Protein AF-A0A1F2HCQ5-F1 (afdb_monomer)

Radius of gyration: 34.82 Å; Cα contacts (8 Å, |Δi|>4): 502; chains: 1; bounding box: 102×89×86 Å

Foldseek 3Di:
DPFDDDDDDDQAWDFDQFQKWKAFAADDQRDLVRDVVLVVLQVVCCVPPPVPPPCQGPVNCPRIHQQLSVVSSLVVCQVPDQKGKTQWMAMKGADWDDDDPDIGGDGGGIDRPPTQMDGIDMRHNPDDGDLVVSLLSCQQDPSCLVPAPVRSVCQQPPPSHVQVSSCVSNVHDPVPGDDRDDPPPRPNGRPGPDDPPDPPPDDDDDDDDDDDDDDDDDDDDDDDDDDDPVVVVVVVVVVVVVVVVVVVVVVVVVVVVVVVVVVVVVVVVVVQVVLCVVCVVLCLVLVVQLLQCLQCQDLVSNQLAAPPSDPVADPRHHFAWPDKAWDDWGDDPPDPQKIKTKIFTWTADPVRDIFTKIWIFMKGADCPGPSRIHTYGHIDIGGDDDPDDDDPPPDDDDDDD

Secondary structure (DSSP, 8-state):
-PPPPP---S---B--SSSEEEEEE-BTTBSTTT-HHHHHHHHHHHHHH-SS-GGGSHHHHTTEE-HHHHHHHHHHHHHH-SEEEESEEEEEE--EEEETTEEEE-SB--B-TTS-EESSEEEETT---SHHHHHHHHHH-GGGTTS-HHHHHHHHHSTTSHHHHHHHHHT--TTSSPPPPPTT-STT----S---TT---S---------------------PPPPP-HHHHHHHHHHHHHHHHHHHHHHHHHHHHHHHHHHHHHHHHHHHHHHHHHHHHHHHHHHHHHHHHHHTT-HHHHGGGBGGG-TTS------EEEEEEEEEEEEPTT-TTEEEEEEEEEEE-TT--EEEEEEEEEEEE-TTSTTSEEE-S--EEEE--PPPPPP----------

Sequence (401 aa):
MEKELLTIKGNRKVLFPDALFLYIEWKGKANPKKDEELADIIDDLDTEYFPSNKKESIAQSLPFLTFKQAELLFREIKKRYSEFTLKGIALASQPMEQNGRVTRPTTGVPSIEGQPQITPFVITKDYKELVTPLIEEAHRDKRFEKTTYEGISNFFSGPMGLLPCYAESLGLSLVDMPPYPKPGTIEGELPNRLMSNKDKHKQSVAGAKKRKEKTGRVYEDEEVGPPSKLPLILAIVSCTLSMFLLLMLMVYNSNFTRVKKELVATTDKVERLTMIQDHEHEIDVMARYFLSYYYSGDKDKLKAYLDNNDAKFTNPEVATVSSTMLEKVELVKNEKDTYEVTYVVGTTDEAQKTTVRRVTFNVKKKPSATQGWVVTSEPTTTAFATPTSPSTETSAENKEG

Structure (mmCIF, N/CA/C/O backbone):
data_AF-A0A1F2HCQ5-F1
#
_entry.id   AF-A0A1F2HCQ5-F1
#
loop_
_atom_site.group_PDB
_atom_site.id
_atom_site.type_symbol
_atom_site.label_atom_id
_atom_site.label_alt_id
_atom_site.label_comp_id
_atom_site.label_asym_id
_atom_site.label_entity_id
_atom_site.label_seq_id
_atom_site.pdbx_PDB_ins_code
_atom_site.Cartn_x
_atom_site.Cartn_y
_atom_site.Cartn_z
_atom_site.occupancy
_atom_site.B_iso_or_equiv
_atom_site.auth_seq_id
_atom_site.auth_comp_id
_atom_site.auth_asym_id
_atom_site.auth_atom_id
_atom_site.pdbx_PDB_model_num
ATOM 1 N N . MET A 1 1 ? 9.331 12.365 -31.002 1.00 40.25 1 MET A N 1
ATOM 2 C CA . MET A 1 1 ? 8.015 11.699 -31.035 1.00 40.25 1 MET A CA 1
ATOM 3 C C . MET A 1 1 ? 7.263 12.135 -29.798 1.00 40.25 1 MET A C 1
ATOM 5 O O . MET A 1 1 ? 7.815 12.001 -28.713 1.00 40.25 1 MET A O 1
ATOM 9 N N . GLU A 1 2 ? 6.082 12.729 -29.952 1.00 51.75 2 GLU A N 1
ATOM 10 C CA . GLU A 1 2 ? 5.169 12.895 -28.817 1.00 51.75 2 GLU A CA 1
ATOM 11 C C . GLU A 1 2 ? 4.762 11.499 -28.340 1.00 51.75 2 GLU A C 1
ATOM 13 O O . GLU A 1 2 ? 4.409 10.649 -29.158 1.00 51.75 2 GLU A O 1
ATOM 18 N N . LYS A 1 3 ? 4.912 11.230 -27.039 1.00 65.06 3 LYS A N 1
ATOM 19 C CA . LYS A 1 3 ? 4.457 9.967 -26.455 1.00 65.06 3 LYS A CA 1
ATOM 20 C C . LYS A 1 3 ? 2.932 9.955 -26.498 1.00 65.06 3 LYS A C 1
ATOM 22 O O . LYS A 1 3 ? 2.298 10.913 -26.062 1.00 65.06 3 LYS A O 1
ATOM 27 N N . GLU A 1 4 ? 2.352 8.884 -27.033 1.00 77.94 4 GLU A N 1
ATOM 28 C CA . GLU A 1 4 ? 0.908 8.670 -26.964 1.00 77.94 4 GLU A CA 1
ATOM 29 C C . GLU A 1 4 ? 0.535 8.487 -25.487 1.00 77.94 4 GLU A C 1
ATOM 31 O O . GLU A 1 4 ? 1.067 7.598 -24.816 1.00 77.94 4 GLU A O 1
ATOM 36 N N . LEU A 1 5 ? -0.327 9.363 -24.967 1.00 81.94 5 LEU A N 1
ATOM 37 C CA . LEU A 1 5 ? -0.820 9.269 -23.596 1.00 81.94 5 LEU A CA 1
ATOM 38 C C . LEU A 1 5 ? -1.876 8.170 -23.498 1.00 81.94 5 LEU A C 1
ATOM 40 O O . LEU A 1 5 ? -2.708 8.006 -24.394 1.00 81.94 5 LEU A O 1
ATOM 44 N N . LEU A 1 6 ? -1.857 7.430 -22.393 1.00 86.06 6 LEU A N 1
ATOM 45 C CA . LEU A 1 6 ? -2.878 6.430 -22.120 1.00 86.06 6 LEU A CA 1
ATOM 46 C C . LEU A 1 6 ? -4.155 7.110 -21.634 1.00 86.06 6 LEU A C 1
ATOM 48 O O . LEU A 1 6 ? -4.131 8.112 -20.918 1.00 86.06 6 LEU A O 1
ATOM 52 N N . THR A 1 7 ? -5.282 6.505 -21.989 1.00 84.25 7 THR A N 1
ATOM 53 C CA . THR A 1 7 ? -6.612 6.879 -21.507 1.00 84.25 7 THR A CA 1
ATOM 54 C C . THR A 1 7 ? -7.320 5.623 -21.030 1.00 84.25 7 THR A C 1
ATOM 56 O O . THR A 1 7 ? -7.335 4.623 -21.755 1.00 84.25 7 THR A O 1
ATOM 59 N N . ILE A 1 8 ? -7.932 5.665 -19.844 1.00 85.25 8 ILE A N 1
ATOM 60 C CA . ILE A 1 8 ? -8.736 4.542 -19.353 1.00 85.25 8 ILE A CA 1
ATOM 61 C C . ILE A 1 8 ? -9.895 4.313 -20.320 1.00 85.25 8 ILE A C 1
ATOM 63 O O . ILE A 1 8 ? -10.663 5.223 -20.637 1.00 85.25 8 ILE A O 1
ATOM 67 N N . LYS A 1 9 ? -10.034 3.072 -20.783 1.00 76.94 9 LYS A N 1
ATOM 68 C CA . LYS A 1 9 ? -11.156 2.675 -21.632 1.00 76.94 9 LYS A CA 1
ATOM 69 C C . LYS A 1 9 ? -12.350 2.277 -20.766 1.00 76.94 9 LYS A C 1
ATOM 71 O O . LYS A 1 9 ? -12.335 1.229 -20.125 1.00 76.94 9 LYS A O 1
ATOM 76 N N . GLY A 1 10 ? -13.405 3.089 -20.814 1.00 70.81 10 GLY A N 1
ATOM 77 C CA . GLY A 1 10 ? -14.678 2.843 -20.128 1.00 70.81 10 GLY A CA 1
ATOM 78 C C . GLY A 1 10 ? -14.737 3.382 -18.694 1.00 70.81 10 GLY A C 1
ATOM 79 O O . GLY A 1 10 ? -13.764 3.910 -18.175 1.00 70.81 10 GLY A O 1
ATOM 80 N N . ASN A 1 11 ? -15.897 3.221 -18.047 1.00 74.88 11 ASN A N 1
ATOM 81 C CA . ASN A 1 11 ? -16.200 3.797 -16.725 1.00 74.88 11 ASN A CA 1
ATOM 82 C C . ASN A 1 11 ? -16.335 2.721 -15.632 1.00 74.88 11 ASN A C 1
ATOM 84 O O . ASN A 1 11 ? -17.222 2.793 -14.778 1.00 74.88 11 ASN A O 1
ATOM 88 N N . ARG A 1 12 ? -15.505 1.670 -15.689 1.00 81.06 12 ARG A N 1
ATOM 89 C CA . ARG A 1 12 ? -15.550 0.575 -14.708 1.00 81.06 12 ARG A CA 1
ATOM 90 C C . ARG A 1 12 ? -15.243 1.131 -13.318 1.00 81.06 12 ARG A C 1
ATOM 92 O O . ARG A 1 12 ? -14.179 1.702 -13.109 1.00 81.06 12 ARG A O 1
ATOM 99 N N . LYS A 1 13 ? -16.160 0.924 -12.370 1.00 83.56 13 LYS A N 1
ATOM 100 C CA . LYS A 1 13 ? -15.896 1.206 -10.958 1.00 83.56 13 LYS A CA 1
ATOM 101 C C . LYS A 1 13 ? -15.037 0.097 -10.361 1.00 83.56 13 LYS A C 1
ATOM 103 O O . LYS A 1 13 ? -15.277 -1.080 -10.641 1.00 83.56 13 LYS A O 1
ATOM 108 N N . VAL A 1 14 ? -14.063 0.479 -9.550 1.00 82.44 14 VAL A N 1
ATOM 109 C CA . VAL A 1 14 ? -13.161 -0.436 -8.845 1.00 82.44 14 VAL A CA 1
ATOM 110 C C . VAL A 1 14 ? -13.195 -0.147 -7.349 1.00 82.44 14 VAL A C 1
ATOM 112 O O . VAL A 1 14 ? -13.590 0.941 -6.932 1.00 82.44 14 VAL A O 1
ATOM 115 N N . LEU A 1 15 ? -12.820 -1.150 -6.561 1.00 83.38 15 LEU A N 1
ATOM 116 C CA . LEU A 1 15 ? -12.555 -1.024 -5.135 1.00 83.38 15 LEU A CA 1
ATOM 117 C C . LEU A 1 15 ? -11.340 -1.897 -4.834 1.00 83.38 15 LEU A C 1
ATOM 119 O O . LEU A 1 15 ? -11.474 -3.112 -4.688 1.00 83.38 15 LEU A O 1
ATOM 123 N N . PHE A 1 16 ? -10.166 -1.278 -4.803 1.00 80.00 16 PHE A N 1
ATOM 124 C CA . PHE A 1 16 ? -8.941 -1.927 -4.343 1.00 80.00 16 PHE A CA 1
ATOM 125 C C . PHE A 1 16 ? -8.688 -1.584 -2.869 1.00 80.00 16 PHE A C 1
ATOM 127 O O . PHE A 1 16 ? -9.111 -0.517 -2.421 1.00 80.00 16 PHE A O 1
ATOM 134 N N . PRO A 1 17 ? -8.006 -2.451 -2.106 1.00 76.12 17 PRO A N 1
ATOM 135 C CA . PRO A 1 17 ? -7.512 -2.078 -0.781 1.00 76.12 17 PRO A CA 1
ATOM 136 C C . PRO A 1 17 ? -6.448 -0.967 -0.867 1.00 76.12 17 PRO A C 1
ATOM 138 O O . PRO A 1 17 ? -6.405 -0.091 -0.008 1.00 76.12 17 PRO A O 1
ATOM 141 N N . ASP A 1 18 ? -5.656 -0.956 -1.943 1.00 78.06 18 ASP A N 1
ATOM 142 C CA .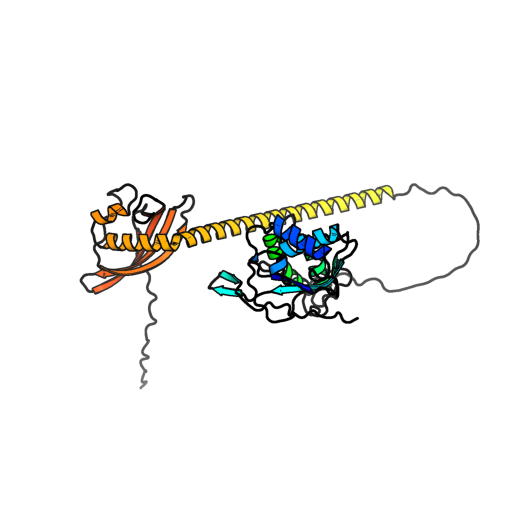 ASP A 1 18 ? -4.537 -0.032 -2.134 1.00 78.06 18 ASP A CA 1
ATOM 143 C C . ASP A 1 18 ? -5.011 1.323 -2.698 1.00 78.06 18 ASP A C 1
ATOM 145 O O . ASP A 1 18 ? -5.833 1.380 -3.614 1.00 78.06 18 ASP A O 1
ATOM 149 N N . ALA A 1 19 ? -4.472 2.442 -2.203 1.00 81.38 19 ALA A N 1
ATOM 150 C CA . ALA A 1 19 ? -4.792 3.783 -2.723 1.00 81.38 19 ALA A CA 1
ATOM 151 C C . ALA A 1 19 ? -4.325 3.988 -4.178 1.00 81.38 19 ALA A C 1
ATOM 153 O O . ALA A 1 19 ? -4.948 4.726 -4.950 1.00 81.38 19 ALA A O 1
ATOM 154 N N . LEU A 1 20 ? -3.228 3.317 -4.533 1.00 89.12 20 LEU A N 1
ATOM 155 C CA . LEU A 1 20 ? -2.589 3.337 -5.839 1.00 89.12 20 LEU A CA 1
ATOM 156 C C . LEU A 1 20 ? -2.484 1.914 -6.385 1.00 89.12 20 LEU A C 1
ATOM 158 O O . LEU A 1 20 ? -2.168 0.982 -5.652 1.00 89.12 20 LEU A O 1
ATOM 162 N N . PHE A 1 21 ? -2.720 1.762 -7.681 1.00 92.00 21 PHE A N 1
ATOM 163 C CA . PHE A 1 21 ? -2.649 0.488 -8.396 1.00 92.00 21 PHE A CA 1
ATOM 164 C C . PHE A 1 21 ? -2.264 0.734 -9.858 1.00 92.00 21 PHE A C 1
ATOM 166 O O . PHE A 1 21 ? -2.154 1.875 -10.311 1.00 92.00 21 PHE A O 1
ATOM 173 N N . LEU A 1 22 ? -2.025 -0.332 -10.614 1.00 95.25 22 LEU A N 1
ATOM 174 C CA . LEU A 1 22 ? -1.540 -0.252 -11.984 1.00 95.25 22 LEU A CA 1
ATOM 175 C C . LEU A 1 22 ? -2.681 -0.414 -12.991 1.00 95.25 22 LEU A C 1
ATOM 177 O O . LEU A 1 22 ? -3.444 -1.371 -12.926 1.00 95.25 22 LEU A O 1
ATOM 181 N N . TYR A 1 23 ? -2.765 0.479 -13.970 1.00 95.44 23 TYR A N 1
ATOM 182 C CA . TYR A 1 23 ? -3.529 0.268 -15.198 1.00 95.44 23 TYR A CA 1
ATOM 183 C C . TYR A 1 23 ? -2.600 -0.245 -16.297 1.00 95.44 23 TYR A C 1
ATOM 185 O O . TYR A 1 23 ? -1.541 0.341 -16.538 1.00 95.44 23 TYR A O 1
ATOM 193 N N . ILE A 1 24 ? -3.012 -1.303 -16.995 1.00 95.31 24 ILE A N 1
ATOM 194 C CA . ILE A 1 24 ? -2.269 -1.849 -18.133 1.00 95.31 24 ILE A CA 1
ATOM 195 C C . ILE A 1 24 ? -3.066 -1.738 -19.432 1.00 95.31 24 ILE A C 1
ATOM 197 O O . ILE A 1 24 ? -4.260 -2.040 -19.486 1.00 95.31 24 ILE A O 1
ATOM 201 N N . GLU A 1 25 ? -2.393 -1.347 -20.513 1.00 95.06 25 GLU A N 1
ATOM 202 C CA . GLU A 1 25 ? -2.965 -1.373 -21.855 1.00 95.06 25 GLU A CA 1
ATOM 203 C C . GLU A 1 25 ? -2.166 -2.308 -22.765 1.00 95.06 25 GLU A C 1
ATOM 205 O O . GLU A 1 25 ? -0.975 -2.128 -23.025 1.00 95.06 25 GLU A O 1
ATOM 210 N N . TRP A 1 26 ? -2.851 -3.329 -23.273 1.00 94.12 26 TRP A N 1
ATOM 211 C CA . TRP A 1 26 ? -2.278 -4.352 -24.139 1.00 94.12 26 TRP A CA 1
ATOM 212 C C . TRP A 1 26 ? -2.001 -3.838 -25.559 1.00 94.12 26 TRP A C 1
ATOM 214 O O . TRP A 1 26 ? -2.778 -3.057 -26.119 1.00 94.12 26 TRP A O 1
ATOM 224 N N . LYS A 1 27 ? -0.924 -4.325 -26.189 1.00 92.00 27 LYS A N 1
ATOM 225 C CA . LYS A 1 27 ? -0.555 -3.962 -27.566 1.00 92.00 27 LYS A CA 1
ATOM 226 C C . LYS A 1 27 ? -1.117 -4.966 -28.573 1.00 92.00 27 LYS A C 1
ATOM 228 O O . LYS A 1 27 ? -0.607 -6.070 -28.734 1.00 92.00 27 LYS A O 1
ATOM 233 N N . GLY A 1 28 ? -2.145 -4.567 -29.322 1.00 89.12 28 GLY A N 1
ATOM 234 C CA . GLY A 1 28 ? -2.654 -5.351 -30.454 1.00 89.12 28 GLY A CA 1
ATOM 235 C C . GLY A 1 28 ? -3.125 -6.760 -30.060 1.00 89.12 28 GLY A C 1
ATOM 236 O O . GLY A 1 28 ? -4.154 -6.910 -29.401 1.00 89.12 28 GLY A O 1
ATOM 237 N N . LYS A 1 29 ? -2.409 -7.799 -30.515 1.00 86.62 29 LYS A N 1
ATOM 238 C CA . LYS A 1 29 ? -2.728 -9.209 -30.220 1.00 86.62 29 LYS A CA 1
ATOM 239 C C . LYS A 1 29 ? -2.129 -9.729 -28.907 1.00 86.62 29 LYS A C 1
ATOM 241 O O . LYS A 1 29 ? -2.620 -10.741 -28.436 1.00 86.62 29 LYS A O 1
ATOM 246 N N . ALA A 1 30 ? -1.175 -9.022 -28.299 1.00 88.25 30 ALA A N 1
ATOM 247 C CA . ALA A 1 30 ? -0.545 -9.403 -27.033 1.00 88.25 30 ALA A CA 1
ATOM 248 C C . ALA A 1 30 ? -1.477 -9.090 -25.849 1.00 88.25 30 ALA A C 1
ATOM 250 O O . ALA A 1 30 ? -1.274 -8.115 -25.129 1.00 88.25 30 ALA A O 1
ATOM 251 N N . ASN A 1 31 ? -2.578 -9.831 -25.734 1.00 91.50 31 ASN A N 1
ATOM 252 C CA . ASN A 1 31 ? -3.577 -9.706 -24.674 1.00 91.50 31 ASN A CA 1
ATOM 253 C C . ASN A 1 31 ? -4.162 -11.094 -24.366 1.00 91.50 31 ASN A C 1
ATOM 255 O O . ASN A 1 31 ? -4.278 -11.905 -25.287 1.00 91.50 31 ASN A O 1
ATOM 259 N N . PRO A 1 32 ? -4.633 -11.347 -23.135 1.00 91.25 32 PRO A N 1
ATOM 260 C CA . PRO A 1 32 ? -5.015 -12.694 -22.700 1.00 91.25 32 PRO A CA 1
ATOM 261 C C . PRO A 1 32 ? -6.247 -13.273 -23.410 1.00 91.25 32 PRO A C 1
ATOM 263 O O . PRO A 1 32 ? -6.580 -14.430 -23.215 1.00 91.25 32 PRO A O 1
ATOM 266 N N . LYS A 1 33 ? -6.956 -12.500 -24.247 1.00 91.06 33 LYS A N 1
ATOM 267 C CA . LYS A 1 33 ? -8.050 -13.036 -25.079 1.00 91.06 33 LYS A CA 1
ATOM 268 C C . LYS A 1 33 ? -7.574 -13.592 -26.421 1.00 91.06 33 LYS A C 1
ATOM 270 O O . LYS A 1 33 ? -8.371 -14.191 -27.134 1.00 91.06 33 LYS A O 1
ATOM 275 N N . LYS A 1 34 ? -6.348 -13.273 -26.839 1.00 93.12 34 LYS A N 1
ATOM 276 C CA . LYS A 1 34 ? -5.800 -13.619 -28.164 1.00 93.12 34 LYS A CA 1
ATOM 277 C C . LYS A 1 34 ? -4.460 -14.342 -28.094 1.00 93.12 34 LYS A C 1
ATOM 279 O O . LYS A 1 34 ? -3.997 -14.818 -29.124 1.00 93.12 34 LYS A O 1
ATOM 284 N N . ASP A 1 35 ? -3.849 -14.351 -26.922 1.00 93.00 35 ASP A N 1
ATOM 285 C CA . ASP A 1 35 ? -2.569 -14.966 -26.636 1.00 93.00 35 ASP A CA 1
ATOM 286 C C . ASP A 1 35 ? -2.816 -16.060 -25.592 1.00 93.00 35 ASP A C 1
ATOM 288 O O . ASP A 1 35 ? -3.114 -15.753 -24.436 1.00 93.00 35 ASP A O 1
ATOM 292 N N . GLU A 1 36 ? -2.806 -17.316 -26.046 1.00 93.69 36 GLU A N 1
ATOM 293 C CA . GLU A 1 36 ? -3.102 -18.493 -25.218 1.00 93.69 36 GLU A CA 1
ATOM 294 C C . GLU A 1 36 ? -2.044 -18.678 -24.129 1.00 93.69 36 GLU A C 1
ATOM 296 O O . GLU A 1 36 ? -2.391 -18.890 -22.975 1.00 93.69 36 GLU A O 1
ATOM 301 N N . GLU A 1 37 ? -0.765 -18.468 -24.447 1.00 93.81 37 GLU A N 1
ATOM 302 C CA . GLU A 1 37 ? 0.318 -18.603 -23.472 1.00 93.81 37 GLU A CA 1
ATOM 303 C C . GLU A 1 37 ? 0.205 -17.552 -22.359 1.00 93.81 37 GLU A C 1
ATOM 305 O O . GLU A 1 37 ? 0.465 -17.839 -21.189 1.00 93.81 37 GLU A O 1
ATOM 310 N N . LEU A 1 38 ? -0.220 -16.330 -22.692 1.00 95.00 38 LEU A N 1
ATOM 311 C CA . LEU A 1 38 ? -0.517 -15.309 -21.687 1.00 95.00 38 LEU A CA 1
ATOM 312 C C . LEU A 1 38 ? -1.764 -15.643 -20.854 1.00 95.00 38 LEU A C 1
ATOM 314 O O . LEU A 1 38 ? -1.800 -15.313 -19.668 1.00 95.00 38 LEU A O 1
ATOM 318 N N . ALA A 1 39 ? -2.786 -16.254 -21.457 1.00 95.00 39 ALA A N 1
ATOM 319 C CA . ALA A 1 39 ? -3.967 -16.712 -20.730 1.00 95.00 39 ALA A CA 1
ATOM 320 C C . ALA A 1 39 ? -3.599 -17.808 -19.719 1.00 95.00 39 ALA A C 1
ATOM 322 O O . ALA A 1 39 ? -4.002 -17.711 -18.561 1.00 95.00 39 ALA A O 1
ATOM 323 N N . ASP A 1 40 ? -2.761 -18.761 -20.129 1.00 94.62 40 ASP A N 1
ATOM 324 C CA . ASP A 1 40 ? -2.264 -19.847 -19.281 1.00 94.62 40 ASP A CA 1
ATOM 325 C C . ASP A 1 40 ? -1.435 -19.313 -18.105 1.00 94.62 40 ASP A C 1
ATOM 327 O O . ASP A 1 40 ? -1.637 -19.732 -16.971 1.00 94.62 40 ASP A O 1
ATOM 331 N N . ILE A 1 41 ? -0.549 -18.330 -18.333 1.00 95.19 41 ILE A N 1
ATOM 332 C CA . ILE A 1 41 ? 0.194 -17.671 -17.238 1.00 95.19 41 ILE A CA 1
ATOM 333 C C . ILE A 1 41 ? -0.763 -17.092 -16.189 1.00 95.19 41 ILE A C 1
ATOM 335 O O . ILE A 1 41 ? -0.500 -17.188 -14.992 1.00 95.19 41 ILE A O 1
ATOM 339 N N . ILE A 1 42 ? -1.843 -16.442 -16.628 1.00 93.69 42 ILE A N 1
ATOM 340 C CA . ILE A 1 42 ? -2.808 -15.828 -15.712 1.00 93.69 42 ILE A CA 1
ATOM 341 C C . ILE A 1 42 ? -3.574 -16.903 -14.938 1.00 93.69 42 ILE A C 1
ATOM 343 O O . ILE A 1 42 ? -3.742 -16.744 -13.733 1.00 93.69 42 ILE A O 1
ATOM 347 N N . ASP A 1 43 ? -4.005 -17.980 -15.595 1.00 93.50 43 ASP A N 1
ATOM 348 C CA . ASP A 1 43 ? -4.727 -19.081 -14.944 1.00 93.50 43 ASP A CA 1
ATOM 349 C C . ASP A 1 43 ? -3.856 -19.810 -13.907 1.00 93.50 43 ASP A C 1
ATOM 351 O O . ASP A 1 43 ? -4.302 -20.051 -12.780 1.00 93.50 43 ASP A O 1
ATOM 355 N N . ASP A 1 44 ? -2.585 -20.061 -14.241 1.00 91.06 44 ASP A N 1
ATOM 356 C CA . ASP A 1 44 ? -1.589 -20.634 -13.330 1.00 91.06 44 ASP A CA 1
ATOM 357 C C . ASP A 1 44 ? -1.406 -19.742 -12.088 1.00 91.06 44 ASP A C 1
ATOM 359 O O . ASP A 1 44 ? -1.504 -20.209 -10.949 1.00 91.06 44 ASP A O 1
ATOM 363 N N . LEU A 1 45 ? -1.190 -18.436 -12.294 1.00 90.38 45 LEU A N 1
ATOM 364 C CA . LEU A 1 45 ? -1.002 -17.471 -11.207 1.00 90.38 45 LEU A CA 1
ATOM 365 C C . LEU A 1 45 ? -2.256 -17.311 -10.341 1.00 90.38 45 LEU A C 1
ATOM 367 O O . LEU A 1 45 ? -2.148 -17.208 -9.116 1.00 90.38 45 LEU A O 1
ATOM 371 N N . ASP A 1 46 ? -3.436 -17.292 -10.955 1.00 89.38 46 ASP A N 1
ATOM 372 C CA . ASP A 1 46 ? -4.710 -17.196 -10.245 1.00 89.38 46 ASP A CA 1
ATOM 373 C C . ASP A 1 46 ? -4.976 -18.444 -9.402 1.00 89.38 46 ASP A C 1
ATOM 375 O O . ASP A 1 46 ? -5.431 -18.331 -8.260 1.00 89.38 46 ASP A O 1
ATOM 379 N N . THR A 1 47 ? -4.617 -19.620 -9.912 1.00 89.56 47 THR A N 1
ATOM 380 C CA . THR A 1 47 ? -4.730 -20.888 -9.186 1.00 89.56 47 THR A CA 1
ATOM 381 C C . THR A 1 47 ? -3.736 -20.978 -8.026 1.00 89.56 47 THR A C 1
ATOM 383 O O . THR A 1 47 ? -4.109 -21.415 -6.936 1.00 89.56 47 THR A O 1
ATOM 386 N N . GLU A 1 48 ? -2.486 -20.553 -8.222 1.00 87.25 48 GLU A N 1
ATOM 387 C CA . GLU A 1 48 ? -1.431 -20.658 -7.206 1.00 87.25 48 GLU A CA 1
ATOM 388 C C . GLU A 1 48 ? -1.567 -19.596 -6.103 1.00 87.25 48 GLU A C 1
ATOM 390 O O . GLU A 1 48 ? -1.499 -19.918 -4.914 1.00 87.25 48 GLU A O 1
ATOM 395 N N . TYR A 1 49 ? -1.778 -18.329 -6.474 1.00 84.44 49 TYR A N 1
ATOM 396 C CA . TYR A 1 49 ? -1.708 -17.198 -5.541 1.00 84.44 49 TYR A CA 1
ATOM 397 C C . TYR A 1 49 ? -3.073 -16.662 -5.102 1.00 84.44 49 TYR A C 1
ATOM 399 O O . TYR A 1 49 ? -3.150 -16.003 -4.060 1.00 84.44 49 TYR A O 1
ATOM 407 N N . PHE A 1 50 ? -4.145 -16.943 -5.851 1.00 85.44 50 PHE A N 1
ATOM 408 C CA . PHE A 1 50 ? -5.492 -16.422 -5.589 1.00 85.44 50 PHE A CA 1
ATOM 409 C C . PHE A 1 50 ? -6.602 -17.508 -5.570 1.00 85.44 50 PHE A C 1
ATOM 411 O O . PHE A 1 50 ? -7.719 -17.242 -6.030 1.00 85.44 50 PHE A O 1
ATOM 418 N N . PRO A 1 51 ? -6.383 -18.706 -4.976 1.00 76.00 51 PRO A N 1
ATOM 419 C CA . PRO A 1 51 ? -7.305 -19.845 -5.105 1.00 76.00 51 PRO A CA 1
ATOM 420 C C . PRO A 1 51 ? -8.674 -19.617 -4.445 1.00 76.00 51 PRO A C 1
ATOM 422 O O . PRO A 1 51 ? -9.697 -20.132 -4.901 1.00 76.00 51 PRO A O 1
ATOM 425 N N . SER A 1 52 ? -8.706 -18.849 -3.354 1.00 72.25 52 SER A N 1
ATOM 426 C CA . SER A 1 52 ? -9.884 -18.722 -2.485 1.00 72.25 52 SER A CA 1
ATOM 427 C C . SER A 1 52 ? -10.769 -17.520 -2.819 1.00 72.25 52 SER A C 1
ATOM 429 O O . SER A 1 52 ? -11.950 -17.516 -2.471 1.00 72.25 52 SER A O 1
ATOM 431 N N . ASN A 1 53 ? -10.228 -16.493 -3.482 1.00 71.75 53 ASN A N 1
ATOM 432 C CA . ASN A 1 53 ? -10.953 -15.256 -3.760 1.00 71.75 53 ASN A CA 1
ATOM 433 C C . ASN A 1 53 ? -10.845 -14.854 -5.232 1.00 71.75 53 ASN A C 1
ATOM 435 O O . ASN A 1 53 ? -9.993 -14.064 -5.628 1.00 71.75 53 ASN A O 1
ATOM 439 N N . LYS A 1 54 ? -11.806 -15.316 -6.040 1.00 69.81 54 LYS A N 1
ATOM 440 C CA . LYS A 1 54 ? -11.885 -14.957 -7.465 1.00 69.81 54 LYS A CA 1
ATOM 441 C C . LYS A 1 54 ? -11.983 -13.447 -7.712 1.00 69.81 54 LYS A C 1
ATOM 443 O O . LYS A 1 54 ? -11.632 -13.006 -8.799 1.00 69.81 54 LYS A O 1
ATOM 448 N N . LYS A 1 55 ? -12.437 -12.637 -6.745 1.00 70.69 55 LYS A N 1
ATOM 449 C CA . LYS A 1 55 ? -12.487 -11.169 -6.902 1.00 70.69 55 LYS A CA 1
ATOM 450 C C . LYS A 1 55 ? -11.105 -10.512 -6.817 1.00 70.69 55 LYS A C 1
ATOM 452 O O . LYS A 1 55 ? -10.952 -9.403 -7.313 1.00 70.69 55 LYS A O 1
ATOM 457 N N . GLU A 1 56 ? -10.129 -11.197 -6.230 1.00 78.44 56 GLU A N 1
ATOM 458 C CA . GLU A 1 56 ? -8.725 -10.775 -6.134 1.00 78.44 56 GLU A CA 1
ATOM 459 C C . GLU A 1 56 ? -7.835 -11.447 -7.191 1.00 78.44 56 GLU A C 1
ATOM 461 O O . GLU A 1 56 ? -6.624 -11.257 -7.183 1.00 78.44 56 GLU A O 1
ATOM 466 N N . SER A 1 57 ? -8.420 -12.218 -8.110 1.00 88.81 57 SER A N 1
ATOM 467 C CA . SER A 1 57 ? -7.689 -12.822 -9.226 1.00 88.81 57 SER A CA 1
ATOM 468 C C . SER A 1 57 ? -7.270 -11.772 -10.262 1.00 88.81 57 SER A C 1
ATOM 470 O O . SER A 1 57 ? -7.978 -10.779 -10.479 1.00 88.81 57 SER A O 1
ATOM 472 N N . ILE A 1 58 ? -6.142 -12.010 -10.926 1.00 91.31 58 ILE A N 1
ATOM 473 C CA . ILE A 1 58 ? -5.612 -11.209 -12.030 1.00 91.31 58 ILE A CA 1
ATOM 474 C C . ILE A 1 58 ? -6.643 -11.166 -13.160 1.00 91.31 58 ILE A C 1
ATOM 476 O O . ILE A 1 58 ? -6.982 -10.081 -13.638 1.00 91.31 58 ILE A O 1
ATOM 480 N N . ALA A 1 59 ? -7.214 -12.308 -13.559 1.00 92.19 59 ALA A N 1
ATOM 481 C CA . ALA A 1 59 ? -8.174 -12.366 -14.662 1.00 92.19 59 ALA A CA 1
ATOM 482 C C . ALA A 1 59 ? -9.385 -11.436 -14.459 1.00 92.19 59 ALA A C 1
ATOM 484 O O . ALA A 1 59 ? -9.867 -10.818 -15.414 1.00 92.19 59 ALA A O 1
ATOM 485 N N . GLN A 1 60 ? -9.878 -11.313 -13.222 1.00 89.94 60 GLN A N 1
ATOM 486 C CA . GLN A 1 60 ? -11.034 -10.469 -12.901 1.00 89.94 60 GLN A CA 1
ATOM 487 C C . GLN A 1 60 ? -10.666 -8.999 -12.687 1.00 89.94 60 GLN A C 1
ATOM 489 O O . GLN A 1 60 ? -11.493 -8.117 -12.963 1.00 89.94 60 GLN A O 1
ATOM 494 N N . SER A 1 61 ? -9.461 -8.709 -12.198 1.00 90.00 61 SER A N 1
ATOM 495 C CA . SER A 1 61 ? -9.034 -7.339 -11.907 1.00 90.00 61 SER A CA 1
ATOM 496 C C . SER A 1 61 ? -8.640 -6.568 -13.175 1.00 90.00 61 SER A C 1
ATOM 498 O O . SER A 1 61 ? -8.881 -5.358 -13.253 1.00 90.00 61 SER A O 1
ATOM 500 N N . LEU A 1 62 ? -8.198 -7.258 -14.236 1.00 92.06 62 LEU A N 1
ATOM 501 C CA . LEU A 1 62 ? -7.855 -6.650 -15.528 1.00 92.06 62 LEU A CA 1
ATOM 502 C C . LEU A 1 62 ? -8.901 -5.633 -16.044 1.00 92.06 62 LEU A C 1
ATOM 504 O O . LEU A 1 62 ? -10.102 -5.919 -16.060 1.00 92.06 62 LEU A O 1
ATOM 508 N N . PRO A 1 63 ? -8.478 -4.452 -16.544 1.00 93.56 63 PRO A N 1
ATOM 509 C CA . PRO A 1 63 ? -7.096 -4.029 -16.807 1.00 93.56 63 PRO A CA 1
ATOM 510 C C . PRO A 1 63 ? -6.393 -3.351 -15.613 1.00 93.56 63 PRO A C 1
ATOM 512 O O . PRO A 1 63 ? -5.360 -2.715 -15.812 1.00 93.56 63 PRO A O 1
ATOM 515 N N . PHE A 1 64 ? -6.953 -3.432 -14.404 1.00 93.56 64 PHE A N 1
ATOM 516 C CA . PHE A 1 64 ? -6.384 -2.824 -13.202 1.00 93.56 64 PHE A CA 1
ATOM 517 C C . PHE A 1 64 ? -5.780 -3.897 -12.304 1.00 93.56 64 PHE A C 1
ATOM 519 O O . PHE A 1 64 ? -6.453 -4.864 -11.976 1.00 93.56 64 PHE A O 1
ATOM 526 N N . LEU A 1 65 ? -4.531 -3.733 -11.895 1.00 93.75 65 LEU A N 1
ATOM 527 C CA . LEU A 1 65 ? -3.806 -4.714 -11.096 1.00 93.75 65 LEU A CA 1
ATOM 528 C C . LEU A 1 65 ? -3.252 -4.057 -9.836 1.00 93.75 65 LEU A C 1
ATOM 530 O O . LEU A 1 65 ? -2.721 -2.950 -9.906 1.00 93.75 65 LEU A O 1
ATOM 534 N N . THR A 1 66 ? -3.301 -4.752 -8.700 1.00 91.88 66 THR A N 1
ATOM 535 C CA . THR A 1 66 ? -2.464 -4.368 -7.551 1.00 91.88 66 THR A CA 1
ATOM 536 C C . THR A 1 66 ? -0.985 -4.509 -7.913 1.00 91.88 66 THR A C 1
ATOM 538 O O . THR A 1 66 ? -0.629 -5.196 -8.877 1.00 91.88 66 THR A O 1
ATOM 541 N N . PHE A 1 67 ? -0.092 -3.896 -7.135 1.00 92.12 67 PHE A N 1
ATOM 542 C CA . PHE A 1 67 ? 1.344 -4.040 -7.381 1.00 92.12 67 PHE A CA 1
ATOM 543 C C . PHE A 1 67 ? 1.803 -5.497 -7.263 1.00 92.12 67 PHE A C 1
ATOM 545 O O . PHE A 1 67 ? 2.565 -5.964 -8.107 1.00 92.12 67 PHE A O 1
ATOM 552 N N . LYS A 1 68 ? 1.260 -6.253 -6.300 1.00 91.06 68 LYS A N 1
ATOM 553 C CA . LYS A 1 68 ? 1.501 -7.699 -6.193 1.00 91.06 68 LYS A CA 1
ATOM 554 C C . LYS A 1 68 ? 1.099 -8.460 -7.454 1.00 91.06 68 LYS A C 1
ATOM 556 O O . LYS A 1 68 ? 1.883 -9.259 -7.959 1.00 91.06 68 LYS A O 1
ATOM 561 N N . GLN A 1 69 ? -0.106 -8.213 -7.965 1.00 93.44 69 GLN A N 1
ATOM 562 C CA . GLN A 1 69 ? -0.599 -8.858 -9.184 1.00 93.44 69 GLN A CA 1
ATOM 563 C C . GLN A 1 69 ? 0.277 -8.513 -10.395 1.00 93.44 69 GLN A C 1
ATOM 565 O O . GLN A 1 69 ? 0.642 -9.403 -11.162 1.00 93.44 69 GLN A O 1
ATOM 570 N N . ALA A 1 70 ? 0.643 -7.238 -10.548 1.00 95.62 70 ALA A N 1
ATOM 571 C CA . ALA A 1 70 ? 1.489 -6.776 -11.642 1.00 95.62 70 ALA A CA 1
ATOM 572 C C . ALA A 1 70 ? 2.888 -7.411 -11.599 1.00 95.62 70 ALA A C 1
ATOM 574 O O . ALA A 1 70 ? 3.352 -7.918 -12.617 1.00 95.62 70 ALA A O 1
ATOM 575 N N . GLU A 1 71 ? 3.538 -7.446 -10.433 1.00 94.56 71 GLU A N 1
ATOM 576 C CA . GLU A 1 71 ? 4.874 -8.037 -10.292 1.00 94.56 71 GLU A CA 1
ATOM 577 C C . GLU A 1 71 ? 4.892 -9.545 -10.544 1.00 94.56 71 GLU A C 1
ATOM 579 O O . GLU A 1 71 ? 5.808 -10.046 -11.200 1.00 94.56 71 GLU A O 1
ATOM 584 N N . LEU A 1 72 ? 3.887 -10.280 -10.053 1.00 93.62 72 LEU A N 1
ATOM 585 C CA . LEU A 1 72 ? 3.748 -11.711 -10.338 1.00 93.62 72 LEU A CA 1
ATOM 586 C C . LEU A 1 72 ? 3.584 -11.946 -11.844 1.00 93.62 72 LEU A C 1
ATOM 588 O O . LEU A 1 72 ? 4.331 -12.729 -12.434 1.00 93.62 72 LEU A O 1
ATOM 592 N N . LEU A 1 73 ? 2.677 -11.199 -12.478 1.00 95.81 73 LEU A N 1
ATOM 593 C CA . LEU A 1 73 ? 2.417 -11.304 -13.909 1.00 95.81 73 LEU A CA 1
ATOM 594 C C . LEU A 1 73 ? 3.656 -10.964 -14.746 1.00 95.81 73 LEU A C 1
ATOM 596 O O . LEU A 1 73 ? 4.034 -11.728 -15.631 1.00 95.81 73 LEU A O 1
ATOM 600 N N . PHE A 1 74 ? 4.321 -9.840 -14.473 1.00 95.38 74 PHE A N 1
ATOM 601 C CA . PHE A 1 74 ? 5.481 -9.400 -15.254 1.00 95.38 74 PHE A CA 1
ATOM 602 C C . PHE A 1 74 ? 6.678 -10.331 -15.077 1.00 95.38 74 PHE A C 1
ATOM 604 O O . PHE A 1 74 ? 7.421 -10.564 -16.033 1.00 95.38 74 PHE A O 1
ATOM 611 N N . ARG A 1 75 ? 6.840 -10.929 -13.892 1.00 93.62 75 ARG A N 1
ATOM 612 C CA . ARG A 1 75 ? 7.873 -11.935 -13.635 1.00 93.62 75 ARG A CA 1
ATOM 613 C C . ARG A 1 75 ? 7.644 -13.219 -14.426 1.00 93.62 75 ARG A C 1
ATOM 615 O O . ARG A 1 75 ? 8.613 -13.749 -14.966 1.00 93.62 75 ARG A O 1
ATOM 622 N N . GLU A 1 76 ? 6.409 -13.705 -14.522 1.00 93.75 76 GLU A N 1
ATOM 623 C CA . GLU A 1 76 ? 6.101 -14.892 -15.330 1.00 93.75 76 GLU A CA 1
ATOM 624 C C . GLU A 1 76 ? 6.167 -14.607 -16.832 1.00 93.75 76 GLU A C 1
ATOM 626 O O . GLU A 1 76 ? 6.764 -15.386 -17.577 1.00 93.75 76 GLU A O 1
ATOM 631 N N . ILE A 1 77 ? 5.685 -13.442 -17.276 1.00 92.75 77 ILE A N 1
ATOM 632 C CA . ILE A 1 77 ? 5.863 -12.992 -18.664 1.00 92.75 77 ILE A CA 1
ATOM 633 C C . ILE A 1 77 ? 7.355 -12.954 -19.016 1.00 92.75 77 ILE A C 1
ATOM 635 O O . ILE A 1 77 ? 7.765 -13.508 -20.030 1.00 92.75 77 ILE A O 1
ATOM 639 N N . LYS A 1 78 ? 8.200 -12.380 -18.157 1.00 91.88 78 LYS A N 1
ATOM 640 C CA . LYS A 1 78 ? 9.658 -12.366 -18.347 1.00 91.88 78 LYS A CA 1
ATOM 641 C C . LYS A 1 78 ? 10.265 -13.772 -18.491 1.00 91.88 78 LYS A C 1
ATOM 643 O O . LYS A 1 78 ? 11.286 -13.925 -19.162 1.00 91.88 78 LYS A O 1
ATOM 648 N N . LYS A 1 79 ? 9.716 -14.783 -17.810 1.00 90.75 79 LYS A N 1
ATOM 649 C CA . LYS A 1 79 ? 10.236 -16.159 -17.863 1.00 90.75 79 LYS A CA 1
ATOM 650 C C . LYS A 1 79 ? 9.877 -16.856 -19.171 1.00 90.75 79 LYS A C 1
ATOM 652 O O . LYS A 1 79 ? 10.717 -17.581 -19.700 1.00 90.75 79 LYS A O 1
ATOM 657 N N . ARG A 1 80 ? 8.652 -16.655 -19.666 1.00 90.56 80 ARG A N 1
ATOM 658 C CA . ARG A 1 80 ? 8.141 -17.342 -20.864 1.00 90.56 80 ARG A CA 1
ATOM 659 C C . ARG A 1 80 ? 8.456 -16.602 -22.167 1.00 90.56 80 ARG A C 1
ATOM 661 O O . ARG A 1 80 ? 8.777 -17.229 -23.171 1.00 90.56 80 ARG A O 1
ATOM 668 N N . TYR A 1 81 ? 8.498 -15.271 -22.134 1.00 88.38 81 TYR A N 1
ATOM 669 C CA . TYR A 1 81 ? 8.778 -14.431 -23.298 1.00 88.38 81 TYR A CA 1
ATOM 670 C C . TYR A 1 81 ? 10.209 -13.884 -23.269 1.00 88.38 81 TYR A C 1
ATOM 672 O O . TYR A 1 81 ? 10.723 -13.470 -22.232 1.00 88.38 81 TYR A O 1
ATOM 680 N N . SER A 1 82 ? 10.870 -13.820 -24.431 1.00 85.19 82 SER A N 1
ATOM 681 C CA . SER A 1 82 ? 12.186 -13.171 -24.542 1.00 85.19 82 SER A CA 1
ATOM 682 C C . SER A 1 82 ? 12.111 -11.654 -24.361 1.00 85.19 82 SER A C 1
ATOM 684 O O . SER A 1 82 ? 13.014 -11.054 -23.784 1.00 85.19 82 SER A O 1
ATOM 686 N N . GLU A 1 83 ? 11.042 -11.062 -24.885 1.00 91.19 83 GLU A N 1
ATOM 687 C CA . GLU A 1 83 ? 10.674 -9.657 -24.773 1.00 91.19 83 GLU A CA 1
ATOM 688 C C . GLU A 1 83 ? 9.156 -9.571 -24.955 1.00 91.19 83 GLU A C 1
ATOM 690 O O . GLU A 1 83 ? 8.610 -10.179 -25.878 1.00 91.19 83 GLU A O 1
ATOM 695 N N . PHE A 1 84 ? 8.472 -8.820 -24.096 1.00 93.69 84 PHE A N 1
ATOM 696 C CA . PHE A 1 84 ? 7.029 -8.622 -24.183 1.00 93.69 84 PHE A CA 1
ATOM 697 C C . PHE A 1 84 ? 6.694 -7.133 -24.105 1.00 93.69 84 PHE A C 1
ATOM 699 O O . PHE A 1 84 ? 7.066 -6.451 -23.155 1.00 93.69 84 PHE A O 1
ATOM 706 N N . THR A 1 85 ? 5.987 -6.602 -25.105 1.00 94.94 85 THR A N 1
ATOM 707 C CA . THR A 1 85 ? 5.679 -5.164 -25.187 1.00 94.94 85 THR A CA 1
ATOM 708 C C . THR A 1 85 ? 4.200 -4.886 -24.932 1.00 94.94 85 THR A C 1
ATOM 710 O O . THR A 1 85 ? 3.343 -5.229 -25.751 1.00 94.94 85 THR A O 1
ATOM 713 N N . LEU A 1 86 ? 3.906 -4.161 -23.855 1.00 95.25 86 LEU A N 1
ATOM 714 C CA . LEU A 1 86 ? 2.607 -3.532 -23.619 1.00 95.25 86 LEU A CA 1
ATOM 715 C C . LEU A 1 86 ? 2.480 -2.238 -24.431 1.00 95.25 86 LEU A C 1
ATOM 717 O O . LEU A 1 86 ? 3.475 -1.587 -24.761 1.00 95.25 86 LEU A O 1
ATOM 721 N N . LYS A 1 87 ? 1.242 -1.820 -24.733 1.00 94.69 87 LYS A N 1
ATOM 722 C CA . LYS A 1 87 ? 1.019 -0.478 -25.293 1.00 94.69 87 LYS A CA 1
ATOM 723 C C . LYS A 1 87 ? 1.464 0.564 -24.270 1.00 94.69 87 LYS A C 1
ATOM 725 O O . LYS A 1 87 ? 2.088 1.552 -24.641 1.00 94.69 87 LYS A O 1
ATOM 730 N N . GLY A 1 88 ? 1.207 0.293 -22.997 1.00 94.62 88 GLY A N 1
ATOM 731 C CA . GLY A 1 88 ? 1.838 0.981 -21.890 1.00 94.62 88 GLY A CA 1
ATOM 732 C C . GLY A 1 88 ? 1.216 0.621 -20.556 1.00 94.62 88 GLY A C 1
ATOM 733 O O . GLY A 1 88 ? 0.282 -0.182 -20.478 1.00 94.62 88 GLY A O 1
ATOM 734 N N . ILE A 1 89 ? 1.745 1.254 -19.522 1.00 96.38 89 ILE A N 1
ATOM 735 C CA . ILE A 1 89 ? 1.240 1.171 -18.158 1.00 96.38 89 ILE A CA 1
ATOM 736 C C . ILE A 1 89 ? 1.030 2.578 -17.605 1.00 96.38 89 ILE A C 1
ATOM 738 O O . ILE A 1 89 ? 1.739 3.514 -17.981 1.00 96.38 89 ILE A O 1
ATOM 742 N N . ALA A 1 90 ? 0.067 2.732 -16.709 1.00 94.75 90 ALA A N 1
ATOM 743 C CA . ALA A 1 90 ? -0.171 3.975 -15.994 1.00 94.75 90 ALA A CA 1
ATOM 744 C C . ALA A 1 90 ? -0.400 3.684 -14.521 1.00 94.75 90 ALA A C 1
ATOM 746 O O . ALA A 1 90 ? -1.097 2.730 -14.173 1.00 94.75 90 ALA A O 1
ATOM 747 N N . LEU A 1 91 ? 0.137 4.540 -13.662 1.00 93.06 91 LEU A N 1
ATOM 748 C CA . LEU A 1 91 ? -0.283 4.552 -12.275 1.00 93.06 91 LEU A CA 1
ATOM 749 C C . LEU A 1 91 ? -1.712 5.098 -12.197 1.00 93.06 91 LEU A C 1
ATOM 751 O O . LEU A 1 91 ? -2.026 6.122 -12.803 1.00 93.06 91 LEU A O 1
ATOM 755 N N . ALA A 1 92 ? -2.575 4.397 -11.477 1.00 91.62 92 ALA A N 1
ATOM 756 C CA . ALA A 1 92 ? -3.965 4.756 -11.285 1.00 91.62 92 ALA A CA 1
ATOM 757 C C . ALA A 1 92 ? -4.252 4.971 -9.798 1.00 91.62 92 ALA A C 1
ATOM 759 O O . ALA A 1 92 ? -3.706 4.285 -8.933 1.00 91.62 92 ALA A O 1
ATOM 760 N N . SER A 1 93 ? -5.130 5.924 -9.516 1.00 87.19 93 SER A N 1
ATOM 761 C CA . SER A 1 93 ? -5.686 6.167 -8.191 1.00 87.19 93 SER A CA 1
ATOM 762 C C . SER A 1 93 ? -7.193 5.941 -8.200 1.00 87.19 93 SER A C 1
ATOM 764 O O . SER A 1 93 ? -7.842 5.958 -9.250 1.00 87.19 93 SER A O 1
ATOM 766 N N . GLN A 1 94 ? -7.765 5.733 -7.020 1.00 84.69 94 GLN A N 1
ATOM 767 C CA . GLN A 1 94 ? -9.212 5.664 -6.821 1.00 84.69 94 GLN A CA 1
ATOM 768 C C . GLN A 1 94 ? -9.677 6.737 -5.832 1.00 84.69 94 GLN A C 1
ATOM 770 O O . GLN A 1 94 ? -8.865 7.253 -5.058 1.00 84.69 94 GLN A O 1
ATOM 775 N N . PRO A 1 95 ? -10.976 7.084 -5.837 1.00 81.31 95 PRO A N 1
ATOM 776 C CA . PRO A 1 95 ? -11.537 7.965 -4.828 1.00 81.31 95 PRO A CA 1
ATOM 777 C C . PRO A 1 95 ? -11.287 7.427 -3.420 1.00 81.31 95 PRO A C 1
ATOM 779 O O . PRO A 1 95 ? -11.414 6.229 -3.158 1.00 81.31 95 PRO A O 1
ATOM 782 N N . MET A 1 96 ? -10.936 8.335 -2.514 1.00 78.56 96 MET A N 1
ATOM 783 C CA . MET A 1 96 ? -10.803 8.030 -1.099 1.00 78.56 96 MET A CA 1
ATOM 784 C C . MET A 1 96 ? -11.774 8.901 -0.315 1.00 78.56 96 MET A C 1
ATOM 786 O O . MET A 1 96 ? -11.868 10.104 -0.562 1.00 78.56 96 MET A O 1
ATOM 790 N N . GLU A 1 97 ? -12.483 8.302 0.634 1.00 78.25 97 GLU A N 1
ATOM 791 C CA . GLU A 1 97 ? -13.284 9.048 1.598 1.00 78.25 97 GLU A CA 1
ATOM 792 C C . GLU A 1 97 ? -12.497 9.226 2.886 1.00 78.25 97 GLU A C 1
ATOM 794 O O . GLU A 1 97 ? -11.871 8.297 3.406 1.00 78.25 97 GLU A O 1
ATOM 799 N N . GLN A 1 98 ? -12.547 10.447 3.405 1.00 74.38 98 GLN A N 1
ATOM 800 C CA . GLN A 1 98 ? -11.977 10.784 4.691 1.00 74.38 98 GLN A CA 1
ATOM 801 C C . GLN A 1 98 ? -13.100 10.821 5.725 1.00 74.38 98 GLN A C 1
ATOM 803 O O . GLN A 1 98 ? -13.995 11.661 5.647 1.00 74.38 98 GLN A O 1
ATOM 808 N N . ASN A 1 99 ? -13.029 9.933 6.714 1.00 64.94 99 ASN A N 1
ATOM 809 C CA . ASN A 1 99 ? -13.929 9.940 7.859 1.00 64.94 99 ASN A CA 1
ATOM 810 C C . ASN A 1 99 ? -13.101 10.224 9.121 1.00 64.94 99 ASN A C 1
ATOM 812 O O . ASN A 1 99 ? -12.424 9.351 9.672 1.00 64.94 99 ASN A O 1
ATOM 816 N N . GLY A 1 100 ? -13.055 11.497 9.522 1.00 67.44 100 GLY A N 1
ATOM 817 C CA . GLY A 1 100 ? -12.155 11.973 10.575 1.00 67.44 100 GLY A CA 1
ATOM 818 C C . GLY A 1 100 ? -10.676 11.912 10.161 1.00 67.44 100 GLY A C 1
ATOM 819 O O . GLY A 1 100 ? -10.267 12.575 9.208 1.00 67.44 100 GLY A O 1
ATOM 820 N N . ARG A 1 101 ? -9.857 11.142 10.897 1.00 62.19 101 ARG A N 1
ATOM 821 C CA . ARG A 1 101 ? -8.426 10.901 10.587 1.00 62.19 101 ARG A CA 1
ATOM 822 C C . ARG A 1 101 ? -8.181 9.663 9.721 1.00 62.19 101 ARG A C 1
ATOM 824 O O . ARG A 1 101 ? -7.035 9.390 9.380 1.00 62.19 101 ARG A O 1
ATOM 831 N N . VAL A 1 102 ? -9.228 8.904 9.403 1.00 60.16 102 VAL A N 1
ATOM 832 C CA . VAL A 1 102 ? -9.115 7.657 8.648 1.00 60.16 102 VAL A CA 1
ATOM 833 C C . VAL A 1 102 ? -9.504 7.929 7.203 1.00 60.16 102 VAL A C 1
ATOM 835 O O . VAL A 1 102 ? -10.633 8.327 6.921 1.00 60.16 102 VAL A O 1
ATOM 838 N N . THR A 1 103 ? -8.565 7.698 6.293 1.00 66.19 103 THR A N 1
ATOM 839 C CA . THR A 1 103 ? -8.799 7.755 4.850 1.00 66.19 103 THR A CA 1
ATOM 840 C C . THR A 1 103 ? -8.959 6.329 4.345 1.00 66.19 103 THR A C 1
ATOM 842 O O . THR A 1 103 ? -8.082 5.500 4.586 1.00 66.19 103 THR A O 1
ATOM 845 N N . ARG A 1 104 ? -10.082 6.016 3.691 1.00 73.00 104 ARG A N 1
ATOM 846 C CA . ARG A 1 104 ? -10.347 4.675 3.146 1.00 73.00 104 ARG A CA 1
ATOM 847 C C . ARG A 1 104 ? -10.660 4.740 1.654 1.00 73.00 104 ARG A C 1
ATOM 849 O O . ARG A 1 104 ? -11.319 5.688 1.221 1.00 73.00 104 ARG A O 1
ATOM 856 N N . PRO A 1 105 ? -10.230 3.738 0.872 1.00 76.44 105 PRO A N 1
ATOM 857 C CA . PRO A 1 105 ? -10.691 3.578 -0.496 1.00 76.44 105 PRO A CA 1
ATOM 858 C C . PRO A 1 105 ? -12.210 3.467 -0.577 1.00 76.44 105 PRO A C 1
ATOM 860 O O . PRO A 1 105 ? -12.825 2.773 0.238 1.00 76.44 105 PRO A O 1
ATOM 863 N N . THR A 1 106 ? -12.810 4.087 -1.589 1.00 80.31 106 THR A N 1
ATOM 864 C CA . THR A 1 106 ? -14.231 3.903 -1.893 1.00 80.31 106 THR A CA 1
ATOM 865 C C . THR A 1 106 ? -14.450 3.437 -3.316 1.00 80.31 106 THR A C 1
ATOM 867 O O . THR A 1 106 ? -13.616 3.608 -4.202 1.00 80.31 106 THR A O 1
ATOM 870 N N . THR A 1 107 ? -15.595 2.782 -3.532 1.00 82.12 107 THR A N 1
ATOM 871 C CA . THR A 1 107 ? -15.930 2.254 -4.854 1.00 82.12 107 THR A CA 1
ATOM 872 C C . THR A 1 107 ? -16.130 3.415 -5.817 1.00 82.12 107 THR A C 1
ATOM 874 O O . THR A 1 107 ? -17.088 4.180 -5.690 1.00 82.12 107 THR A O 1
ATOM 877 N N . GLY A 1 108 ? -15.261 3.527 -6.814 1.00 82.12 108 GLY A N 1
ATOM 878 C CA . GLY A 1 108 ? -15.216 4.711 -7.660 1.00 82.12 108 GLY A CA 1
ATOM 879 C C . GLY A 1 108 ? -14.625 4.456 -9.034 1.00 82.12 108 GLY A C 1
ATOM 880 O O . GLY A 1 108 ? -14.123 3.372 -9.324 1.00 82.12 108 GLY A O 1
ATOM 881 N N . VAL A 1 109 ? -14.734 5.460 -9.906 1.00 85.38 109 VAL A N 1
ATOM 882 C CA . VAL A 1 109 ? -14.073 5.429 -11.214 1.00 85.38 109 VAL A CA 1
ATOM 883 C C . VAL A 1 109 ? -12.597 5.771 -10.992 1.00 85.38 109 VAL A C 1
ATOM 885 O O . VAL A 1 109 ? -12.319 6.829 -10.424 1.00 85.38 109 VAL A O 1
ATOM 888 N N . PRO A 1 110 ? -11.663 4.894 -11.387 1.00 89.00 110 PRO A N 1
ATOM 889 C CA . PRO A 1 110 ? -10.240 5.146 -11.223 1.00 89.00 110 PRO A CA 1
ATOM 890 C C . PRO A 1 110 ? -9.764 6.267 -12.157 1.00 89.00 110 PRO A C 1
ATOM 892 O O . PRO A 1 110 ? -10.343 6.475 -13.225 1.00 89.00 110 PRO A O 1
ATOM 895 N N . SER A 1 111 ? -8.696 6.969 -11.777 1.00 87.94 111 SER A N 1
ATOM 896 C CA . SER A 1 111 ? -8.084 8.040 -12.573 1.00 87.94 111 SER A CA 1
ATOM 897 C C . SER A 1 111 ? -6.592 7.799 -12.789 1.00 87.94 111 SER A C 1
ATOM 899 O O . SER A 1 111 ? -5.882 7.388 -11.877 1.00 87.94 111 SER A O 1
ATOM 901 N N . ILE A 1 112 ? -6.118 8.086 -14.002 1.00 88.56 112 ILE A N 1
ATOM 902 C CA . ILE A 1 112 ? -4.689 8.117 -14.382 1.00 88.56 112 ILE A CA 1
ATOM 903 C C . ILE A 1 112 ? -4.234 9.543 -14.740 1.00 88.56 112 ILE A C 1
ATOM 905 O O . ILE A 1 112 ? -3.145 9.753 -15.287 1.00 88.56 112 ILE A O 1
ATOM 909 N N . GLU A 1 113 ? -5.098 10.532 -14.510 1.00 83.81 113 GLU A N 1
ATOM 910 C CA . GLU A 1 113 ? -4.822 11.927 -14.830 1.00 83.81 113 GLU A CA 1
ATOM 911 C C . GLU A 1 113 ? -3.755 12.486 -13.886 1.00 83.81 113 GLU A C 1
ATOM 913 O O . GLU A 1 113 ? -3.815 12.294 -12.673 1.00 83.81 113 GLU A O 1
ATOM 918 N N . GLY A 1 114 ? -2.742 13.146 -14.452 1.00 79.31 114 GLY A N 1
ATOM 919 C CA . GLY A 1 114 ? -1.606 13.662 -13.684 1.00 79.31 114 GLY A CA 1
ATOM 920 C C . GLY A 1 114 ? -0.706 12.581 -13.071 1.00 79.31 114 GLY A C 1
ATOM 921 O O . GLY A 1 114 ? 0.194 12.918 -12.311 1.00 79.31 114 GLY A O 1
ATOM 922 N N . GLN A 1 115 ? -0.922 11.304 -13.400 1.00 87.56 115 GLN A N 1
ATOM 923 C CA . GLN A 1 115 ? -0.137 10.184 -12.888 1.00 87.56 115 GLN A CA 1
ATOM 924 C C . GLN A 1 115 ? 1.006 9.802 -13.849 1.00 87.56 115 GLN A C 1
ATOM 926 O O . GLN A 1 115 ? 0.874 10.009 -15.064 1.00 87.56 115 GLN A O 1
ATOM 931 N N . PRO A 1 116 ? 2.120 9.227 -13.353 1.00 89.50 116 PRO A N 1
ATOM 932 C CA . PRO A 1 116 ? 3.175 8.658 -14.191 1.00 89.50 116 PRO A CA 1
ATOM 933 C C . PRO A 1 116 ? 2.644 7.587 -15.156 1.00 89.50 116 PRO A C 1
ATOM 935 O O . PRO A 1 116 ? 1.840 6.731 -14.777 1.00 89.50 116 PRO A O 1
ATOM 938 N N . GLN A 1 117 ? 3.091 7.638 -16.412 1.00 92.69 117 GLN A N 1
ATOM 939 C CA . GLN A 1 117 ? 2.696 6.699 -17.468 1.00 92.69 117 GLN A CA 1
ATOM 940 C C . GLN A 1 117 ? 3.914 6.319 -18.304 1.00 92.69 117 GLN A C 1
ATOM 942 O O . GLN A 1 117 ? 4.698 7.194 -18.655 1.00 92.69 117 GLN A O 1
ATOM 947 N N . ILE A 1 118 ? 4.037 5.043 -18.669 1.00 93.31 118 ILE A N 1
ATOM 948 C CA . ILE A 1 118 ? 5.116 4.544 -19.528 1.00 93.31 118 ILE A CA 1
ATOM 949 C C . ILE A 1 118 ? 4.516 4.002 -20.823 1.00 93.31 118 ILE A C 1
ATOM 951 O O . ILE A 1 118 ? 3.785 3.009 -20.806 1.00 93.31 118 ILE A O 1
ATOM 955 N N . THR A 1 119 ? 4.835 4.644 -21.948 1.00 92.44 119 THR A N 1
ATOM 956 C CA . THR A 1 119 ? 4.412 4.230 -23.293 1.00 92.44 119 THR A CA 1
ATOM 957 C C . THR A 1 119 ? 5.586 4.247 -24.285 1.00 92.44 119 THR A C 1
ATOM 959 O O . THR A 1 119 ? 6.187 5.304 -24.508 1.00 92.44 119 THR A O 1
ATOM 962 N N . PRO A 1 120 ? 5.919 3.108 -24.928 1.00 92.94 120 PRO A N 1
ATOM 963 C CA . PRO A 1 120 ? 5.510 1.740 -24.582 1.00 92.94 120 PRO A CA 1
ATOM 964 C C . PRO A 1 120 ? 6.177 1.247 -23.289 1.00 92.94 120 PRO A C 1
ATOM 966 O O . PRO A 1 120 ? 7.201 1.784 -22.877 1.00 92.94 120 PRO A O 1
ATOM 969 N N . PHE A 1 121 ? 5.632 0.188 -22.686 1.00 94.94 121 PHE A N 1
ATOM 970 C CA . PHE A 1 121 ? 6.302 -0.528 -21.595 1.00 94.94 121 PHE A CA 1
ATOM 971 C C . PHE A 1 121 ? 6.776 -1.892 -22.091 1.00 94.94 121 PHE A C 1
ATOM 973 O O . PHE A 1 121 ? 5.980 -2.669 -22.624 1.00 94.94 121 PHE A O 1
ATOM 980 N N . VAL A 1 122 ? 8.070 -2.164 -21.943 1.00 93.88 122 VAL A N 1
ATOM 981 C CA . VAL A 1 122 ? 8.713 -3.380 -22.451 1.00 93.88 122 VAL A CA 1
ATOM 982 C C . VAL A 1 122 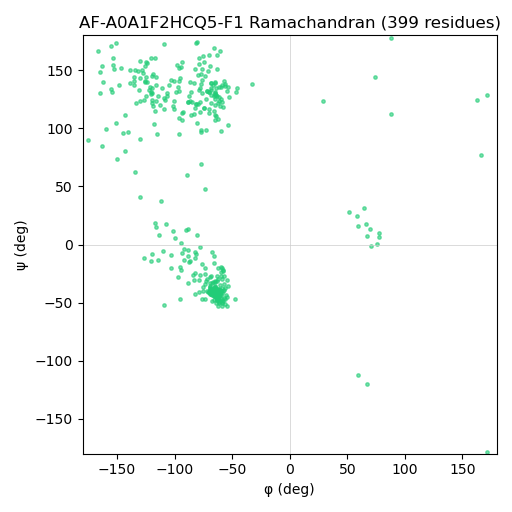? 9.223 -4.195 -21.270 1.00 93.88 122 VAL A C 1
ATOM 984 O O . VAL A 1 122 ? 10.001 -3.702 -20.459 1.00 93.88 122 VAL A O 1
ATOM 987 N N . ILE A 1 123 ? 8.775 -5.443 -21.183 1.00 93.12 123 ILE A N 1
ATOM 988 C CA . ILE A 1 123 ? 9.224 -6.423 -20.199 1.00 93.12 123 ILE A CA 1
ATOM 989 C C . ILE A 1 123 ? 10.309 -7.261 -20.868 1.00 93.12 123 ILE A C 1
ATOM 991 O O . ILE A 1 123 ? 10.043 -8.055 -21.771 1.00 93.12 123 ILE A O 1
ATOM 995 N N . THR A 1 124 ? 11.542 -7.051 -20.431 1.00 91.50 124 THR A N 1
ATOM 996 C CA . THR A 1 124 ? 12.751 -7.700 -20.940 1.00 91.50 124 THR A CA 1
ATOM 997 C C . THR A 1 124 ? 13.313 -8.689 -19.912 1.00 91.50 124 THR A C 1
ATOM 999 O O . THR A 1 124 ? 12.889 -8.744 -18.753 1.00 91.50 124 THR A O 1
ATOM 1002 N N . LYS A 1 125 ? 14.331 -9.468 -20.301 1.00 88.50 125 LYS A N 1
ATOM 1003 C CA . LYS A 1 125 ? 15.016 -10.412 -19.394 1.00 88.50 125 LYS A CA 1
ATOM 1004 C C . LYS A 1 125 ? 15.716 -9.742 -18.206 1.00 88.50 125 LYS A C 1
ATOM 1006 O O . LYS A 1 125 ? 15.988 -10.403 -17.203 1.00 88.50 125 LYS A O 1
ATOM 1011 N N . ASP A 1 126 ? 16.006 -8.453 -18.286 1.00 88.38 126 ASP A N 1
ATOM 1012 C CA . ASP A 1 126 ? 16.600 -7.657 -17.215 1.00 88.38 126 ASP A CA 1
ATOM 1013 C C . ASP A 1 126 ? 15.566 -6.925 -16.349 1.00 88.38 126 ASP A C 1
ATOM 1015 O O . ASP A 1 126 ? 15.966 -6.296 -15.374 1.00 88.38 126 ASP A O 1
ATOM 1019 N N . TYR A 1 127 ? 14.257 -7.078 -16.611 1.00 89.81 127 TYR A N 1
ATOM 1020 C CA . TYR A 1 127 ? 13.211 -6.556 -15.727 1.00 89.81 127 TYR A CA 1
ATOM 1021 C C . TYR A 1 127 ? 13.435 -7.036 -14.284 1.00 89.81 127 TYR A C 1
ATOM 1023 O O . TYR A 1 127 ? 13.600 -8.240 -14.040 1.00 89.81 127 TYR A O 1
ATOM 1031 N N . LYS A 1 128 ? 13.467 -6.089 -13.342 1.00 89.44 128 LYS A N 1
ATOM 1032 C CA . LYS A 1 128 ? 13.662 -6.348 -11.908 1.00 89.44 128 LYS A CA 1
ATOM 1033 C C . LYS A 1 128 ? 12.387 -6.092 -11.124 1.00 89.44 128 LYS A C 1
ATOM 1035 O O . LYS A 1 128 ? 11.979 -6.961 -10.363 1.00 89.44 128 LYS A O 1
ATOM 1040 N N . GLU A 1 129 ? 11.814 -4.909 -11.311 1.00 91.31 129 GLU A N 1
ATOM 1041 C CA . GLU A 1 129 ? 10.646 -4.414 -10.594 1.00 91.31 129 GLU A CA 1
ATOM 1042 C C . GLU A 1 129 ? 10.074 -3.172 -11.305 1.00 91.31 129 GLU A C 1
ATOM 1044 O O . GLU A 1 129 ? 10.705 -2.602 -12.204 1.00 91.31 129 GLU A O 1
ATOM 1049 N N . LEU A 1 130 ? 8.862 -2.791 -10.925 1.00 92.06 130 LEU A N 1
ATOM 1050 C CA . LEU A 1 130 ? 8.023 -1.792 -11.579 1.00 92.06 130 LEU A CA 1
ATOM 1051 C C . LEU A 1 130 ? 8.315 -0.343 -11.164 1.00 92.06 130 LEU A C 1
ATOM 1053 O O . LEU A 1 130 ? 8.026 0.590 -11.916 1.00 92.06 130 LEU A O 1
ATOM 1057 N N . VAL A 1 131 ? 8.838 -0.119 -9.964 1.00 91.44 131 VAL A N 1
ATOM 1058 C CA . VAL A 1 131 ? 8.943 1.209 -9.355 1.00 91.44 131 VAL A CA 1
ATOM 1059 C C . VAL A 1 131 ? 10.028 2.055 -10.007 1.00 91.44 131 VAL A C 1
ATOM 1061 O O . VAL A 1 131 ? 9.758 3.206 -10.349 1.00 91.44 131 VAL A O 1
ATOM 1064 N N . THR A 1 132 ? 11.226 1.514 -10.232 1.00 90.31 132 THR A N 1
ATOM 1065 C CA . THR A 1 132 ? 12.324 2.238 -10.898 1.00 90.31 132 THR A CA 1
ATOM 1066 C C . THR A 1 132 ? 11.892 2.795 -12.253 1.00 90.31 132 THR A C 1
ATOM 1068 O O . THR A 1 132 ? 12.017 4.008 -12.437 1.00 90.31 132 THR A O 1
ATOM 1071 N N . PRO A 1 133 ? 11.324 2.004 -13.190 1.00 91.75 133 PRO A N 1
ATOM 1072 C CA . PRO A 1 133 ? 10.923 2.563 -14.476 1.00 91.75 133 PRO A CA 1
ATOM 1073 C C . PRO A 1 133 ? 9.823 3.630 -14.340 1.00 91.75 133 PRO A C 1
ATOM 1075 O O . PRO A 1 133 ? 9.834 4.591 -15.108 1.00 91.75 133 PRO A O 1
ATOM 1078 N N . LEU A 1 134 ? 8.921 3.535 -13.352 1.00 92.19 134 LEU A N 1
ATOM 1079 C CA . LEU A 1 134 ? 7.918 4.578 -13.085 1.00 92.19 134 LEU A CA 1
ATOM 1080 C C . LEU A 1 134 ? 8.539 5.875 -12.550 1.00 92.19 134 LEU A C 1
ATOM 1082 O O . LEU A 1 134 ? 8.141 6.958 -12.983 1.00 92.19 134 LEU A O 1
ATOM 1086 N N . ILE A 1 135 ? 9.505 5.778 -11.632 1.00 90.88 135 ILE A N 1
ATOM 1087 C CA . ILE A 1 135 ? 10.228 6.939 -11.095 1.00 90.88 135 ILE A CA 1
ATOM 1088 C C . ILE A 1 135 ? 10.992 7.629 -12.216 1.00 90.88 135 ILE A C 1
ATOM 1090 O O . ILE A 1 135 ? 10.862 8.837 -12.412 1.00 90.88 135 ILE A O 1
ATOM 1094 N N . GLU A 1 136 ? 11.793 6.870 -12.957 1.00 90.50 136 GLU A N 1
ATOM 1095 C CA . GLU A 1 136 ? 12.601 7.438 -14.023 1.00 90.50 136 GLU A CA 1
ATOM 1096 C C . GLU A 1 136 ? 11.740 8.089 -15.107 1.00 90.50 136 GLU A C 1
ATOM 1098 O O . GLU A 1 136 ? 12.072 9.166 -15.597 1.00 90.50 136 GLU A O 1
ATOM 1103 N N . GLU A 1 137 ? 10.617 7.466 -15.470 1.00 90.25 137 GLU A N 1
ATOM 1104 C CA . GLU A 1 137 ? 9.697 8.037 -16.445 1.00 90.25 137 GLU A CA 1
ATOM 1105 C C . GLU A 1 137 ? 9.049 9.329 -15.936 1.00 90.25 137 GLU A C 1
ATOM 1107 O O . GLU A 1 137 ? 8.966 10.297 -16.690 1.00 90.25 137 GLU A O 1
ATOM 1112 N N . ALA A 1 138 ? 8.678 9.409 -14.655 1.00 89.56 138 ALA A N 1
ATOM 1113 C CA . ALA A 1 138 ? 8.157 10.644 -14.069 1.00 89.56 138 ALA A CA 1
ATOM 1114 C C . ALA A 1 138 ? 9.167 11.805 -14.140 1.00 89.56 138 ALA A C 1
ATOM 1116 O O . ALA A 1 138 ? 8.776 12.946 -14.372 1.00 89.56 138 ALA A O 1
ATOM 1117 N N . HIS A 1 139 ? 10.467 11.528 -14.011 1.00 87.44 139 HIS A N 1
ATOM 1118 C CA . HIS A 1 139 ? 11.527 12.539 -14.162 1.00 87.44 139 HIS A CA 1
ATOM 1119 C C . HIS A 1 139 ? 11.822 12.929 -15.618 1.00 87.44 139 HIS A C 1
ATOM 1121 O O . HIS A 1 139 ? 12.437 13.968 -15.872 1.00 87.44 139 HIS A O 1
ATOM 1127 N N . ARG A 1 140 ? 11.384 12.119 -16.588 1.00 88.19 140 ARG A N 1
ATOM 1128 C CA . ARG A 1 140 ? 11.506 12.393 -18.032 1.00 88.19 140 ARG A CA 1
ATOM 1129 C C . ARG A 1 140 ? 10.257 13.044 -18.630 1.00 88.19 140 ARG A C 1
ATOM 1131 O O . ARG A 1 140 ? 10.317 13.620 -19.720 1.00 88.19 140 ARG A O 1
ATOM 1138 N N . ASP A 1 141 ? 9.121 12.941 -17.952 1.00 85.38 141 ASP A N 1
ATOM 1139 C CA . ASP A 1 141 ? 7.826 13.345 -18.483 1.00 85.38 141 ASP A CA 1
ATOM 1140 C C . ASP A 1 141 ? 7.607 14.865 -18.389 1.00 85.38 141 ASP A C 1
ATOM 1142 O O . ASP A 1 141 ? 7.578 15.474 -17.318 1.00 85.38 141 ASP A O 1
ATOM 1146 N N . LYS A 1 142 ? 7.392 15.486 -19.556 1.00 85.50 142 LYS A N 1
ATOM 1147 C CA . LYS A 1 142 ? 7.167 16.932 -19.706 1.00 85.50 142 LYS A CA 1
ATOM 1148 C C . LYS A 1 142 ? 5.952 17.440 -18.936 1.00 85.50 142 LYS A C 1
ATOM 1150 O O . LYS A 1 142 ? 5.906 18.622 -18.599 1.00 85.50 142 LYS A O 1
ATOM 1155 N N . ARG A 1 143 ? 4.976 16.581 -18.624 1.00 83.56 143 ARG A N 1
ATOM 1156 C CA . ARG A 1 143 ? 3.830 16.947 -17.773 1.00 83.56 143 ARG A CA 1
ATOM 1157 C C . ARG A 1 143 ? 4.280 17.394 -16.381 1.00 83.56 143 ARG A C 1
ATOM 1159 O O . ARG A 1 143 ? 3.617 18.232 -15.774 1.00 83.56 143 ARG A O 1
ATOM 1166 N N . PHE A 1 144 ? 5.430 16.906 -15.922 1.00 83.44 144 PHE A N 1
ATOM 1167 C CA . PHE A 1 144 ? 6.032 17.261 -14.641 1.00 83.44 144 PHE A CA 1
ATOM 1168 C C . PHE A 1 144 ? 7.176 18.278 -14.765 1.00 83.44 144 PHE A C 1
ATOM 1170 O O . PHE A 1 144 ? 7.842 18.545 -13.773 1.00 83.44 144 PHE A O 1
ATOM 1177 N N . GLU A 1 145 ? 7.382 18.922 -15.925 1.00 80.75 145 GLU A N 1
ATOM 1178 C CA . GLU A 1 145 ? 8.482 19.888 -16.139 1.00 80.75 145 GLU A CA 1
ATOM 1179 C C . GLU A 1 145 ? 8.465 21.060 -15.134 1.00 80.75 145 GLU A C 1
ATOM 1181 O O . GLU A 1 145 ? 9.499 21.652 -14.822 1.00 80.75 145 GLU A O 1
ATOM 1186 N N . LYS A 1 146 ? 7.282 21.409 -14.613 1.00 77.81 146 LYS A N 1
ATOM 1187 C CA . LYS A 1 146 ? 7.105 22.471 -13.608 1.00 77.81 146 LYS A CA 1
ATOM 1188 C C . LYS A 1 146 ? 7.235 21.978 -12.163 1.00 77.81 146 LYS A C 1
ATOM 1190 O O . LYS A 1 146 ? 7.256 22.805 -11.252 1.00 77.81 146 LYS A O 1
ATOM 1195 N N . THR A 1 147 ? 7.292 20.669 -11.944 1.00 77.75 147 THR A N 1
ATOM 1196 C CA . THR A 1 147 ? 7.407 20.052 -10.621 1.00 77.75 147 THR A CA 1
ATOM 1197 C C . THR A 1 147 ? 8.878 19.968 -10.229 1.00 77.75 147 THR A C 1
ATOM 1199 O O . THR A 1 147 ? 9.739 19.690 -11.057 1.00 77.75 147 THR A O 1
ATOM 1202 N N . THR A 1 148 ? 9.192 20.228 -8.960 1.00 80.31 148 THR A N 1
ATOM 1203 C CA . THR A 1 148 ? 10.563 20.082 -8.460 1.00 80.31 148 THR A CA 1
ATOM 1204 C C . THR A 1 148 ? 10.922 18.610 -8.283 1.00 80.31 148 THR A C 1
ATOM 1206 O O . THR A 1 148 ? 10.044 17.778 -8.047 1.00 80.31 148 THR A O 1
ATOM 1209 N N . TYR A 1 149 ? 12.221 18.301 -8.290 1.00 80.50 149 TYR A N 1
ATOM 1210 C CA . TYR A 1 149 ? 12.723 16.983 -7.901 1.00 80.50 149 TYR A CA 1
ATOM 1211 C C . TYR A 1 149 ? 12.108 16.496 -6.589 1.00 80.50 149 TYR A C 1
ATOM 1213 O O . TYR A 1 149 ? 11.643 15.365 -6.500 1.00 80.50 149 TYR A O 1
ATOM 1221 N N . GLU A 1 150 ? 12.086 17.370 -5.577 1.00 78.12 150 GLU A N 1
ATOM 1222 C CA . GLU A 1 150 ? 11.502 17.081 -4.268 1.00 78.12 150 GLU A CA 1
ATOM 1223 C C . GLU A 1 150 ? 10.001 16.811 -4.369 1.00 78.12 150 GLU A C 1
ATOM 1225 O O . GLU A 1 150 ? 9.518 15.890 -3.727 1.00 78.12 150 GLU A O 1
ATOM 1230 N N . GLY A 1 151 ? 9.267 17.549 -5.205 1.00 79.25 151 GLY A N 1
ATOM 1231 C CA . GLY A 1 151 ? 7.842 17.319 -5.440 1.00 79.25 151 GLY A CA 1
ATOM 1232 C C . GLY A 1 151 ? 7.566 15.939 -6.038 1.00 79.25 151 GLY A C 1
ATOM 1233 O O . GLY A 1 151 ? 6.720 15.210 -5.521 1.00 79.25 151 GLY A O 1
ATOM 1234 N N . ILE A 1 152 ? 8.325 15.547 -7.066 1.00 82.31 152 ILE A N 1
ATOM 1235 C CA . ILE A 1 152 ? 8.242 14.200 -7.652 1.00 82.31 152 ILE A CA 1
ATOM 1236 C C . ILE A 1 152 ? 8.672 13.157 -6.606 1.00 82.31 152 ILE A C 1
ATOM 1238 O O . ILE A 1 152 ? 7.970 12.180 -6.371 1.00 82.31 152 ILE A O 1
ATOM 1242 N N . SER A 1 153 ? 9.770 13.393 -5.886 1.00 83.50 153 SER A N 1
ATOM 1243 C CA . SER A 1 153 ? 10.250 12.502 -4.823 1.00 83.50 153 SER A CA 1
ATOM 1244 C C . SER A 1 153 ? 9.228 12.284 -3.719 1.00 83.50 153 SER A C 1
ATOM 1246 O O . SER A 1 153 ? 9.099 11.160 -3.238 1.00 83.50 153 SER A O 1
ATOM 1248 N N . ASN A 1 154 ? 8.502 13.324 -3.318 1.00 80.44 154 ASN A N 1
ATOM 1249 C CA . ASN A 1 154 ? 7.501 13.245 -2.264 1.00 80.44 154 ASN A CA 1
ATOM 1250 C C . ASN A 1 154 ? 6.248 12.495 -2.738 1.00 80.44 154 ASN A C 1
ATOM 1252 O O . ASN A 1 154 ? 5.630 11.787 -1.949 1.00 80.44 154 ASN A O 1
ATOM 1256 N N . PHE A 1 155 ? 5.914 12.583 -4.031 1.00 82.12 155 PHE A N 1
ATOM 1257 C CA . PHE A 1 155 ? 4.862 11.768 -4.641 1.00 82.12 155 PHE A CA 1
ATOM 1258 C C . PHE A 1 155 ? 5.175 10.263 -4.557 1.00 82.12 155 PHE A C 1
ATOM 1260 O O . PHE A 1 155 ? 4.298 9.463 -4.240 1.00 82.12 155 PHE A O 1
ATOM 1267 N N . PHE A 1 156 ? 6.428 9.861 -4.781 1.00 84.94 156 PHE A N 1
ATOM 1268 C CA . PHE A 1 156 ? 6.818 8.449 -4.687 1.00 84.94 156 PHE A CA 1
ATOM 1269 C C . PHE A 1 156 ? 7.108 7.993 -3.252 1.00 84.94 156 PHE A C 1
ATOM 1271 O O . PHE A 1 156 ? 6.698 6.902 -2.876 1.00 84.94 156 PHE A O 1
ATOM 1278 N N . SER A 1 157 ? 7.807 8.803 -2.455 1.00 81.94 157 SER A N 1
ATOM 1279 C CA . SER A 1 157 ? 8.381 8.393 -1.159 1.00 81.94 157 SER A CA 1
ATOM 1280 C C . SER A 1 157 ? 7.601 8.882 0.064 1.00 81.94 157 SER A C 1
ATOM 1282 O O . SER A 1 157 ? 7.927 8.496 1.185 1.00 81.94 157 SER A O 1
ATOM 1284 N N . GLY A 1 158 ? 6.614 9.765 -0.116 1.00 72.06 158 GLY A N 1
ATOM 1285 C CA . GLY A 1 158 ? 5.803 10.281 0.985 1.00 72.06 158 GLY A CA 1
ATOM 1286 C C . GLY A 1 158 ? 4.937 9.193 1.639 1.00 72.06 158 GLY A C 1
ATOM 1287 O O . GLY A 1 158 ? 4.788 8.115 1.074 1.00 72.06 158 GLY A O 1
ATOM 1288 N N . PRO A 1 159 ? 4.307 9.461 2.799 1.00 65.50 159 PRO A N 1
ATOM 1289 C CA . PRO A 1 159 ? 3.540 8.460 3.557 1.00 65.50 159 PRO A CA 1
ATOM 1290 C C . PRO A 1 159 ? 2.374 7.818 2.789 1.00 65.50 159 PRO A C 1
ATOM 1292 O O . PRO A 1 159 ? 2.033 6.674 3.047 1.00 65.50 159 PRO A O 1
ATOM 1295 N N . MET A 1 160 ? 1.784 8.559 1.846 1.00 67.81 160 MET A N 1
ATOM 1296 C CA . MET A 1 160 ? 0.731 8.093 0.927 1.00 67.81 160 MET A CA 1
ATOM 1297 C C . MET A 1 160 ? 1.264 7.916 -0.505 1.00 67.81 160 MET A C 1
ATOM 1299 O O . MET A 1 160 ? 0.509 7.956 -1.473 1.00 67.81 160 MET A O 1
ATOM 1303 N N . GLY A 1 161 ? 2.586 7.836 -0.647 1.00 76.38 161 GLY A N 1
ATOM 1304 C CA . GLY A 1 161 ? 3.263 7.722 -1.926 1.00 76.38 161 GLY A CA 1
ATOM 1305 C C . GLY A 1 161 ? 3.248 6.299 -2.469 1.00 76.38 161 GLY A C 1
ATOM 1306 O O . GLY A 1 161 ? 2.822 5.345 -1.812 1.00 76.38 161 GLY A O 1
ATOM 1307 N N . LEU A 1 162 ? 3.753 6.153 -3.690 1.00 86.12 162 LEU A N 1
ATOM 1308 C CA . LEU A 1 162 ? 3.806 4.864 -4.374 1.00 86.12 162 LEU A CA 1
ATOM 1309 C C . LEU A 1 162 ? 4.653 3.823 -3.633 1.00 86.12 162 LEU A C 1
ATOM 1311 O O . LEU A 1 162 ? 4.247 2.669 -3.567 1.00 86.12 162 LEU A O 1
ATOM 1315 N N . LEU A 1 163 ? 5.809 4.201 -3.081 1.00 86.94 163 LEU A N 1
ATOM 1316 C CA . LEU A 1 163 ? 6.746 3.263 -2.454 1.00 86.94 163 LEU A CA 1
ATOM 1317 C C . LEU A 1 163 ? 6.140 2.555 -1.228 1.00 86.94 163 LEU A C 1
ATOM 1319 O O . LEU A 1 163 ? 6.219 1.327 -1.183 1.00 86.94 163 LEU A O 1
ATOM 1323 N N . PRO A 1 164 ? 5.489 3.253 -0.273 1.00 83.25 164 PRO A N 1
ATOM 1324 C CA . PRO A 1 164 ? 4.740 2.585 0.792 1.00 83.25 164 PRO A CA 1
ATOM 1325 C C . PRO A 1 164 ? 3.645 1.646 0.278 1.00 83.25 164 PRO A C 1
ATOM 1327 O O . PRO A 1 164 ? 3.597 0.501 0.716 1.00 83.25 164 PRO A O 1
ATOM 1330 N N . CYS A 1 165 ? 2.828 2.084 -0.690 1.00 84.31 165 CYS A N 1
ATOM 1331 C CA . CYS A 1 165 ? 1.762 1.247 -1.259 1.00 84.31 165 CYS A CA 1
ATOM 1332 C C . CYS A 1 165 ? 2.332 -0.015 -1.929 1.00 84.31 165 CYS A C 1
ATOM 1334 O O . CYS A 1 165 ? 1.802 -1.112 -1.782 1.00 84.31 165 CYS A O 1
ATOM 1336 N N . TYR A 1 166 ? 3.436 0.136 -2.660 1.00 87.81 166 TYR A N 1
ATOM 1337 C CA . TYR A 1 166 ? 4.135 -0.958 -3.322 1.00 87.81 166 TYR A CA 1
ATOM 1338 C C . TYR A 1 166 ? 4.703 -1.960 -2.307 1.00 87.81 166 TYR A C 1
ATOM 1340 O O . TYR A 1 166 ? 4.525 -3.168 -2.467 1.00 87.81 166 TYR A O 1
ATOM 1348 N N . ALA A 1 167 ? 5.333 -1.468 -1.235 1.00 86.06 167 ALA A N 1
ATOM 1349 C CA . ALA A 1 167 ? 5.857 -2.317 -0.170 1.00 86.06 167 ALA A CA 1
ATOM 1350 C C . ALA A 1 167 ? 4.752 -3.074 0.574 1.00 86.06 167 ALA A C 1
ATOM 1352 O O . ALA A 1 167 ? 4.907 -4.269 0.810 1.00 86.06 167 ALA A O 1
ATOM 1353 N N . GLU A 1 168 ? 3.638 -2.413 0.895 1.00 85.25 168 GLU A N 1
ATOM 1354 C CA . GLU A 1 168 ? 2.486 -3.038 1.553 1.00 85.25 168 GLU A CA 1
ATOM 1355 C C . GLU A 1 168 ? 1.864 -4.132 0.677 1.00 85.25 168 GLU A C 1
ATOM 1357 O O . GLU A 1 168 ? 1.706 -5.265 1.130 1.00 85.25 168 GLU A O 1
ATOM 1362 N N . SER A 1 169 ? 1.619 -3.836 -0.604 1.00 85.44 169 SER A N 1
ATOM 1363 C CA . SER A 1 169 ? 1.035 -4.784 -1.563 1.00 85.44 169 SER A CA 1
ATOM 1364 C C . SER A 1 169 ? 1.868 -6.071 -1.685 1.00 85.44 169 SER A C 1
ATOM 1366 O O . SER A 1 169 ? 1.324 -7.174 -1.771 1.00 85.44 169 SER A O 1
ATOM 1368 N N . LEU A 1 170 ? 3.201 -5.953 -1.659 1.00 84.81 170 LEU A N 1
ATOM 1369 C CA . LEU A 1 170 ? 4.134 -7.078 -1.799 1.00 84.81 170 LEU A CA 1
ATOM 1370 C C . LEU A 1 170 ? 4.594 -7.692 -0.466 1.00 84.81 170 LEU A C 1
ATOM 1372 O O . LEU A 1 170 ? 5.271 -8.720 -0.488 1.00 84.81 170 LEU A O 1
ATOM 1376 N N . GLY A 1 171 ? 4.254 -7.091 0.676 1.00 82.62 171 GLY A N 1
ATOM 1377 C CA . GLY A 1 171 ? 4.758 -7.501 1.990 1.00 82.62 171 GLY A CA 1
ATOM 1378 C C . GLY A 1 171 ? 6.275 -7.327 2.150 1.00 82.62 171 GLY A C 1
ATOM 1379 O O . GLY A 1 171 ? 6.915 -8.130 2.830 1.00 82.62 171 GLY A O 1
ATOM 1380 N N . LEU A 1 172 ? 6.867 -6.324 1.492 1.00 78.44 172 LEU A N 1
ATOM 1381 C CA . LEU A 1 172 ? 8.313 -6.081 1.508 1.00 78.44 172 LEU A CA 1
ATOM 1382 C C . LEU A 1 172 ? 8.759 -5.359 2.779 1.00 78.44 172 LEU A C 1
ATOM 1384 O O . LEU A 1 172 ? 8.079 -4.465 3.287 1.00 78.44 172 LEU A O 1
ATOM 1388 N N . SER A 1 173 ? 9.962 -5.694 3.251 1.00 71.38 173 SER A N 1
ATOM 1389 C CA . SER A 1 173 ? 10.631 -4.906 4.281 1.00 71.38 173 SER A CA 1
ATOM 1390 C C . SER A 1 173 ? 11.273 -3.653 3.675 1.00 71.38 173 SER A C 1
ATOM 1392 O O . SER A 1 173 ? 11.569 -3.594 2.482 1.00 71.38 173 SER A O 1
ATOM 1394 N N . LEU A 1 174 ? 11.567 -2.652 4.510 1.00 61.84 174 LEU A N 1
ATOM 1395 C CA . LEU A 1 174 ? 12.200 -1.403 4.066 1.00 61.84 174 LEU A CA 1
ATOM 1396 C C . LEU A 1 174 ? 13.575 -1.608 3.388 1.00 61.84 174 LEU A C 1
ATOM 1398 O O . LEU A 1 174 ? 14.045 -0.719 2.686 1.00 61.84 174 LEU A O 1
ATOM 1402 N N . VAL A 1 175 ? 14.237 -2.747 3.631 1.00 66.06 175 VAL A N 1
ATOM 1403 C CA . VAL A 1 175 ? 15.565 -3.082 3.078 1.00 66.06 175 VAL A CA 1
ATOM 1404 C C . VAL A 1 175 ? 15.459 -3.649 1.661 1.00 66.06 175 VAL A C 1
ATOM 1406 O O . VAL A 1 175 ? 16.396 -3.523 0.876 1.00 66.06 175 VAL A O 1
ATOM 1409 N N . ASP A 1 176 ? 14.308 -4.227 1.325 1.00 71.38 176 ASP A N 1
ATOM 1410 C CA . ASP A 1 176 ? 14.043 -4.839 0.022 1.00 71.38 176 ASP A CA 1
ATOM 1411 C C . ASP A 1 176 ? 13.491 -3.821 -0.990 1.00 71.38 176 ASP A C 1
ATOM 1413 O O . ASP A 1 176 ? 13.284 -4.139 -2.161 1.00 71.38 176 ASP A O 1
ATOM 1417 N N . MET A 1 177 ? 13.246 -2.586 -0.540 1.00 76.12 177 MET A N 1
ATOM 1418 C CA . MET A 1 177 ? 12.732 -1.502 -1.366 1.00 76.12 177 MET A CA 1
ATOM 1419 C C . MET A 1 177 ? 13.854 -0.897 -2.232 1.00 76.12 177 MET A C 1
ATOM 1421 O O . MET A 1 177 ? 14.942 -0.614 -1.718 1.00 76.12 177 MET A O 1
ATOM 1425 N N . PRO A 1 178 ? 13.612 -0.646 -3.533 1.00 75.25 178 PRO A N 1
ATOM 1426 C CA . PRO A 1 178 ? 14.593 0.019 -4.381 1.00 75.25 178 PRO A CA 1
ATOM 1427 C C . PRO A 1 178 ? 14.897 1.431 -3.846 1.00 75.25 178 PRO A C 1
ATOM 1429 O O . PRO A 1 178 ? 13.974 2.169 -3.487 1.00 75.25 178 PRO A O 1
ATOM 1432 N N . PRO A 1 179 ? 16.178 1.841 -3.781 1.00 78.81 179 PRO A N 1
ATOM 1433 C CA . PRO A 1 179 ? 16.526 3.181 -3.335 1.00 78.81 179 PRO A CA 1
ATOM 1434 C C . PRO A 1 179 ? 16.022 4.214 -4.342 1.00 78.81 179 PRO A C 1
ATOM 1436 O O . PRO A 1 179 ? 16.194 4.053 -5.550 1.00 78.81 179 PRO A O 1
ATOM 1439 N N . TYR A 1 180 ? 15.458 5.315 -3.843 1.00 82.38 180 TYR A N 1
ATOM 1440 C CA . TYR A 1 180 ? 15.084 6.425 -4.710 1.00 82.38 180 TYR A CA 1
ATOM 1441 C C . TYR A 1 180 ? 16.349 7.029 -5.362 1.00 82.38 180 TYR A C 1
ATOM 1443 O O . TYR A 1 180 ? 17.350 7.233 -4.659 1.00 82.38 180 TYR A O 1
ATOM 1451 N N . PRO A 1 181 ? 16.346 7.305 -6.681 1.00 84.06 181 PRO A N 1
ATOM 1452 C CA . PRO A 1 181 ? 17.505 7.851 -7.388 1.00 84.06 181 PRO A CA 1
ATOM 1453 C C . PRO A 1 181 ? 17.932 9.217 -6.828 1.00 84.06 181 PRO A C 1
ATOM 1455 O O . PRO A 1 181 ? 17.217 9.844 -6.042 1.00 84.06 181 PRO A O 1
ATOM 1458 N N . LYS A 1 182 ? 19.127 9.691 -7.202 1.00 79.31 182 LYS A N 1
ATOM 1459 C CA . LYS A 1 182 ? 19.603 11.037 -6.843 1.00 79.31 182 LYS A CA 1
ATOM 1460 C C . LYS A 1 182 ? 19.353 12.009 -8.005 1.00 79.31 182 LYS A C 1
ATOM 1462 O O . LYS A 1 182 ? 19.346 11.578 -9.156 1.00 79.31 182 LYS A O 1
ATOM 1467 N N . PRO A 1 183 ? 19.224 13.319 -7.737 1.00 77.44 183 PRO A N 1
ATOM 1468 C CA . PRO A 1 183 ? 19.122 14.307 -8.806 1.00 77.44 183 PRO A CA 1
ATOM 1469 C C . PRO A 1 183 ? 20.297 14.194 -9.783 1.00 77.44 183 PRO A C 1
ATOM 1471 O O . PRO A 1 183 ? 21.455 14.133 -9.356 1.00 77.44 183 PRO A O 1
ATOM 1474 N N . GLY A 1 184 ? 20.009 14.172 -11.082 1.00 76.38 184 GLY A N 1
ATOM 1475 C CA . GLY A 1 184 ? 21.016 14.102 -12.139 1.00 76.38 184 GLY A CA 1
ATOM 1476 C C . GLY A 1 184 ? 21.627 12.718 -12.366 1.00 76.38 184 GLY A C 1
ATOM 1477 O O . GLY A 1 184 ? 22.570 12.613 -13.149 1.00 76.38 184 GLY A O 1
ATOM 1478 N N . THR A 1 185 ? 21.133 11.659 -11.708 1.00 83.75 185 THR A N 1
ATOM 1479 C CA . THR A 1 185 ? 21.558 10.277 -12.010 1.00 83.75 185 THR A CA 1
ATOM 1480 C C . THR A 1 185 ? 20.675 9.585 -13.041 1.00 83.75 185 THR A C 1
ATOM 1482 O O . THR A 1 185 ? 21.054 8.529 -13.537 1.00 83.75 185 THR A O 1
ATOM 1485 N N . ILE A 1 186 ? 19.502 10.145 -13.345 1.00 84.19 186 ILE A N 1
ATOM 1486 C CA . ILE A 1 186 ? 18.564 9.583 -14.317 1.00 84.19 186 ILE A CA 1
ATOM 1487 C C . ILE A 1 186 ? 18.916 10.127 -15.702 1.00 84.19 186 ILE A C 1
ATOM 1489 O O . ILE A 1 186 ? 18.930 11.337 -15.937 1.00 84.19 186 ILE A O 1
ATOM 1493 N N . GLU A 1 187 ? 19.186 9.229 -16.645 1.00 81.19 187 GLU A N 1
ATOM 1494 C CA . GLU A 1 187 ? 19.437 9.621 -18.028 1.00 81.19 187 GLU A CA 1
ATOM 1495 C C . GLU A 1 187 ? 18.176 10.245 -18.651 1.00 81.19 187 GLU A C 1
ATOM 1497 O O . GLU A 1 187 ? 17.075 9.689 -18.574 1.00 81.19 187 GLU A O 1
ATOM 1502 N N . GLY A 1 188 ? 18.344 11.419 -19.268 1.00 79.56 188 GLY A N 1
ATOM 1503 C CA . GLY A 1 188 ? 17.257 12.166 -19.905 1.00 79.56 188 GLY A CA 1
ATOM 1504 C C . GLY A 1 188 ? 16.337 12.928 -18.944 1.00 79.56 188 GLY A C 1
ATOM 1505 O O . GLY A 1 188 ? 15.306 13.422 -19.397 1.00 79.56 188 GLY A O 1
ATOM 1506 N N . GLU A 1 189 ? 16.687 13.030 -17.656 1.00 82.62 189 GLU A N 1
ATOM 1507 C CA . GLU A 1 189 ? 15.949 13.824 -16.663 1.00 82.62 189 GLU A CA 1
ATOM 1508 C C . GLU A 1 189 ? 15.759 15.276 -17.130 1.00 82.62 189 GLU A C 1
ATOM 1510 O O . GLU A 1 189 ? 16.688 15.925 -17.630 1.00 82.62 189 GLU A O 1
ATOM 1515 N N . LEU A 1 190 ? 14.542 15.799 -16.961 1.00 78.19 190 LEU A N 1
ATOM 1516 C CA . LEU A 1 190 ? 14.244 17.189 -17.283 1.00 78.19 190 LEU A CA 1
ATOM 1517 C C . LEU A 1 190 ? 15.025 18.135 -16.355 1.00 78.19 190 LEU A C 1
ATOM 1519 O O . LEU A 1 190 ? 15.120 17.898 -15.150 1.00 78.19 190 LEU A O 1
ATOM 1523 N N . PRO A 1 191 ? 15.582 19.242 -16.878 1.00 65.12 191 PRO A N 1
ATOM 1524 C CA . PRO A 1 191 ? 16.377 20.158 -16.074 1.00 65.12 191 PRO A CA 1
ATOM 1525 C C . PRO A 1 191 ? 15.506 20.814 -14.995 1.00 65.12 191 PRO A C 1
ATOM 1527 O O . PRO A 1 191 ? 14.703 21.703 -15.279 1.00 65.12 191 PRO A O 1
ATOM 1530 N N . ASN A 1 192 ? 15.703 20.396 -13.744 1.00 56.31 192 ASN A N 1
ATOM 1531 C CA . ASN A 1 192 ? 15.039 20.944 -12.565 1.00 56.31 192 ASN A CA 1
ATOM 1532 C C . ASN A 1 192 ? 15.219 22.473 -12.481 1.00 56.31 192 ASN A C 1
ATOM 1534 O O . ASN A 1 192 ? 16.273 22.975 -12.082 1.00 56.31 192 ASN A O 1
ATOM 1538 N N . ARG A 1 193 ? 14.183 23.241 -12.846 1.00 50.91 193 ARG A N 1
ATOM 1539 C CA . ARG A 1 193 ? 14.223 24.719 -12.857 1.00 50.91 193 ARG A CA 1
ATOM 1540 C C . ARG A 1 193 ? 14.074 25.379 -11.484 1.00 50.91 193 ARG A C 1
ATOM 1542 O O . ARG A 1 193 ? 14.188 26.597 -11.389 1.00 50.91 193 ARG A O 1
ATOM 1549 N N . LEU A 1 194 ? 13.889 24.604 -10.421 1.00 45.38 194 LEU A N 1
ATOM 1550 C CA . LEU A 1 194 ? 13.748 25.102 -9.053 1.00 45.38 194 LEU A CA 1
ATOM 1551 C C . LEU A 1 194 ? 14.620 24.270 -8.105 1.00 45.38 194 LEU A C 1
ATOM 1553 O O . LEU A 1 194 ? 14.128 23.612 -7.195 1.00 45.38 194 LEU A O 1
ATOM 1557 N N . MET A 1 195 ? 15.940 24.299 -8.309 1.00 41.03 195 MET A N 1
ATOM 1558 C CA . MET A 1 195 ? 16.836 24.089 -7.172 1.00 41.03 195 MET A CA 1
ATOM 1559 C C . MET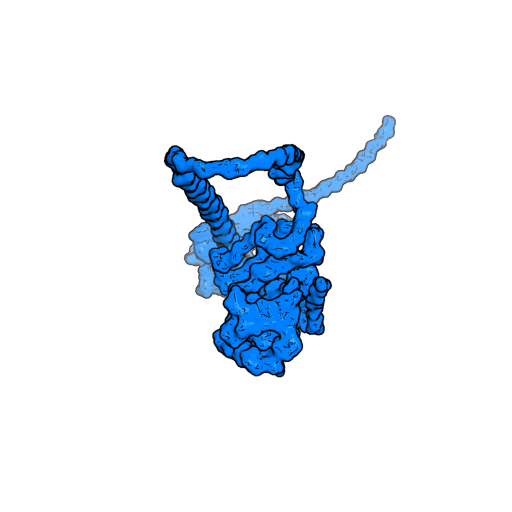 A 1 195 ? 16.581 25.238 -6.193 1.00 41.03 195 MET A C 1
ATOM 1561 O O . MET A 1 195 ? 16.713 26.406 -6.572 1.00 41.03 195 MET A O 1
ATOM 1565 N N . SER A 1 196 ? 16.203 24.916 -4.953 1.00 35.41 196 SER A N 1
ATOM 1566 C CA . SER A 1 196 ? 16.236 25.878 -3.852 1.00 35.41 196 SER A CA 1
ATOM 1567 C C . SER A 1 196 ? 17.586 26.595 -3.887 1.00 35.41 196 SER A C 1
ATOM 1569 O O . SER A 1 196 ? 18.632 25.979 -4.093 1.00 35.41 196 SER A O 1
ATOM 1571 N N . ASN A 1 197 ? 17.539 27.918 -3.801 1.00 36.38 197 ASN A N 1
ATOM 1572 C CA . ASN A 1 197 ? 18.572 28.853 -4.235 1.00 36.38 197 ASN A CA 1
ATOM 1573 C C . ASN A 1 197 ? 19.802 28.878 -3.295 1.00 36.38 197 ASN A C 1
ATOM 1575 O O . ASN A 1 197 ? 20.231 29.948 -2.867 1.00 36.38 197 ASN A O 1
ATOM 1579 N N . LYS A 1 198 ? 20.348 27.714 -2.917 1.00 36.75 198 LYS A N 1
ATOM 1580 C CA . LYS A 1 198 ? 21.416 27.592 -1.915 1.00 36.75 198 LYS A CA 1
ATOM 1581 C C . LYS A 1 198 ? 22.718 26.952 -2.396 1.00 36.75 198 LYS A C 1
ATOM 1583 O O . LYS A 1 198 ? 23.731 27.190 -1.754 1.00 36.75 198 LYS A O 1
ATOM 1588 N N . ASP A 1 199 ? 22.743 26.297 -3.559 1.00 37.31 199 ASP A N 1
ATOM 1589 C CA . ASP A 1 199 ? 23.952 25.593 -4.033 1.00 37.31 199 ASP A CA 1
ATOM 1590 C C . ASP A 1 199 ? 24.562 26.139 -5.336 1.00 37.31 199 ASP A C 1
ATOM 1592 O O . ASP A 1 199 ? 25.414 25.507 -5.958 1.00 37.31 199 ASP A O 1
ATOM 1596 N N . LYS A 1 200 ? 24.227 27.373 -5.737 1.00 33.81 200 LYS A N 1
ATOM 1597 C CA . LYS A 1 200 ? 24.977 28.091 -6.787 1.00 33.81 200 LYS A CA 1
ATOM 1598 C C . LYS A 1 200 ? 26.133 28.902 -6.205 1.00 33.81 200 LYS A C 1
ATOM 1600 O O . LYS A 1 200 ? 26.226 30.112 -6.393 1.00 33.81 200 LYS A O 1
ATOM 1605 N N . HIS A 1 201 ? 27.063 28.226 -5.541 1.00 34.25 201 HIS A N 1
ATOM 1606 C CA . HIS A 1 201 ? 28.415 28.757 -5.395 1.00 34.25 201 HIS A CA 1
ATOM 1607 C C . HIS A 1 201 ? 29.438 27.628 -5.464 1.00 34.25 201 HIS A C 1
ATOM 1609 O O . HIS A 1 201 ? 29.902 27.143 -4.439 1.00 34.25 201 HIS A O 1
ATOM 1615 N N . LYS A 1 202 ? 29.750 27.200 -6.695 1.00 36.22 202 LYS A N 1
ATOM 1616 C CA . LYS A 1 202 ? 31.085 26.773 -7.167 1.00 36.22 202 LYS A CA 1
ATOM 1617 C C . LYS A 1 202 ? 30.968 26.040 -8.505 1.00 36.22 202 LYS A C 1
ATOM 1619 O O . LYS A 1 202 ? 31.122 24.832 -8.574 1.00 36.22 202 LYS A O 1
ATOM 1624 N N . GLN A 1 203 ? 30.775 26.790 -9.587 1.00 35.56 203 GLN A N 1
ATOM 1625 C CA . GLN A 1 203 ? 31.419 26.439 -10.855 1.00 35.56 203 GLN A CA 1
ATOM 1626 C C . GLN A 1 203 ? 31.404 27.639 -11.798 1.00 35.56 203 GLN A C 1
ATOM 1628 O O . GLN A 1 203 ? 30.526 27.806 -12.635 1.00 35.56 203 GLN A O 1
ATOM 1633 N N . SER A 1 204 ? 32.399 28.509 -11.644 1.00 31.22 204 SER A N 1
ATOM 1634 C CA . SER A 1 204 ? 32.769 29.450 -12.698 1.00 31.22 204 SER A CA 1
ATOM 1635 C C . SER A 1 204 ? 34.257 29.766 -12.618 1.00 31.22 204 SER A C 1
ATOM 1637 O O . SER A 1 204 ? 34.634 30.853 -12.207 1.00 31.22 204 SER A O 1
ATOM 1639 N N . VAL A 1 205 ? 35.123 28.837 -13.016 1.00 29.98 205 VAL A N 1
ATOM 1640 C CA . VAL A 1 205 ? 36.410 29.235 -13.602 1.00 29.98 205 VAL A CA 1
ATOM 1641 C C . VAL A 1 205 ? 36.854 28.150 -14.576 1.00 29.98 205 VAL A C 1
ATOM 1643 O O . VAL A 1 205 ? 37.302 27.096 -14.148 1.00 29.98 205 VAL A O 1
ATOM 1646 N N . ALA A 1 206 ? 36.724 28.407 -15.875 1.00 29.72 206 ALA A N 1
ATOM 1647 C CA . ALA A 1 206 ? 37.697 27.976 -16.880 1.00 29.72 206 ALA A CA 1
ATOM 1648 C C . ALA A 1 206 ? 37.289 28.536 -18.244 1.00 29.72 206 ALA A C 1
ATOM 1650 O O . ALA A 1 206 ? 36.562 27.920 -19.016 1.00 29.72 206 ALA A O 1
ATOM 1651 N N . GLY A 1 207 ? 37.786 29.728 -18.546 1.00 26.19 207 GLY A N 1
ATOM 1652 C CA . GLY A 1 207 ? 37.762 30.264 -19.893 1.00 26.19 207 GLY A CA 1
ATOM 1653 C C . GLY A 1 207 ? 38.805 31.356 -20.022 1.00 26.19 207 GLY A C 1
ATOM 1654 O O . GLY A 1 207 ? 38.545 32.471 -19.588 1.00 26.19 207 GLY A O 1
ATOM 1655 N N . ALA A 1 208 ? 39.972 31.025 -20.591 1.00 27.19 208 ALA A N 1
ATOM 1656 C CA . ALA A 1 208 ? 40.652 31.817 -21.627 1.00 27.19 208 ALA A CA 1
ATOM 1657 C C . ALA A 1 208 ? 42.147 31.461 -21.801 1.00 27.19 208 ALA A C 1
ATOM 1659 O O . ALA A 1 208 ? 42.946 31.713 -20.908 1.00 27.19 208 ALA A O 1
ATOM 1660 N N . LYS A 1 209 ? 42.492 31.119 -23.060 1.00 30.78 209 LYS A N 1
ATOM 1661 C CA . LY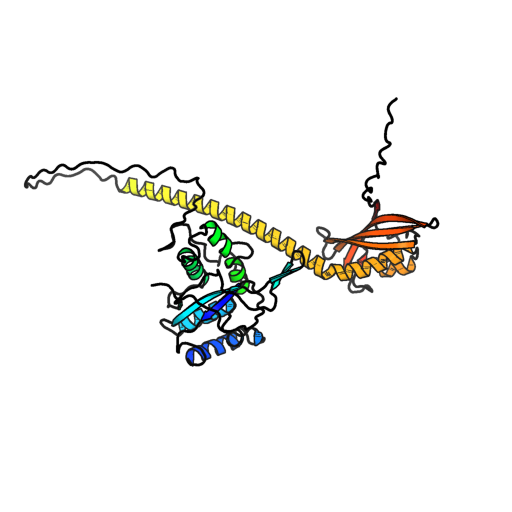S A 1 209 ? 43.735 31.467 -23.801 1.00 30.78 209 LYS A CA 1
ATOM 1662 C C . LYS A 1 209 ? 45.031 30.720 -23.395 1.00 30.78 209 LYS A C 1
ATOM 1664 O O . LYS A 1 209 ? 45.269 30.479 -22.231 1.00 30.78 209 LYS A O 1
ATOM 1669 N N . LYS A 1 210 ? 45.971 30.375 -24.288 1.00 29.16 210 LYS A N 1
ATOM 1670 C CA . LYS A 1 210 ? 46.154 30.597 -25.737 1.00 29.16 210 LYS A CA 1
ATOM 1671 C C . LYS A 1 210 ? 47.238 29.633 -26.273 1.00 29.16 210 LYS A C 1
ATOM 1673 O O . LYS A 1 210 ? 48.220 29.357 -25.600 1.00 29.16 210 LYS A O 1
ATOM 1678 N N . ARG A 1 211 ? 47.057 29.256 -27.540 1.00 31.97 211 ARG A N 1
ATOM 1679 C CA . ARG A 1 211 ? 47.991 28.728 -28.556 1.00 31.97 211 ARG A CA 1
ATOM 1680 C C . ARG A 1 211 ? 49.441 29.251 -28.480 1.00 31.97 211 ARG A C 1
ATOM 1682 O O . ARG A 1 211 ? 49.621 30.467 -28.474 1.00 31.97 211 ARG A O 1
ATOM 1689 N N . LYS A 1 212 ? 50.433 28.362 -28.654 1.00 27.72 212 LYS A N 1
ATOM 1690 C CA . LYS A 1 212 ? 51.580 28.563 -29.568 1.00 27.72 212 LYS A CA 1
ATOM 1691 C C . LYS A 1 212 ? 52.077 27.233 -30.147 1.00 27.72 212 LYS A C 1
ATOM 1693 O O . LYS A 1 212 ? 52.174 26.225 -29.468 1.00 27.72 212 LYS A O 1
ATOM 1698 N N . GLU A 1 213 ? 52.354 27.319 -31.434 1.00 34.81 213 GLU A N 1
ATOM 1699 C CA . GLU A 1 213 ? 52.845 26.328 -32.384 1.00 34.81 213 GLU A CA 1
ATOM 1700 C C . GLU A 1 213 ? 54.370 26.485 -32.487 1.00 34.81 213 GLU A C 1
ATOM 1702 O O . GLU A 1 213 ? 54.839 27.628 -32.485 1.00 34.81 213 GLU A O 1
ATOM 1707 N N . LYS A 1 214 ? 55.140 25.389 -32.575 1.00 28.64 214 LYS A N 1
ATOM 1708 C CA . LYS A 1 214 ? 56.447 25.379 -33.255 1.00 28.64 214 LYS A CA 1
ATOM 1709 C C . LYS A 1 214 ? 56.959 23.962 -33.545 1.00 28.64 214 LYS A C 1
ATOM 1711 O O . LYS A 1 214 ? 56.993 23.091 -32.687 1.00 28.64 214 LYS A O 1
ATOM 1716 N N . THR A 1 215 ? 57.353 23.825 -34.800 1.00 30.86 215 THR A N 1
ATOM 1717 C CA . THR A 1 215 ? 57.973 22.735 -35.555 1.00 30.86 215 THR A CA 1
ATOM 1718 C C . THR A 1 215 ? 59.372 22.356 -35.042 1.00 30.86 215 THR A C 1
ATOM 1720 O O . THR A 1 215 ? 60.109 23.238 -34.608 1.00 30.86 215 THR A O 1
ATOM 1723 N N . GLY A 1 216 ? 59.792 21.093 -35.203 1.00 25.02 216 GLY A N 1
ATOM 1724 C CA . GLY A 1 216 ? 61.199 20.677 -35.071 1.00 25.02 216 GLY A CA 1
ATOM 1725 C C . GLY A 1 216 ? 61.390 19.155 -35.099 1.00 25.02 216 GLY A C 1
ATOM 1726 O O . GLY A 1 216 ? 60.685 18.444 -34.400 1.00 25.02 216 GLY A O 1
ATOM 1727 N N . ARG A 1 217 ? 62.300 18.666 -35.949 1.00 26.86 217 ARG A N 1
ATOM 1728 C CA . ARG A 1 217 ? 62.600 17.247 -36.227 1.00 26.86 217 ARG A CA 1
ATOM 1729 C C . ARG A 1 217 ? 63.421 16.562 -35.115 1.00 26.86 217 ARG A C 1
ATOM 1731 O O . ARG A 1 217 ? 64.233 17.231 -34.493 1.00 26.86 217 ARG A O 1
ATOM 1738 N N . VAL A 1 218 ? 63.212 15.240 -34.999 1.00 35.50 218 VAL A N 1
ATOM 1739 C CA . VAL A 1 218 ? 64.155 14.104 -34.793 1.00 35.50 218 VAL A CA 1
ATOM 1740 C C . VAL A 1 218 ? 65.457 14.382 -34.029 1.00 35.50 218 VAL A C 1
ATOM 1742 O O . VAL A 1 218 ? 66.241 15.177 -34.519 1.00 35.50 218 VAL A O 1
ATOM 1745 N N . TYR A 1 219 ? 65.706 13.649 -32.931 1.00 28.97 219 TYR A N 1
ATOM 1746 C CA . TYR A 1 219 ? 66.776 12.636 -32.752 1.00 28.97 219 TYR A CA 1
ATOM 1747 C C . TYR A 1 219 ? 66.423 11.747 -31.541 1.00 28.97 219 TYR A C 1
ATOM 1749 O O . TYR A 1 219 ? 65.870 12.240 -30.559 1.00 28.97 219 TYR A O 1
ATOM 1757 N N . GLU A 1 220 ? 66.672 10.441 -31.661 1.00 41.41 220 GLU A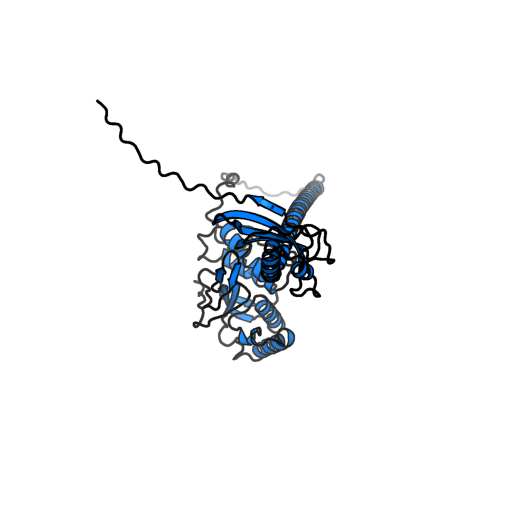 N 1
ATOM 1758 C CA . GLU A 1 220 ? 66.677 9.478 -30.552 1.00 41.41 220 GLU A CA 1
ATOM 1759 C C . GLU A 1 220 ? 67.861 9.770 -29.624 1.00 41.41 220 GLU A C 1
ATOM 1761 O O . GLU A 1 220 ? 68.956 10.031 -30.116 1.00 41.41 220 GLU A O 1
ATOM 1766 N N . ASP A 1 221 ? 67.644 9.682 -28.311 1.00 30.55 221 ASP A N 1
ATOM 1767 C CA . ASP A 1 221 ? 68.680 9.258 -27.367 1.00 30.55 221 ASP A CA 1
ATOM 1768 C C . ASP A 1 221 ? 68.007 8.655 -26.122 1.00 30.55 221 ASP A C 1
ATOM 1770 O O . ASP A 1 221 ? 67.040 9.210 -25.587 1.00 30.55 221 ASP A O 1
ATOM 1774 N N . GLU A 1 222 ? 68.468 7.475 -25.712 1.00 44.72 222 GLU A N 1
ATOM 1775 C CA . GLU A 1 222 ? 68.048 6.801 -24.484 1.00 44.72 222 GLU A CA 1
ATOM 1776 C C . GLU A 1 222 ? 68.677 7.506 -23.277 1.00 44.72 222 GLU A C 1
ATOM 1778 O O . GLU A 1 222 ? 69.889 7.455 -23.101 1.00 44.72 222 GLU A O 1
ATOM 1783 N N . GLU A 1 223 ? 67.867 8.077 -22.378 1.00 38.09 223 GLU A N 1
ATOM 1784 C CA . GLU A 1 223 ? 68.314 8.354 -21.008 1.00 38.09 223 GLU A CA 1
ATOM 1785 C C . GLU A 1 223 ? 67.269 7.959 -19.952 1.00 38.09 223 GLU A C 1
ATOM 1787 O O . GLU A 1 223 ? 66.059 8.163 -20.075 1.00 38.09 223 GLU A O 1
ATOM 1792 N N . VAL A 1 224 ? 67.796 7.352 -18.891 1.00 48.06 224 VAL A N 1
ATOM 1793 C CA . VAL A 1 224 ? 67.121 6.726 -17.751 1.00 48.06 224 VAL A CA 1
ATOM 1794 C C . VAL A 1 224 ? 66.427 7.777 -16.868 1.00 48.06 224 VAL A C 1
ATOM 1796 O O . VAL A 1 224 ? 67.073 8.668 -16.323 1.00 48.06 224 VAL A O 1
ATOM 1799 N N . GLY A 1 225 ? 65.105 7.658 -16.677 1.00 39.12 225 GLY A N 1
ATOM 1800 C CA . GLY A 1 225 ? 64.292 8.557 -15.837 1.00 39.12 225 GLY A CA 1
ATOM 1801 C C . GLY A 1 225 ? 64.085 8.083 -14.377 1.00 39.12 225 GLY A C 1
ATOM 1802 O O . GLY A 1 225 ? 64.170 6.887 -14.100 1.00 39.12 225 GLY A O 1
ATOM 1803 N N . PRO A 1 226 ? 63.780 8.996 -13.424 1.00 56.03 226 PRO A N 1
ATOM 1804 C CA . PRO A 1 226 ? 63.708 8.718 -11.979 1.00 56.03 226 PRO A CA 1
ATOM 1805 C C . PRO A 1 226 ? 62.432 7.944 -11.569 1.00 56.03 226 PRO A C 1
ATOM 1807 O O . PRO A 1 226 ? 61.445 7.949 -12.310 1.00 56.03 226 PRO A O 1
ATOM 1810 N N . PRO A 1 227 ? 62.388 7.302 -10.377 1.00 55.03 227 PRO A N 1
ATOM 1811 C CA . PRO A 1 227 ? 61.292 6.406 -10.004 1.00 55.03 227 PRO A CA 1
ATOM 1812 C C . PRO A 1 227 ? 59.948 7.142 -9.876 1.00 55.03 227 PRO A C 1
ATOM 1814 O O . PRO A 1 227 ? 59.830 8.180 -9.221 1.00 55.03 227 PRO A O 1
ATOM 1817 N N . SER A 1 228 ? 58.911 6.583 -10.508 1.00 59.03 228 SER A N 1
ATOM 1818 C CA . SER A 1 228 ? 57.583 7.199 -10.591 1.00 59.03 228 SER A CA 1
ATOM 1819 C C . SER A 1 228 ? 56.863 7.254 -9.229 1.00 59.03 228 SER A C 1
ATOM 1821 O O . SER A 1 228 ? 56.782 6.264 -8.506 1.00 59.03 228 SER A O 1
ATOM 1823 N N . LYS A 1 229 ? 56.286 8.416 -8.882 1.00 58.34 229 LYS A N 1
ATOM 1824 C CA . LYS A 1 229 ? 55.494 8.654 -7.648 1.00 58.34 229 LYS A CA 1
ATOM 1825 C C . LYS A 1 229 ? 54.037 8.156 -7.732 1.00 58.34 229 LYS A C 1
ATOM 1827 O O . LYS A 1 229 ? 53.231 8.424 -6.843 1.00 58.34 229 LYS A O 1
ATOM 1832 N N . LEU A 1 230 ? 53.693 7.439 -8.801 1.00 61.25 230 LEU A N 1
ATOM 1833 C CA . LEU A 1 230 ? 52.349 6.937 -9.095 1.00 61.25 230 LEU A CA 1
ATOM 1834 C C . LEU A 1 230 ? 51.758 5.981 -8.034 1.00 61.25 230 LEU A C 1
ATOM 1836 O O . LEU A 1 230 ? 50.581 6.162 -7.712 1.00 61.25 230 LEU A O 1
ATOM 1840 N N . PRO A 1 231 ? 52.503 5.033 -7.422 1.00 65.75 231 PRO A N 1
ATOM 1841 C CA . PRO A 1 231 ? 51.904 4.129 -6.435 1.00 65.75 231 PRO A CA 1
ATOM 1842 C C . PRO A 1 231 ? 51.511 4.848 -5.134 1.00 65.75 231 PRO A C 1
ATOM 1844 O O . PRO A 1 231 ? 50.543 4.464 -4.483 1.00 65.75 231 PRO A O 1
ATOM 1847 N N . LEU A 1 232 ? 52.203 5.937 -4.781 1.00 65.38 232 LEU A N 1
ATOM 1848 C CA . LEU A 1 232 ? 51.929 6.708 -3.565 1.00 65.38 232 LEU A CA 1
ATOM 1849 C C . LEU A 1 232 ? 50.670 7.580 -3.705 1.00 65.38 232 LEU A C 1
ATOM 1851 O O . LEU A 1 232 ? 49.891 7.699 -2.764 1.00 65.38 232 LEU A O 1
ATOM 1855 N N . ILE A 1 233 ? 50.426 8.139 -4.894 1.00 68.00 233 ILE A N 1
ATOM 1856 C CA . ILE A 1 233 ? 49.205 8.907 -5.190 1.00 68.00 233 ILE A CA 1
ATOM 1857 C C . ILE A 1 233 ? 47.985 7.974 -5.244 1.00 68.00 233 ILE A C 1
ATOM 1859 O O . ILE A 1 233 ? 46.943 8.302 -4.679 1.00 68.00 233 ILE A O 1
ATOM 1863 N N . LEU A 1 234 ? 48.125 6.786 -5.844 1.00 67.62 234 LEU A N 1
ATOM 1864 C CA . LEU A 1 234 ? 47.071 5.763 -5.871 1.00 67.62 234 LEU A CA 1
ATOM 1865 C C . LEU A 1 234 ? 46.673 5.296 -4.462 1.00 67.62 234 LEU A C 1
ATOM 1867 O O . LEU A 1 234 ? 45.480 5.207 -4.175 1.00 67.62 234 LEU A O 1
ATOM 1871 N N . ALA A 1 235 ? 47.643 5.088 -3.565 1.00 68.31 235 ALA A N 1
ATOM 1872 C CA . ALA A 1 235 ? 47.382 4.694 -2.178 1.00 68.31 235 ALA A CA 1
ATOM 1873 C C . ALA A 1 235 ? 46.634 5.776 -1.368 1.00 68.31 235 ALA A C 1
ATOM 1875 O O . ALA A 1 235 ? 45.775 5.467 -0.537 1.00 68.31 235 ALA A O 1
ATOM 1876 N N . ILE A 1 236 ? 46.919 7.059 -1.619 1.00 72.12 236 ILE A N 1
ATOM 1877 C CA . ILE A 1 236 ? 46.227 8.178 -0.958 1.00 72.12 236 ILE A CA 1
ATOM 1878 C C . ILE A 1 236 ? 44.782 8.299 -1.466 1.00 72.12 236 ILE A C 1
ATOM 1880 O O . ILE A 1 236 ? 43.863 8.505 -0.670 1.00 72.12 236 ILE A O 1
ATOM 1884 N N . VAL A 1 237 ? 44.554 8.128 -2.771 1.00 71.44 237 VAL A N 1
ATOM 1885 C CA . VAL A 1 237 ? 43.205 8.164 -3.365 1.00 71.44 237 VAL A CA 1
ATOM 1886 C C . VAL A 1 237 ? 42.351 6.989 -2.877 1.00 71.44 237 VAL A C 1
ATOM 1888 O O . VAL A 1 237 ? 41.187 7.188 -2.531 1.00 71.44 237 VAL A O 1
ATOM 1891 N N . SER A 1 238 ? 42.914 5.783 -2.752 1.00 69.06 238 SER A N 1
ATOM 1892 C CA . SER A 1 238 ? 42.172 4.637 -2.207 1.00 69.06 238 SER A CA 1
ATOM 1893 C C . SER A 1 238 ? 41.813 4.819 -0.729 1.00 69.06 238 SER A C 1
ATOM 1895 O O . SER A 1 238 ? 40.717 4.450 -0.307 1.00 69.06 238 SER A O 1
ATOM 1897 N N . CYS A 1 239 ? 42.704 5.427 0.060 1.00 72.19 239 CYS A N 1
ATOM 1898 C CA . CYS A 1 239 ? 42.470 5.654 1.486 1.00 72.19 239 CYS A CA 1
ATOM 1899 C C . CYS A 1 239 ? 41.379 6.714 1.727 1.00 72.19 239 CYS A C 1
ATOM 1901 O O . CYS A 1 239 ? 40.498 6.526 2.570 1.00 72.19 239 CYS A O 1
ATOM 1903 N N . THR A 1 240 ? 41.370 7.797 0.940 1.00 74.19 240 THR A N 1
ATOM 1904 C CA . THR A 1 240 ? 40.341 8.846 1.051 1.00 74.19 240 THR A CA 1
ATOM 1905 C C . THR A 1 240 ? 38.964 8.369 0.589 1.00 74.19 240 THR A C 1
ATOM 1907 O O . THR A 1 240 ? 37.973 8.668 1.260 1.00 74.19 240 THR A O 1
ATOM 1910 N N . LEU A 1 241 ? 38.883 7.559 -0.475 1.00 75.94 241 LEU A N 1
ATOM 1911 C CA . LEU A 1 241 ? 37.627 6.915 -0.884 1.00 75.94 241 LEU A CA 1
ATOM 1912 C C . LEU A 1 241 ? 37.087 5.974 0.198 1.00 75.94 241 LEU A C 1
ATOM 1914 O O . LEU A 1 241 ? 35.896 6.019 0.506 1.00 75.94 241 LEU A O 1
ATOM 1918 N N . SER A 1 242 ? 37.950 5.156 0.806 1.00 72.19 242 SER A N 1
ATOM 1919 C CA . SER A 1 242 ? 37.534 4.221 1.856 1.00 72.19 242 SER A CA 1
ATOM 1920 C C . SER A 1 242 ? 37.003 4.947 3.096 1.00 72.19 242 SER A C 1
ATOM 1922 O O . SER A 1 242 ? 35.983 4.543 3.649 1.00 72.19 242 SER A O 1
ATOM 1924 N N . MET A 1 243 ? 37.642 6.046 3.509 1.00 76.31 243 MET A N 1
ATOM 1925 C CA . MET A 1 243 ? 37.162 6.906 4.602 1.00 76.31 243 MET A CA 1
ATOM 1926 C C . MET A 1 243 ? 35.805 7.547 4.284 1.00 76.31 243 MET A C 1
ATOM 1928 O O . MET A 1 243 ? 34.924 7.597 5.142 1.00 76.31 243 MET A O 1
ATOM 1932 N N . PHE A 1 244 ? 35.607 8.000 3.044 1.00 79.50 244 PHE A N 1
ATOM 1933 C CA . PHE A 1 244 ? 34.339 8.585 2.609 1.00 79.50 244 PHE A CA 1
ATOM 1934 C C . PHE A 1 244 ? 33.193 7.560 2.599 1.00 79.50 244 PHE A C 1
ATOM 1936 O O . PHE A 1 244 ? 32.097 7.855 3.078 1.00 79.50 244 PHE A O 1
ATOM 1943 N N . LEU A 1 245 ? 33.453 6.338 2.123 1.00 74.81 245 LEU A N 1
ATOM 1944 C CA . LEU A 1 245 ? 32.501 5.222 2.163 1.00 74.81 245 LEU A CA 1
ATOM 1945 C C . LEU A 1 245 ? 32.101 4.857 3.600 1.00 74.81 245 LEU A C 1
ATOM 1947 O O . LEU A 1 245 ? 30.925 4.623 3.868 1.00 74.81 245 LEU A O 1
ATOM 1951 N N . LEU A 1 246 ? 33.052 4.870 4.536 1.00 75.56 246 LEU A N 1
ATOM 1952 C CA . LEU A 1 246 ? 32.807 4.549 5.945 1.00 75.56 246 LEU A CA 1
ATOM 1953 C C . LEU A 1 246 ? 31.966 5.631 6.646 1.00 75.56 246 LEU A C 1
ATOM 1955 O O . LEU A 1 246 ? 31.044 5.312 7.398 1.00 75.56 246 LEU A O 1
ATOM 1959 N N . LEU A 1 247 ? 32.215 6.908 6.338 1.00 71.00 247 LEU A N 1
ATOM 1960 C CA . LEU A 1 247 ? 31.392 8.025 6.816 1.00 71.00 247 LEU A CA 1
ATOM 1961 C C . LEU A 1 247 ? 29.970 7.971 6.244 1.00 71.00 247 LEU A C 1
ATOM 1963 O O . LEU A 1 247 ? 29.005 8.144 6.988 1.00 71.00 247 LEU A O 1
ATOM 1967 N N . MET A 1 248 ? 29.824 7.666 4.953 1.00 68.31 248 MET A N 1
ATOM 1968 C CA . MET A 1 248 ? 28.511 7.461 4.334 1.00 68.31 248 MET A CA 1
ATOM 1969 C C . MET A 1 248 ? 27.761 6.281 4.958 1.00 68.31 248 MET A C 1
ATOM 1971 O O . MET A 1 248 ? 26.563 6.393 5.211 1.00 68.31 248 MET A O 1
ATOM 1975 N N . LEU A 1 249 ? 28.455 5.187 5.283 1.00 64.69 249 LEU A N 1
AT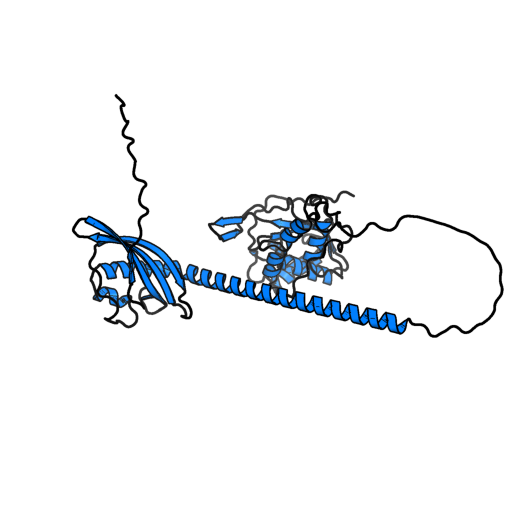OM 1976 C CA . LEU A 1 249 ? 27.866 4.034 5.965 1.00 64.69 249 LEU A CA 1
ATOM 1977 C C . LEU A 1 249 ? 27.397 4.381 7.388 1.00 64.69 249 LEU A C 1
ATOM 1979 O O . LEU A 1 249 ? 26.318 3.957 7.798 1.00 64.69 249 LEU A O 1
ATOM 1983 N N . MET A 1 250 ? 28.149 5.197 8.136 1.00 69.38 250 MET A N 1
ATOM 1984 C CA . MET A 1 250 ? 27.711 5.696 9.448 1.00 69.38 250 MET A CA 1
ATOM 1985 C C . MET A 1 250 ? 26.479 6.606 9.344 1.00 69.38 250 MET A C 1
ATOM 1987 O O . MET A 1 250 ? 25.525 6.450 10.114 1.00 69.38 250 MET A O 1
ATOM 1991 N N . VAL A 1 251 ? 26.458 7.532 8.380 1.00 70.00 251 VAL A N 1
ATOM 1992 C CA . VAL A 1 251 ? 25.292 8.396 8.130 1.00 70.00 251 VAL A CA 1
ATOM 1993 C C . VAL A 1 251 ? 24.081 7.554 7.717 1.00 70.00 251 VAL A C 1
ATOM 1995 O O . VAL A 1 251 ? 22.987 7.769 8.232 1.00 70.00 251 VAL A O 1
ATOM 1998 N N . TYR A 1 252 ? 24.261 6.542 6.871 1.00 61.66 252 TYR A N 1
ATOM 1999 C CA . TYR A 1 252 ? 23.194 5.613 6.499 1.00 61.66 252 TYR A CA 1
ATOM 2000 C C . TYR A 1 252 ? 22.660 4.831 7.711 1.00 61.66 252 TYR A C 1
ATOM 2002 O O . TYR A 1 252 ? 21.462 4.868 7.978 1.00 61.66 252 TYR A O 1
ATOM 2010 N N . ASN A 1 253 ? 23.536 4.221 8.516 1.00 65.00 253 ASN A N 1
ATOM 2011 C CA . ASN A 1 253 ? 23.143 3.453 9.705 1.00 65.00 253 ASN A CA 1
ATOM 2012 C C . ASN A 1 253 ? 22.434 4.308 10.766 1.00 65.00 253 ASN A C 1
ATOM 2014 O O . ASN A 1 253 ? 21.472 3.860 11.396 1.00 65.00 253 ASN A O 1
ATOM 2018 N N . SER A 1 254 ? 22.883 5.549 10.968 1.00 61.91 254 SER A N 1
ATOM 2019 C CA . SER A 1 254 ? 22.240 6.481 11.903 1.00 61.91 254 SER A CA 1
ATOM 2020 C C . SER A 1 254 ? 20.844 6.902 11.436 1.00 61.91 254 SER A C 1
ATOM 2022 O O . SER A 1 254 ? 19.907 6.868 12.237 1.00 61.91 254 SER A O 1
ATOM 2024 N N . ASN A 1 255 ? 20.666 7.221 10.150 1.00 65.12 255 ASN A N 1
ATOM 2025 C CA . ASN A 1 255 ? 19.349 7.520 9.582 1.00 65.12 255 ASN A CA 1
ATOM 2026 C C . ASN A 1 255 ? 18.435 6.290 9.611 1.00 65.12 255 ASN A C 1
ATOM 2028 O O . ASN A 1 255 ? 17.296 6.396 10.054 1.00 65.12 255 ASN A O 1
ATOM 2032 N N . PHE A 1 256 ? 18.950 5.111 9.262 1.00 58.53 256 PHE A N 1
ATOM 2033 C CA . PHE A 1 256 ? 18.211 3.850 9.330 1.00 58.53 256 PHE A CA 1
ATOM 2034 C C . PHE A 1 256 ? 17.727 3.539 10.754 1.00 58.53 256 PHE A C 1
ATOM 2036 O O . PHE A 1 256 ? 16.574 3.172 10.967 1.00 58.53 256 PHE A O 1
ATOM 2043 N N . THR A 1 257 ? 18.573 3.772 11.761 1.00 56.81 257 THR A N 1
ATOM 2044 C CA . THR A 1 257 ? 18.203 3.596 13.174 1.00 56.81 257 THR A CA 1
ATOM 2045 C C . THR A 1 257 ? 17.117 4.583 13.608 1.00 56.81 257 THR A C 1
ATOM 2047 O O . THR A 1 257 ? 16.233 4.214 14.382 1.00 56.81 257 THR A O 1
ATOM 2050 N N . ARG A 1 258 ? 17.155 5.833 13.126 1.00 59.66 258 ARG A N 1
ATOM 2051 C CA . ARG A 1 258 ? 16.121 6.842 13.415 1.00 59.66 258 ARG A CA 1
ATOM 2052 C C . ARG A 1 258 ? 14.788 6.473 12.770 1.00 59.66 258 ARG A C 1
ATOM 2054 O O . ARG A 1 258 ? 13.790 6.421 13.479 1.00 59.66 258 ARG A O 1
ATOM 2061 N N . VAL A 1 259 ? 14.800 6.113 11.487 1.00 62.59 259 VAL A N 1
ATOM 2062 C CA . VAL A 1 259 ? 13.604 5.666 10.755 1.00 62.59 259 VAL A CA 1
ATOM 2063 C C . VAL A 1 259 ? 13.001 4.424 11.409 1.00 62.59 259 VAL A C 1
ATOM 2065 O O . VAL A 1 259 ? 11.800 4.388 11.645 1.00 62.59 259 VAL A O 1
ATOM 2068 N N . LYS A 1 260 ? 13.819 3.441 11.809 1.00 62.59 260 LYS A N 1
ATOM 2069 C CA . LYS A 1 260 ? 13.340 2.251 12.531 1.00 62.59 260 LYS A CA 1
ATOM 2070 C C . LYS A 1 260 ? 12.668 2.611 13.859 1.00 62.59 260 LYS A C 1
ATOM 2072 O O . LYS A 1 260 ? 11.627 2.050 14.184 1.00 62.59 260 LYS A O 1
ATOM 2077 N N . LYS A 1 261 ? 13.244 3.541 14.626 1.00 64.31 261 LYS A N 1
ATOM 2078 C CA . LYS A 1 261 ? 12.652 4.005 15.892 1.00 64.31 261 LYS A CA 1
ATOM 2079 C C . LYS A 1 261 ? 11.318 4.716 15.669 1.00 64.31 261 LYS A C 1
ATOM 2081 O O . LYS A 1 261 ? 10.379 4.466 16.416 1.00 64.31 261 LYS A O 1
ATOM 2086 N N . GLU A 1 262 ? 11.227 5.568 14.652 1.00 65.06 262 GLU A N 1
ATOM 2087 C CA . GLU A 1 262 ? 9.990 6.276 14.308 1.00 65.06 262 GLU A CA 1
ATOM 2088 C C . GLU A 1 262 ? 8.917 5.330 13.756 1.00 65.06 262 GLU A C 1
ATOM 2090 O O . GLU A 1 262 ? 7.747 5.473 14.110 1.00 65.06 262 GLU A O 1
ATOM 2095 N N . LEU A 1 263 ? 9.304 4.311 12.983 1.00 62.12 263 LEU A N 1
ATOM 2096 C CA . LEU A 1 263 ? 8.400 3.278 12.482 1.00 62.12 263 LEU A CA 1
ATOM 2097 C C . LEU A 1 263 ? 7.831 2.425 13.620 1.00 62.12 263 LEU A C 1
ATOM 2099 O O . LEU A 1 263 ? 6.618 2.251 13.692 1.00 62.12 263 LEU A O 1
ATOM 2103 N N . VAL A 1 264 ? 8.677 1.943 14.537 1.00 67.75 264 VAL A N 1
ATOM 2104 C CA . VAL A 1 264 ? 8.224 1.176 15.713 1.00 67.75 264 VAL A CA 1
ATOM 2105 C C . VAL A 1 264 ? 7.320 2.040 16.588 1.00 67.75 264 VAL A C 1
ATOM 2107 O O . VAL A 1 264 ? 6.214 1.631 16.910 1.00 67.75 264 VAL A O 1
ATOM 2110 N N . ALA A 1 265 ? 7.711 3.285 16.876 1.00 64.81 265 ALA A N 1
ATOM 2111 C CA . ALA A 1 265 ? 6.882 4.196 17.662 1.00 64.81 265 ALA A CA 1
ATOM 2112 C C . ALA A 1 265 ? 5.534 4.521 16.993 1.00 64.81 265 ALA A C 1
ATOM 2114 O O . ALA A 1 265 ? 4.559 4.810 17.686 1.00 64.81 265 ALA A O 1
ATOM 2115 N N . THR A 1 266 ? 5.471 4.514 15.660 1.00 62.56 266 THR A N 1
ATOM 2116 C CA . THR A 1 266 ? 4.226 4.734 14.909 1.00 62.56 266 THR A CA 1
ATOM 2117 C C . THR A 1 266 ? 3.368 3.472 14.885 1.00 62.56 266 THR A C 1
ATOM 2119 O O . THR A 1 266 ? 2.166 3.564 15.118 1.00 62.56 266 THR A O 1
ATOM 2122 N N . THR A 1 267 ? 3.981 2.303 14.704 1.00 63.16 267 THR A N 1
ATOM 2123 C CA . THR A 1 267 ? 3.309 0.993 14.744 1.00 63.16 267 THR A CA 1
ATOM 2124 C C . THR A 1 267 ? 2.704 0.739 16.123 1.00 63.16 267 THR A C 1
ATOM 2126 O O . THR A 1 267 ? 1.514 0.462 16.212 1.00 63.16 267 THR A O 1
ATOM 2129 N N . ASP A 1 268 ? 3.458 0.988 17.198 1.00 70.38 268 ASP A N 1
ATOM 2130 C CA . ASP A 1 268 ? 2.979 0.878 18.581 1.00 70.38 268 ASP A CA 1
ATOM 2131 C C . ASP A 1 268 ? 1.783 1.805 18.854 1.00 70.38 268 ASP A C 1
ATOM 2133 O O . ASP A 1 268 ? 0.867 1.460 19.602 1.00 70.38 268 ASP A O 1
ATOM 2137 N N . LYS A 1 269 ? 1.775 3.013 18.272 1.00 71.44 269 LYS A N 1
ATOM 2138 C CA . LYS A 1 269 ? 0.644 3.946 18.399 1.00 71.44 269 LYS A CA 1
ATOM 2139 C C . LYS A 1 269 ? -0.583 3.442 17.647 1.00 71.44 269 LYS A C 1
ATOM 2141 O O . LYS A 1 269 ? -1.683 3.558 18.178 1.00 71.44 269 LYS A O 1
ATOM 2146 N N . VAL A 1 270 ? -0.406 2.904 16.440 1.00 70.38 270 VAL A N 1
ATOM 2147 C CA . VAL A 1 270 ? -1.500 2.330 15.641 1.00 70.38 270 VAL A CA 1
ATOM 2148 C C . VAL A 1 270 ? -2.073 1.092 16.329 1.00 70.38 270 VAL A C 1
ATOM 2150 O O . VAL A 1 270 ? -3.288 0.986 16.460 1.00 70.38 270 VAL A O 1
ATOM 2153 N N . GLU A 1 271 ? -1.231 0.203 16.850 1.00 73.19 271 GLU A N 1
ATOM 2154 C CA . GLU A 1 271 ? -1.660 -0.986 17.596 1.00 73.19 271 GLU A CA 1
ATOM 2155 C C . GLU A 1 271 ? -2.436 -0.605 18.868 1.00 73.19 271 GLU A C 1
ATOM 2157 O O . GLU A 1 271 ? -3.513 -1.128 19.136 1.00 73.19 271 GLU A O 1
ATOM 2162 N N . ARG A 1 272 ? -1.967 0.398 19.620 1.00 75.88 272 ARG A N 1
ATOM 2163 C CA . ARG A 1 272 ? -2.709 0.907 20.786 1.00 75.88 272 ARG A CA 1
ATOM 2164 C C . ARG A 1 272 ? -4.051 1.530 20.408 1.00 75.88 272 ARG A C 1
ATOM 2166 O O . ARG A 1 272 ? -5.029 1.322 21.115 1.00 75.88 272 ARG A O 1
ATOM 2173 N N . LEU A 1 273 ? -4.103 2.305 19.325 1.00 75.12 273 LEU A N 1
ATOM 2174 C CA . LEU A 1 273 ? -5.346 2.929 18.865 1.00 75.12 273 LEU A CA 1
ATOM 2175 C C . LEU A 1 273 ? -6.345 1.899 18.334 1.00 75.12 273 LEU A C 1
ATOM 2177 O O . LEU A 1 273 ? -7.531 2.043 18.594 1.00 75.12 273 LEU A O 1
ATOM 2181 N N . THR A 1 274 ? -5.877 0.864 17.637 1.00 72.38 274 THR A N 1
ATOM 2182 C CA . THR A 1 274 ? -6.729 -0.238 17.161 1.00 72.38 274 THR A CA 1
ATOM 2183 C C . THR A 1 274 ? -7.289 -1.043 18.328 1.00 72.38 274 THR A C 1
ATOM 2185 O O . THR A 1 274 ? -8.496 -1.238 18.383 1.00 72.38 274 THR A O 1
ATOM 2188 N N . MET A 1 275 ? -6.472 -1.380 19.332 1.00 77.62 275 MET A N 1
ATOM 2189 C CA . MET A 1 275 ? -6.954 -2.028 20.561 1.00 77.62 275 MET A CA 1
ATOM 2190 C C . MET A 1 275 ? -7.996 -1.188 21.316 1.00 77.62 275 MET A C 1
ATOM 2192 O O . MET A 1 275 ? -8.977 -1.736 21.815 1.00 77.62 275 MET A O 1
ATOM 2196 N N . ILE A 1 276 ? -7.806 0.136 21.396 1.00 82.06 276 ILE A N 1
ATOM 2197 C CA . ILE A 1 276 ? -8.815 1.036 21.973 1.00 82.06 276 ILE A CA 1
ATOM 2198 C C . ILE A 1 276 ? -10.082 1.006 21.117 1.00 82.06 276 ILE A C 1
ATOM 2200 O O . ILE A 1 276 ? -11.152 0.769 21.656 1.00 82.06 276 ILE A O 1
ATOM 2204 N N . GLN A 1 277 ? -9.970 1.173 19.799 1.00 77.81 277 GLN A N 1
ATOM 2205 C CA . GLN A 1 277 ? -11.115 1.215 18.889 1.00 77.81 277 GLN A CA 1
ATOM 2206 C C . GLN A 1 277 ? -11.941 -0.084 18.908 1.00 77.81 277 GLN A C 1
ATOM 2208 O O . GLN A 1 277 ? -13.169 -0.025 18.873 1.00 77.81 277 GLN A O 1
ATOM 2213 N N . ASP A 1 278 ? -11.287 -1.243 18.987 1.00 83.00 278 ASP A N 1
ATOM 2214 C CA . ASP A 1 278 ? -11.946 -2.554 18.995 1.00 83.00 278 ASP A CA 1
ATOM 2215 C C . ASP A 1 278 ? -12.755 -2.799 20.276 1.00 83.00 278 ASP A C 1
ATOM 2217 O O . ASP A 1 278 ? -13.725 -3.558 20.268 1.00 83.00 278 ASP A O 1
ATOM 2221 N N . HIS A 1 279 ? -12.372 -2.160 21.384 1.00 85.25 279 HIS A N 1
ATOM 2222 C CA . HIS A 1 279 ? -12.975 -2.390 22.697 1.00 85.25 279 HIS A CA 1
ATOM 2223 C C . HIS A 1 279 ? -13.738 -1.187 23.259 1.00 85.25 279 HIS A C 1
ATOM 2225 O O . HIS A 1 279 ? -14.519 -1.363 24.191 1.00 85.25 279 HIS A O 1
ATOM 2231 N N . GLU A 1 280 ? -13.589 0.009 22.685 1.00 86.81 280 GLU A N 1
ATOM 2232 C CA . GLU A 1 280 ? -14.211 1.253 23.158 1.00 86.81 280 GLU A CA 1
ATOM 2233 C C . GLU A 1 280 ? -15.728 1.114 23.286 1.00 86.81 280 GLU A C 1
ATOM 2235 O O . GLU A 1 280 ? -16.286 1.488 24.313 1.00 86.81 280 GLU A O 1
ATOM 2240 N N . HIS A 1 281 ? -16.398 0.522 22.293 1.00 86.50 281 HIS A N 1
ATOM 2241 C CA . HIS A 1 281 ? -17.853 0.380 22.330 1.00 86.50 281 HIS A CA 1
ATOM 2242 C C . HIS A 1 281 ? -18.329 -0.610 23.405 1.00 86.50 281 HIS A C 1
ATOM 2244 O O . HIS A 1 281 ? -19.292 -0.334 24.119 1.00 86.50 281 HIS A O 1
ATOM 2250 N N . GLU A 1 282 ? -17.647 -1.748 23.557 1.00 87.81 282 GLU A N 1
ATOM 2251 C CA . GLU A 1 282 ? -17.976 -2.737 24.593 1.00 87.81 282 GLU A CA 1
ATOM 2252 C C . GLU A 1 282 ? -17.747 -2.164 25.999 1.00 87.81 282 GLU A C 1
ATOM 2254 O O . GLU A 1 282 ? -18.572 -2.338 26.902 1.00 87.81 282 GLU A O 1
ATOM 2259 N N . ILE A 1 283 ? -16.642 -1.432 26.161 1.00 89.94 283 ILE A N 1
ATOM 2260 C CA . ILE A 1 283 ? -16.296 -0.720 27.387 1.00 89.94 283 ILE A CA 1
ATOM 2261 C C . ILE A 1 283 ? -17.330 0.373 27.681 1.00 89.94 283 ILE A C 1
ATOM 2263 O O . ILE A 1 283 ? -17.768 0.472 28.826 1.00 89.94 283 ILE A O 1
ATOM 2267 N N . ASP A 1 284 ? -17.760 1.154 26.681 1.00 90.00 284 ASP A N 1
ATOM 2268 C CA . ASP A 1 284 ? -18.771 2.214 26.827 1.00 90.00 284 ASP A CA 1
ATOM 2269 C C . ASP A 1 284 ? -20.095 1.647 27.353 1.00 90.00 284 ASP A C 1
ATOM 2271 O O . ASP A 1 284 ? -20.634 2.117 28.357 1.00 90.00 284 ASP A O 1
ATOM 2275 N N . VAL A 1 285 ? -20.585 0.565 26.741 1.00 88.81 285 VAL A N 1
ATOM 2276 C CA . VAL A 1 285 ? -21.823 -0.100 27.171 1.00 88.81 285 VAL A CA 1
ATOM 2277 C C . VAL A 1 285 ? -21.714 -0.564 28.624 1.00 88.81 285 VAL A C 1
ATOM 2279 O O . VAL A 1 285 ? -22.561 -0.204 29.446 1.00 88.81 285 VAL A O 1
ATOM 2282 N N . MET A 1 286 ? -20.667 -1.318 28.971 1.00 90.50 286 MET A N 1
ATOM 2283 C CA . MET A 1 286 ? -20.476 -1.818 30.336 1.00 90.50 286 MET A CA 1
ATOM 2284 C C . MET A 1 286 ? -20.367 -0.676 31.354 1.00 90.50 286 MET A C 1
ATOM 2286 O O . MET A 1 286 ? -21.034 -0.704 32.392 1.00 90.50 286 MET A O 1
ATOM 2290 N N . ALA A 1 287 ? -19.576 0.348 31.041 1.00 89.50 287 ALA A N 1
ATOM 2291 C CA . ALA A 1 287 ? -19.327 1.479 31.919 1.00 89.50 287 ALA A CA 1
ATOM 2292 C C . ALA A 1 287 ? -20.584 2.323 32.180 1.00 89.50 287 ALA A C 1
ATOM 2294 O O . ALA A 1 287 ? -20.784 2.771 33.309 1.00 89.50 287 ALA A O 1
ATOM 2295 N N . ARG A 1 288 ? -21.474 2.497 31.194 1.00 90.12 288 ARG A N 1
ATOM 2296 C CA . ARG A 1 288 ? -22.768 3.173 31.406 1.00 90.12 288 ARG A CA 1
ATOM 2297 C C . ARG A 1 288 ? -23.677 2.407 32.361 1.00 90.12 288 ARG A C 1
ATOM 2299 O O . ARG A 1 288 ? -24.306 3.026 33.222 1.00 90.12 288 ARG A O 1
ATOM 2306 N N . TYR A 1 289 ? -23.732 1.077 32.251 1.00 88.25 289 TYR A N 1
ATOM 2307 C CA . TYR A 1 289 ? -24.465 0.247 33.214 1.00 88.25 289 TYR A CA 1
ATOM 2308 C C . TYR A 1 289 ? -23.854 0.352 34.610 1.00 88.25 289 TYR A C 1
ATOM 2310 O O . TYR A 1 289 ? -24.578 0.593 35.576 1.00 88.25 289 TYR A O 1
ATOM 2318 N N . PHE A 1 290 ? -22.527 0.245 34.711 1.00 88.19 290 PHE A N 1
ATOM 2319 C CA . PHE A 1 290 ? -21.813 0.417 35.972 1.00 88.19 290 PHE A CA 1
ATOM 2320 C C . PHE A 1 290 ? -22.115 1.776 36.621 1.00 88.19 290 PHE A C 1
ATOM 2322 O O . PHE A 1 290 ? -22.529 1.804 37.775 1.00 88.19 290 PHE A O 1
ATOM 2329 N N . LEU A 1 291 ? -21.990 2.889 35.887 1.00 88.62 291 LEU A N 1
ATOM 2330 C CA . LEU A 1 291 ? -22.267 4.235 36.404 1.00 88.62 291 LEU A CA 1
ATOM 2331 C C . LEU A 1 291 ? -23.725 4.398 36.845 1.00 88.62 291 LEU A C 1
ATOM 2333 O O . LEU A 1 291 ? -23.989 4.999 37.884 1.00 88.62 291 LEU A O 1
ATOM 2337 N N . SER A 1 292 ? -24.667 3.819 36.099 1.00 85.56 292 SER A N 1
ATOM 2338 C CA . SER A 1 292 ? -26.088 3.840 36.463 1.00 85.56 292 SER A CA 1
ATOM 2339 C C . SER A 1 292 ? -26.337 3.163 37.815 1.00 85.56 292 SER A C 1
ATOM 2341 O O . SER A 1 292 ? -27.094 3.685 38.630 1.00 85.56 292 SER A O 1
ATOM 2343 N N . TYR A 1 293 ? -25.675 2.033 38.086 1.00 85.81 293 TYR A N 1
ATOM 2344 C CA . TYR A 1 293 ? -25.770 1.341 39.378 1.00 85.81 293 TYR A CA 1
ATOM 2345 C C . TYR A 1 293 ? -24.919 1.987 40.476 1.00 85.81 293 TYR A C 1
ATOM 2347 O O . TYR A 1 293 ? -25.302 1.973 41.644 1.00 85.81 293 TYR A O 1
ATOM 2355 N N . TYR A 1 294 ? -23.797 2.604 40.111 1.00 85.62 294 TYR A N 1
ATOM 2356 C CA . TYR A 1 294 ? -22.937 3.335 41.038 1.00 85.62 294 TYR A CA 1
ATOM 2357 C C . TYR A 1 294 ? -23.678 4.521 41.653 1.00 85.62 294 TYR A C 1
ATOM 2359 O O . TYR A 1 294 ? -23.612 4.722 42.863 1.00 85.62 294 TYR A O 1
ATOM 2367 N N . TYR A 1 295 ? -24.441 5.256 40.842 1.00 83.38 295 TYR A N 1
ATOM 2368 C CA . TYR A 1 295 ? -25.226 6.391 41.319 1.00 83.38 295 TYR A CA 1
ATOM 2369 C C . TYR A 1 295 ? -26.582 6.012 41.940 1.00 83.38 295 TYR A C 1
ATOM 2371 O O . TYR A 1 295 ? -27.222 6.834 42.596 1.00 83.38 295 TYR A O 1
ATOM 2379 N N . SER A 1 296 ? -27.027 4.757 41.785 1.00 79.62 296 SER A N 1
ATOM 2380 C CA . SER A 1 296 ? -28.291 4.291 42.369 1.00 79.62 296 SER A CA 1
ATOM 2381 C C . SER A 1 296 ? -28.189 3.906 43.847 1.00 79.62 296 SER A C 1
ATOM 2383 O O . SER A 1 296 ? -29.210 3.581 44.449 1.00 79.62 296 SER A O 1
ATOM 2385 N N . GLY A 1 297 ? -26.987 3.860 44.434 1.00 73.06 297 GLY A N 1
ATOM 2386 C CA . GLY A 1 297 ? -26.807 3.436 45.829 1.00 73.06 297 GLY A CA 1
ATOM 2387 C C . GLY A 1 297 ? -26.910 1.922 46.074 1.00 73.06 297 GLY A C 1
ATOM 2388 O O . GLY A 1 297 ? -26.775 1.479 47.214 1.00 73.06 297 GLY A O 1
ATOM 2389 N N . ASP A 1 298 ? -27.146 1.112 45.036 1.00 78.56 298 ASP A N 1
ATOM 2390 C CA . ASP A 1 298 ? -27.516 -0.304 45.169 1.00 78.56 298 ASP A CA 1
ATOM 2391 C C . ASP A 1 298 ? -26.291 -1.222 45.037 1.00 78.56 298 ASP A C 1
ATOM 2393 O O . ASP A 1 298 ? -25.867 -1.604 43.942 1.00 78.56 298 ASP A O 1
ATOM 2397 N N . LYS A 1 299 ? -25.716 -1.588 46.187 1.00 76.56 299 LYS A N 1
ATOM 2398 C CA . LYS A 1 299 ? -24.498 -2.410 46.258 1.00 76.56 299 LYS A CA 1
ATOM 2399 C C . LYS A 1 299 ? -24.668 -3.815 45.685 1.00 76.56 299 LYS A C 1
ATOM 2401 O O . LYS A 1 299 ? -23.684 -4.392 45.227 1.00 76.56 299 LYS A O 1
ATOM 2406 N N . ASP A 1 300 ? -25.871 -4.385 45.693 1.00 79.31 300 ASP A N 1
ATOM 2407 C CA . ASP A 1 300 ? -26.077 -5.745 45.189 1.00 79.31 300 ASP A CA 1
ATOM 2408 C C . ASP A 1 300 ? -26.014 -5.796 43.663 1.00 79.31 300 ASP A C 1
ATOM 2410 O O . ASP A 1 300 ? -25.466 -6.749 43.102 1.00 79.31 300 ASP A O 1
ATOM 2414 N N . LYS A 1 301 ? -26.473 -4.736 42.989 1.00 79.81 301 LYS A N 1
ATOM 2415 C CA . LYS A 1 301 ? -26.389 -4.616 41.526 1.00 79.81 301 LYS A CA 1
ATOM 2416 C C . LYS A 1 301 ? -24.973 -4.333 41.024 1.00 79.81 301 LYS A C 1
ATOM 2418 O O . LYS A 1 301 ? -24.640 -4.714 39.905 1.00 79.81 301 LYS A O 1
ATOM 2423 N N . LEU A 1 302 ? -24.121 -3.732 41.855 1.00 80.94 302 LEU A N 1
ATOM 2424 C CA . LEU A 1 302 ? -22.730 -3.429 41.508 1.00 80.94 302 LEU A CA 1
ATOM 2425 C C . LEU A 1 302 ? -21.828 -4.668 41.447 1.00 80.94 302 LEU A C 1
ATOM 2427 O O . LEU A 1 302 ? -20.903 -4.696 40.640 1.00 80.94 302 LEU A O 1
ATOM 2431 N N . LYS A 1 303 ? -22.111 -5.718 42.230 1.00 80.56 303 LYS A N 1
ATOM 2432 C CA . LYS A 1 303 ? -21.256 -6.923 42.324 1.00 80.56 303 LYS A CA 1
ATOM 2433 C C . LYS A 1 303 ? -20.959 -7.569 40.969 1.00 80.56 303 LYS A C 1
ATOM 2435 O O . LYS A 1 303 ? -19.847 -8.030 40.745 1.00 80.56 303 LYS A O 1
ATOM 2440 N N . ALA A 1 304 ? -21.922 -7.551 40.047 1.00 81.00 304 ALA A N 1
ATOM 2441 C CA . ALA A 1 304 ? -21.767 -8.125 38.709 1.00 81.00 304 ALA A CA 1
ATOM 2442 C C . ALA A 1 304 ? -20.726 -7.400 37.830 1.00 81.00 304 ALA A C 1
ATOM 2444 O O . ALA A 1 304 ? -20.293 -7.957 36.821 1.00 81.00 304 ALA A O 1
ATOM 2445 N N . TYR A 1 305 ? -20.329 -6.182 38.210 1.00 83.75 305 TYR A N 1
ATOM 2446 C CA . TYR A 1 305 ? -19.421 -5.318 37.457 1.00 83.75 305 TYR A CA 1
ATOM 2447 C C . TYR A 1 305 ? -18.054 -5.153 38.126 1.00 83.75 305 TYR A C 1
ATOM 2449 O O . TYR A 1 305 ? -17.179 -4.535 37.533 1.00 83.75 305 TYR A O 1
ATOM 2457 N N . LEU A 1 306 ? -17.843 -5.688 39.332 1.00 84.88 306 LEU A N 1
ATOM 2458 C CA . LEU A 1 306 ? -16.607 -5.513 40.097 1.00 84.88 306 LEU A CA 1
ATOM 2459 C C . LEU A 1 306 ? -15.705 -6.742 39.985 1.00 84.88 306 LEU A C 1
ATOM 2461 O O . LEU A 1 306 ? -16.169 -7.885 40.055 1.00 84.88 306 LEU A O 1
ATOM 2465 N N . ASP A 1 307 ? -14.395 -6.529 39.871 1.00 76.81 307 ASP A N 1
ATOM 2466 C CA . ASP A 1 307 ? -13.451 -7.632 40.022 1.00 76.81 307 ASP A CA 1
ATOM 2467 C C . ASP A 1 307 ? -13.376 -8.061 41.502 1.00 76.81 307 ASP A C 1
ATOM 2469 O O . ASP A 1 307 ? -13.267 -7.241 42.408 1.00 76.81 307 ASP A O 1
ATOM 2473 N N . ASN A 1 308 ? -13.463 -9.369 41.756 1.00 68.62 308 ASN A N 1
ATOM 2474 C CA . ASN A 1 308 ? -13.376 -10.000 43.085 1.00 68.62 308 ASN A CA 1
ATOM 2475 C C . ASN A 1 308 ? -14.500 -9.719 44.112 1.00 68.62 308 ASN A C 1
ATOM 2477 O O . ASN A 1 308 ? -14.306 -10.032 45.285 1.00 68.62 308 ASN A O 1
ATOM 2481 N N . ASN A 1 309 ? -15.687 -9.232 43.707 1.00 62.94 309 ASN A N 1
ATOM 2482 C CA . ASN A 1 309 ? -16.836 -8.985 44.613 1.00 62.94 309 ASN A CA 1
ATOM 2483 C C . ASN A 1 309 ? -16.475 -8.130 45.853 1.00 62.94 309 ASN A C 1
ATOM 2485 O O . ASN A 1 309 ? -17.064 -8.294 46.925 1.00 62.94 309 ASN A O 1
ATOM 2489 N N . ASP A 1 310 ? -15.469 -7.264 45.736 1.00 55.47 310 ASP A N 1
ATOM 2490 C CA . ASP A 1 310 ? -14.816 -6.649 46.888 1.00 55.47 310 ASP A CA 1
ATOM 2491 C C . ASP A 1 310 ? -15.581 -5.399 47.363 1.00 55.47 310 ASP A C 1
ATOM 2493 O O . ASP A 1 310 ? -15.804 -4.448 46.616 1.00 55.47 310 ASP A O 1
ATOM 2497 N N . ALA A 1 311 ? -15.987 -5.414 48.638 1.00 51.06 311 ALA A N 1
ATOM 2498 C CA . ALA A 1 311 ? -16.731 -4.343 49.306 1.00 51.06 311 ALA A CA 1
ATOM 2499 C C . ALA A 1 311 ? -15.931 -3.036 49.451 1.00 51.06 311 ALA A C 1
ATOM 2501 O O . ALA A 1 311 ? -16.501 -2.018 49.848 1.00 51.06 311 ALA A O 1
ATOM 2502 N N . LYS A 1 312 ? -14.625 -3.066 49.153 1.00 55.66 312 LYS A N 1
ATOM 2503 C CA . LYS A 1 312 ? -13.779 -1.871 49.043 1.00 55.66 312 LYS A CA 1
ATOM 2504 C C . LYS A 1 312 ? -14.144 -1.032 47.825 1.00 55.66 312 LYS A C 1
ATOM 2506 O O . LYS A 1 312 ?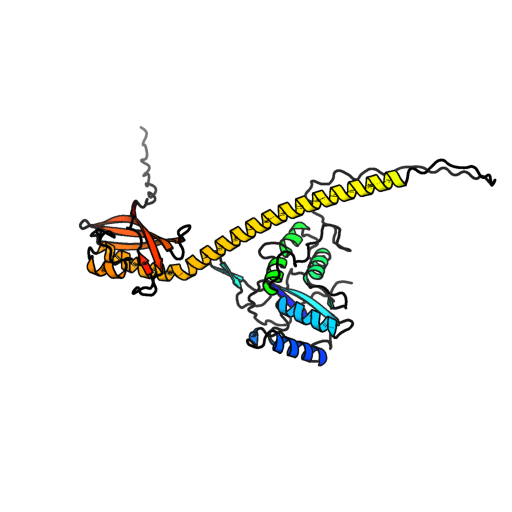 -14.130 0.187 47.907 1.00 55.66 312 LYS A O 1
ATOM 2511 N N . PHE A 1 313 ? -14.580 -1.664 46.736 1.00 57.72 313 PHE A N 1
ATOM 2512 C CA . PHE A 1 313 ? -15.010 -0.943 45.552 1.00 57.72 313 PHE A CA 1
ATOM 2513 C C . PHE A 1 313 ? -16.411 -0.371 45.778 1.00 57.72 313 PHE A C 1
ATOM 2515 O O . PHE A 1 313 ? -17.433 -1.023 45.569 1.00 57.72 313 PHE A O 1
ATOM 2522 N N . THR A 1 314 ? -16.401 0.908 46.158 1.00 58.59 314 THR A N 1
ATOM 2523 C CA . THR A 1 314 ? -17.480 1.904 46.116 1.00 58.59 314 THR A CA 1
ATOM 2524 C C . THR A 1 314 ? -18.421 1.983 47.330 1.00 58.59 314 THR A C 1
ATOM 2526 O O . THR A 1 314 ? -19.255 1.119 47.598 1.00 58.59 314 THR A O 1
ATOM 2529 N N . ASN A 1 315 ? -18.326 3.111 48.049 1.00 64.31 315 ASN A N 1
ATOM 2530 C CA . ASN A 1 315 ? -19.474 3.745 48.697 1.00 64.31 315 ASN A CA 1
ATOM 2531 C C . ASN A 1 315 ? -20.254 4.463 47.582 1.00 64.31 315 ASN A C 1
ATOM 2533 O O . ASN A 1 315 ? -19.818 5.537 47.170 1.00 64.31 315 ASN A O 1
ATOM 2537 N N . PRO A 1 316 ? -21.329 3.864 47.041 1.00 62.94 316 PRO A N 1
ATOM 2538 C CA . PRO A 1 316 ? -22.048 4.442 45.915 1.00 62.94 316 PRO A CA 1
ATOM 2539 C C . PRO A 1 316 ? -22.588 5.828 46.286 1.00 62.94 316 PRO A C 1
ATOM 2541 O O . PRO A 1 316 ? -23.110 6.027 47.387 1.00 62.94 316 PRO A O 1
ATOM 2544 N N . GLU A 1 317 ? -22.428 6.794 45.385 1.00 66.81 317 GLU A N 1
ATOM 2545 C CA . GLU A 1 317 ? -22.922 8.158 45.584 1.00 66.81 317 GLU A CA 1
ATOM 2546 C C . GLU A 1 317 ? -24.410 8.182 45.232 1.00 66.81 317 GLU A C 1
ATOM 2548 O O . GLU A 1 317 ? -24.782 7.844 44.118 1.00 66.81 317 GLU A O 1
ATOM 2553 N N . VAL A 1 318 ? -25.284 8.562 46.162 1.00 70.50 318 VAL A N 1
ATOM 2554 C CA . VAL A 1 318 ? -26.724 8.619 45.876 1.00 70.50 318 VAL A CA 1
ATOM 2555 C C . VAL A 1 318 ? -27.027 9.924 45.145 1.00 70.50 318 VAL A C 1
ATOM 2557 O O . VAL A 1 318 ? -27.032 10.991 45.759 1.00 70.50 318 VAL A O 1
ATOM 2560 N N . ALA A 1 319 ? -27.260 9.848 43.835 1.00 73.25 319 ALA A N 1
ATOM 2561 C CA . ALA A 1 319 ? -27.662 10.996 43.026 1.00 73.25 319 ALA A CA 1
ATOM 2562 C C . ALA A 1 319 ? -28.466 10.566 41.792 1.00 73.25 319 ALA A C 1
ATOM 2564 O O . ALA A 1 319 ? -28.295 9.465 41.271 1.00 73.25 319 ALA A O 1
ATOM 2565 N N . THR A 1 320 ? -29.320 11.453 41.274 1.00 76.62 320 THR A N 1
ATOM 2566 C CA . THR A 1 320 ? -30.019 11.186 40.009 1.00 76.62 320 THR A CA 1
ATOM 2567 C C . THR A 1 320 ? -29.099 11.538 38.847 1.00 76.62 320 THR A C 1
ATOM 2569 O O . THR A 1 320 ? -28.714 12.697 38.694 1.00 76.62 320 THR A O 1
ATOM 2572 N N . VAL A 1 321 ? -28.742 10.554 38.021 1.00 79.88 321 VAL A N 1
ATOM 2573 C CA . VAL A 1 321 ? -27.936 10.778 36.812 1.00 79.88 321 VAL A CA 1
ATOM 2574 C C . VAL A 1 321 ? -28.807 11.437 35.744 1.00 79.88 321 VAL A C 1
ATOM 2576 O O . VAL A 1 321 ? -29.787 10.849 35.292 1.00 79.88 321 VAL A O 1
ATOM 2579 N N . SER A 1 322 ? -28.452 12.654 35.334 1.00 77.38 322 SER A N 1
ATOM 2580 C CA . SER A 1 322 ? -29.127 13.396 34.262 1.00 77.38 322 SER A CA 1
ATOM 2581 C C . SER A 1 322 ? -28.417 13.261 32.914 1.00 77.38 322 SER A C 1
ATOM 2583 O O . SER A 1 322 ? -29.070 13.319 31.873 1.00 77.38 322 SER A O 1
ATOM 2585 N N . SER A 1 323 ? -27.100 13.036 32.905 1.00 82.56 323 SER A N 1
ATOM 2586 C CA . SER A 1 323 ? -26.341 12.764 31.681 1.00 82.56 323 SER A CA 1
ATOM 2587 C C . SER A 1 323 ? -25.097 11.914 31.933 1.00 82.56 323 SER A C 1
ATOM 2589 O O . SER A 1 323 ? -24.498 11.941 33.008 1.00 82.56 323 SER A O 1
ATOM 2591 N N . THR A 1 324 ? -24.696 11.147 30.920 1.00 85.75 324 THR A N 1
ATOM 2592 C CA . THR A 1 324 ? -23.491 10.310 30.954 1.00 85.75 324 THR A CA 1
ATOM 2593 C C . THR A 1 324 ? -22.846 10.344 29.576 1.00 85.75 324 THR A C 1
ATOM 2595 O O . THR A 1 324 ? -23.428 9.851 28.610 1.00 85.75 324 THR A O 1
ATOM 2598 N N . MET A 1 325 ? -21.675 10.968 29.468 1.00 86.25 325 MET A N 1
ATOM 2599 C CA . MET A 1 325 ? -20.965 11.143 28.202 1.00 86.25 325 MET A CA 1
ATOM 2600 C C . MET A 1 325 ? -19.534 10.630 28.332 1.00 86.25 325 MET A C 1
ATOM 2602 O O . MET A 1 325 ? -18.799 11.070 29.213 1.00 86.25 325 MET A O 1
ATOM 2606 N N . LEU A 1 326 ? -19.147 9.702 27.458 1.00 88.81 326 LEU A N 1
ATOM 2607 C CA . LEU A 1 326 ? -17.775 9.214 27.378 1.00 88.81 326 LEU A CA 1
ATOM 2608 C C . LEU A 1 326 ? -16.851 10.359 26.927 1.00 88.81 326 LEU A C 1
ATOM 2610 O O . LEU A 1 326 ? -17.112 10.993 25.905 1.00 88.81 326 LEU A O 1
ATOM 2614 N N . GLU A 1 327 ? -15.796 10.643 27.695 1.00 84.56 327 GLU A N 1
ATOM 2615 C CA . GLU A 1 327 ? -14.777 11.647 27.347 1.00 84.56 327 GLU A CA 1
ATOM 2616 C C . GLU A 1 327 ? -13.583 10.988 26.653 1.00 84.56 327 GLU A C 1
ATOM 2618 O O . GLU A 1 327 ? -13.114 11.488 25.631 1.00 84.56 327 GLU A O 1
ATOM 2623 N N . LYS A 1 328 ? -13.083 9.876 27.207 1.00 89.56 328 LYS A N 1
ATOM 2624 C CA . LYS A 1 328 ? -11.918 9.161 26.670 1.00 89.56 328 LYS A CA 1
ATOM 2625 C C . LYS A 1 328 ? -11.789 7.736 27.215 1.00 89.56 328 LYS A C 1
ATOM 2627 O O . LYS A 1 328 ? -12.199 7.454 28.342 1.00 89.56 328 LYS A O 1
ATOM 2632 N N . VAL A 1 329 ? -11.147 6.880 26.419 1.00 89.31 329 VAL A N 1
ATOM 2633 C CA . VAL A 1 329 ? -10.657 5.547 26.798 1.00 89.31 329 VAL A CA 1
ATOM 2634 C C . VAL A 1 329 ? -9.163 5.487 26.488 1.00 89.31 329 VAL A C 1
ATOM 2636 O O . VAL A 1 329 ? -8.744 5.796 25.372 1.00 89.31 329 VAL A O 1
ATOM 2639 N N . GLU A 1 330 ? -8.347 5.096 27.461 1.00 87.69 330 GLU A N 1
ATOM 2640 C CA . GLU A 1 330 ? -6.895 4.980 27.315 1.00 87.69 330 GLU A CA 1
ATOM 2641 C C . GLU A 1 330 ? -6.407 3.613 27.807 1.00 87.69 330 GLU A C 1
ATOM 2643 O O . GLU A 1 330 ? -6.893 3.079 28.796 1.00 87.69 330 GLU A O 1
ATOM 2648 N N . LEU A 1 331 ? -5.411 3.032 27.136 1.00 86.75 331 LEU A N 1
ATOM 2649 C CA . LEU A 1 331 ? -4.740 1.821 27.620 1.00 86.75 331 LEU A CA 1
ATOM 2650 C C . LEU A 1 331 ? -3.846 2.150 28.818 1.00 86.75 331 LEU A C 1
ATOM 2652 O O . LEU A 1 331 ? -2.929 2.975 28.702 1.00 86.75 331 LEU A O 1
ATOM 2656 N N . VAL A 1 332 ? -4.042 1.447 29.933 1.00 85.44 332 VAL A N 1
ATOM 2657 C CA . VAL A 1 332 ? -3.177 1.592 31.108 1.00 85.44 332 VAL A CA 1
ATOM 2658 C C . VAL A 1 332 ? -1.768 1.114 30.755 1.00 85.44 332 VAL A C 1
ATOM 2660 O O . VAL A 1 332 ? -1.550 0.034 30.200 1.00 85.44 332 VAL A O 1
ATOM 2663 N N . LYS A 1 333 ? -0.763 1.947 31.044 1.00 76.62 333 LYS A N 1
ATOM 2664 C CA . LYS A 1 333 ? 0.633 1.607 30.748 1.00 76.62 333 LYS A CA 1
ATOM 2665 C C . LYS A 1 333 ? 1.057 0.402 31.586 1.00 76.62 333 LYS A C 1
ATOM 2667 O O . LYS A 1 333 ? 0.951 0.432 32.803 1.00 76.62 333 LYS A O 1
ATOM 2672 N N . ASN A 1 334 ? 1.630 -0.599 30.919 1.00 71.56 334 ASN A N 1
ATOM 2673 C CA . ASN A 1 334 ? 2.176 -1.822 31.519 1.00 71.56 334 ASN A CA 1
ATOM 2674 C C . ASN A 1 334 ? 1.137 -2.797 32.101 1.00 71.56 334 ASN A C 1
ATOM 2676 O O . ASN A 1 334 ? 1.528 -3.750 32.771 1.00 71.56 334 ASN A O 1
ATOM 2680 N N . GLU A 1 335 ? -0.151 -2.624 31.797 1.00 76.81 335 GLU A N 1
ATOM 2681 C CA . GLU A 1 335 ? -1.189 -3.594 32.144 1.00 76.81 335 GLU A CA 1
ATOM 2682 C C . GLU A 1 335 ? -1.884 -4.114 30.888 1.00 76.81 335 GLU A C 1
ATOM 2684 O O . GLU A 1 335 ? -2.389 -3.349 30.069 1.00 76.81 335 GLU A O 1
ATOM 2689 N N . LYS A 1 336 ? -1.886 -5.438 30.715 1.00 73.62 336 LYS A N 1
ATOM 2690 C CA . LYS A 1 336 ? -2.511 -6.071 29.554 1.00 73.62 336 LYS A CA 1
ATOM 2691 C C . LYS A 1 336 ? -4.032 -6.083 29.716 1.00 73.62 336 LYS A C 1
ATOM 2693 O O . LYS A 1 336 ? -4.531 -6.544 30.742 1.00 73.62 336 LYS A O 1
ATOM 2698 N N . ASP A 1 337 ? -4.733 -5.638 28.673 1.00 81.31 337 ASP A N 1
ATOM 2699 C CA . ASP A 1 337 ? -6.198 -5.623 28.575 1.00 81.31 337 ASP A CA 1
ATOM 2700 C C . ASP A 1 337 ? -6.897 -4.820 29.693 1.00 81.31 337 ASP A C 1
ATOM 2702 O O . ASP A 1 337 ? -8.065 -5.079 30.002 1.00 81.31 337 ASP A O 1
ATOM 2706 N N . THR A 1 338 ? -6.186 -3.850 30.288 1.00 89.00 338 THR A N 1
ATOM 2707 C CA . THR A 1 338 ? -6.730 -2.871 31.239 1.00 89.00 338 THR A CA 1
ATOM 2708 C C . THR A 1 338 ? -6.832 -1.497 30.572 1.00 89.00 338 THR A C 1
ATOM 2710 O O . THR A 1 338 ? -5.857 -0.989 30.011 1.00 89.00 338 THR A O 1
ATOM 2713 N N . TYR A 1 339 ? -7.998 -0.870 30.682 1.00 90.56 339 TYR A N 1
ATOM 2714 C CA . TYR A 1 339 ? -8.302 0.436 30.107 1.00 90.56 339 TYR A CA 1
ATOM 2715 C C . TYR A 1 339 ? -8.723 1.408 31.209 1.00 90.56 339 TYR A C 1
ATOM 2717 O O . TYR A 1 339 ? -9.515 1.051 32.074 1.00 90.56 339 TYR A O 1
ATOM 2725 N N . GLU A 1 340 ? -8.205 2.630 31.177 1.00 92.31 340 GLU A N 1
ATOM 2726 C CA . GLU A 1 340 ? -8.696 3.757 31.966 1.00 92.31 340 GLU A CA 1
ATOM 2727 C C . GLU A 1 340 ? -9.806 4.447 31.173 1.00 92.31 340 GLU A C 1
ATOM 2729 O O . GLU A 1 340 ? -9.633 4.800 30.004 1.00 92.31 340 GLU A O 1
ATOM 2734 N N . VAL A 1 341 ? -10.957 4.632 31.806 1.00 93.00 341 VAL A N 1
ATOM 2735 C CA . VAL A 1 341 ? -12.148 5.196 31.179 1.00 93.00 341 VAL A CA 1
ATOM 2736 C C . VAL A 1 341 ? -12.547 6.456 31.924 1.00 93.00 341 VAL A C 1
ATOM 2738 O O . VAL A 1 341 ? -12.641 6.447 33.151 1.00 93.00 341 VAL A O 1
ATOM 2741 N N . THR A 1 342 ? -12.801 7.541 31.194 1.00 92.31 342 THR A N 1
ATOM 2742 C CA . THR A 1 342 ? -13.241 8.820 31.761 1.00 92.31 342 THR A CA 1
ATOM 2743 C C . THR A 1 342 ? -14.596 9.221 31.198 1.00 92.31 342 THR A C 1
ATOM 2745 O O . THR A 1 342 ? -14.787 9.279 29.983 1.00 92.31 342 THR A O 1
ATOM 2748 N N . TYR A 1 343 ? -15.518 9.558 32.095 1.00 91.88 343 TYR A N 1
ATOM 2749 C CA . TYR A 1 343 ? -16.853 10.050 31.781 1.00 91.88 343 TYR A CA 1
ATOM 2750 C C . TYR A 1 343 ? -17.080 11.448 32.322 1.00 91.88 343 TYR A C 1
ATOM 2752 O O . TYR A 1 343 ? -16.655 11.772 33.426 1.00 91.88 343 TYR A O 1
ATOM 2760 N N . VAL A 1 344 ? -17.859 12.235 31.593 1.00 90.50 344 VAL A N 1
ATOM 2761 C CA . VAL A 1 344 ? -18.525 13.427 32.109 1.00 90.50 344 VAL A CA 1
ATOM 2762 C C . VAL A 1 344 ? -19.925 13.014 32.555 1.00 90.50 344 VAL A C 1
ATOM 2764 O O . VAL A 1 344 ? -20.757 12.615 31.735 1.00 90.50 344 VAL A O 1
ATOM 2767 N N . VAL A 1 345 ? -20.174 13.081 33.861 1.00 88.81 345 VAL A N 1
ATOM 2768 C CA . VAL A 1 345 ? -21.441 12.688 34.481 1.00 88.81 345 VAL A CA 1
ATOM 2769 C C . VAL A 1 345 ? -22.135 13.924 35.034 1.00 88.81 345 VAL A C 1
ATOM 2771 O O . VAL A 1 345 ? -21.586 14.640 35.877 1.00 88.81 345 VAL A O 1
ATOM 2774 N N . GLY A 1 346 ? -23.339 14.184 34.532 1.00 86.44 346 GLY A N 1
ATOM 2775 C CA . GLY A 1 346 ? -24.263 15.151 35.102 1.00 86.44 346 GLY A CA 1
ATOM 2776 C C . GLY A 1 346 ? -25.117 14.469 36.161 1.00 86.44 346 GLY A C 1
ATOM 2777 O O . GLY A 1 346 ? -25.799 13.486 35.868 1.00 86.44 346 GLY A O 1
ATOM 2778 N N . THR A 1 347 ? -25.089 14.986 37.382 1.00 82.31 347 THR A N 1
ATOM 2779 C CA . THR A 1 347 ? -25.997 14.580 38.454 1.00 82.31 347 THR A CA 1
ATOM 2780 C C . THR A 1 347 ? -26.874 15.745 38.864 1.00 82.31 347 THR A C 1
ATOM 2782 O O . THR A 1 347 ? -26.439 16.897 38.873 1.00 82.31 347 THR A O 1
ATOM 2785 N N . THR A 1 348 ? -28.119 15.449 39.204 1.00 78.81 348 THR A N 1
ATOM 2786 C CA . THR A 1 348 ? -29.074 16.427 39.715 1.00 78.81 348 THR A CA 1
ATOM 2787 C C . THR A 1 348 ? -29.401 16.072 41.159 1.00 78.81 348 THR A C 1
ATOM 2789 O O . THR A 1 348 ? -29.724 14.920 41.462 1.00 78.81 348 THR A O 1
ATOM 2792 N N . ASP A 1 349 ? -29.265 17.052 42.051 1.00 74.00 349 ASP A N 1
ATOM 2793 C CA . ASP A 1 349 ? -29.653 16.908 43.454 1.00 74.00 349 ASP A CA 1
ATOM 2794 C C . ASP A 1 349 ? -31.168 17.107 43.654 1.00 74.00 349 ASP A C 1
ATOM 2796 O O . ASP A 1 349 ? -31.902 17.479 42.733 1.00 74.00 349 ASP A O 1
ATOM 2800 N N . GLU A 1 350 ? -31.655 16.865 44.874 1.00 69.25 350 GLU A N 1
ATOM 2801 C CA . GLU A 1 350 ? -33.069 17.061 45.237 1.00 69.25 350 GLU A CA 1
ATOM 2802 C C . GLU A 1 350 ? -33.546 18.516 45.045 1.00 69.25 350 GLU A C 1
ATOM 2804 O O . GLU A 1 350 ? -34.743 18.763 44.902 1.00 69.25 350 GLU A O 1
ATOM 2809 N N . ALA A 1 351 ? -32.620 19.480 44.978 1.00 70.00 351 ALA A N 1
ATOM 2810 C CA . ALA A 1 351 ? -32.888 20.894 44.724 1.00 70.00 351 ALA A CA 1
ATOM 2811 C C . ALA A 1 351 ? -32.870 21.261 43.222 1.00 70.00 351 ALA A C 1
ATOM 2813 O O . ALA A 1 351 ? -32.856 22.445 42.881 1.00 70.00 351 ALA A O 1
ATOM 2814 N N . GLN A 1 352 ? -32.875 20.270 42.320 1.00 70.00 352 GLN A N 1
ATOM 2815 C CA . GLN A 1 352 ? -32.769 20.420 40.859 1.00 70.00 352 GLN A CA 1
ATOM 2816 C C . GLN A 1 352 ? -31.486 21.111 40.370 1.00 70.00 352 GLN A C 1
ATOM 2818 O O . GLN A 1 352 ? -31.383 21.516 39.206 1.00 70.00 352 GLN A O 1
ATOM 2823 N N . LYS A 1 353 ? -30.463 21.221 41.216 1.00 74.56 353 LYS A N 1
ATOM 2824 C CA . LYS A 1 353 ? -29.176 21.773 40.816 1.00 74.56 353 LYS A CA 1
ATOM 2825 C C . LYS A 1 353 ? -28.378 20.687 40.109 1.00 74.56 353 LYS A C 1
ATOM 2827 O O . LYS A 1 353 ? -28.091 19.630 40.665 1.00 74.56 353 LYS A O 1
ATOM 2832 N N . THR A 1 354 ? -28.006 20.961 38.863 1.00 77.19 354 THR A N 1
ATOM 2833 C CA . THR A 1 354 ? -27.174 20.044 38.080 1.00 77.19 354 THR A CA 1
ATOM 2834 C C . THR A 1 354 ? -25.702 20.309 38.371 1.00 77.19 354 THR A C 1
ATOM 2836 O O . THR A 1 354 ? -25.218 21.428 38.196 1.00 77.19 354 THR A O 1
ATOM 2839 N N . THR A 1 355 ? -24.980 19.279 38.803 1.00 81.19 355 THR A N 1
ATOM 2840 C CA . THR A 1 355 ? -23.522 19.293 38.920 1.00 81.19 355 THR A CA 1
ATOM 2841 C C . THR A 1 355 ? -22.914 18.374 37.879 1.00 81.19 355 THR A C 1
ATOM 2843 O O . THR A 1 355 ? -23.375 17.254 37.691 1.00 81.19 355 THR A O 1
ATOM 2846 N N . VAL A 1 356 ? -21.876 18.853 37.197 1.00 85.56 356 VAL A N 1
ATOM 2847 C CA . VAL A 1 356 ? -21.154 18.075 36.190 1.00 85.56 356 VAL A CA 1
ATOM 2848 C C . VAL A 1 356 ? -19.779 17.732 36.741 1.00 85.56 356 VAL A C 1
ATOM 2850 O O . VAL A 1 356 ? -19.033 18.615 37.177 1.00 85.56 356 VAL A O 1
ATOM 2853 N N . ARG A 1 357 ? -19.440 16.445 36.745 1.00 85.50 357 ARG A N 1
ATOM 2854 C CA . ARG A 1 357 ? -18.161 15.947 37.256 1.00 85.50 357 ARG A CA 1
ATOM 2855 C C . ARG A 1 357 ? -17.522 14.992 36.256 1.00 85.50 357 ARG A C 1
ATOM 2857 O O . ARG A 1 357 ? -18.224 14.302 35.522 1.00 85.50 357 ARG A O 1
ATOM 2864 N N . ARG A 1 358 ? -16.191 14.947 36.236 1.00 90.94 358 ARG A N 1
ATOM 2865 C CA . ARG A 1 358 ? -15.454 13.880 35.553 1.00 90.94 358 ARG A CA 1
ATOM 2866 C C . ARG A 1 358 ? -15.309 12.698 36.487 1.00 90.94 358 ARG A C 1
ATOM 2868 O O . ARG A 1 358 ? -14.875 12.899 37.618 1.00 90.94 358 ARG A O 1
ATOM 2875 N N . VAL A 1 359 ? -15.629 11.509 36.004 1.00 90.62 359 VAL A N 1
ATOM 2876 C CA . VAL A 1 359 ? -15.511 10.245 36.726 1.00 90.62 359 VAL A CA 1
ATOM 2877 C C . VAL A 1 359 ? -14.547 9.347 35.963 1.00 90.62 359 VAL A C 1
ATOM 2879 O O . VAL A 1 359 ? -14.793 9.051 34.795 1.00 90.62 359 VAL A O 1
ATOM 2882 N N . THR A 1 360 ? -13.468 8.917 36.616 1.00 92.00 360 THR A N 1
ATOM 2883 C CA . THR A 1 360 ? -12.432 8.068 36.010 1.00 92.00 360 THR A CA 1
ATOM 2884 C C . THR A 1 360 ? -12.265 6.768 36.782 1.00 92.00 360 THR A C 1
ATOM 2886 O O . THR A 1 360 ? -12.151 6.793 38.010 1.00 92.00 360 THR A O 1
ATOM 2889 N N . PHE A 1 361 ? -12.228 5.644 36.068 1.00 91.38 361 PHE A N 1
ATOM 2890 C CA . PHE A 1 361 ? -11.988 4.315 36.632 1.00 91.38 361 PHE A CA 1
ATOM 2891 C C . PHE A 1 361 ? -11.372 3.363 35.603 1.00 91.38 361 PHE A C 1
ATOM 2893 O O . PHE A 1 361 ? -11.484 3.569 34.395 1.00 91.38 361 PHE A O 1
ATOM 2900 N N . ASN A 1 362 ? -10.751 2.294 36.094 1.00 92.12 362 ASN A N 1
ATOM 2901 C CA . ASN A 1 362 ? -10.121 1.266 35.284 1.00 92.12 362 ASN A CA 1
ATOM 2902 C C . ASN A 1 362 ? -11.062 0.087 35.064 1.00 92.12 362 ASN A C 1
ATOM 2904 O O . ASN A 1 362 ? -11.788 -0.332 35.970 1.00 92.12 362 ASN A O 1
ATOM 2908 N N . VAL A 1 363 ? -10.998 -0.480 33.865 1.00 91.19 363 VAL A N 1
ATOM 2909 C CA . VAL A 1 363 ? -11.753 -1.656 33.448 1.00 91.19 363 VAL A CA 1
ATOM 2910 C C . VAL A 1 363 ? -10.815 -2.698 32.869 1.00 91.19 363 VAL A C 1
ATOM 2912 O O . VAL A 1 363 ? -9.812 -2.366 32.241 1.00 91.19 363 VAL A O 1
ATOM 2915 N N . LYS A 1 364 ? -11.144 -3.970 33.056 1.00 91.19 364 LYS A N 1
ATOM 2916 C CA . LYS A 1 364 ? -10.356 -5.090 32.554 1.00 91.19 364 LYS A CA 1
ATOM 2917 C C . LYS A 1 364 ? -11.241 -6.151 31.926 1.00 91.19 364 LYS A C 1
ATOM 2919 O O . LYS A 1 364 ? -12.345 -6.421 32.408 1.00 91.19 364 LYS A O 1
ATOM 2924 N N . LYS A 1 365 ? -10.740 -6.776 30.861 1.00 89.06 365 LYS A N 1
ATOM 2925 C CA . LYS A 1 365 ? -11.448 -7.854 30.167 1.00 89.06 365 LYS A CA 1
ATOM 2926 C C . LYS A 1 365 ? -11.597 -9.077 31.072 1.00 89.06 365 LYS A C 1
ATOM 2928 O O . LYS A 1 365 ? -10.618 -9.591 31.615 1.00 89.06 365 LYS A O 1
ATOM 2933 N N . LYS A 1 366 ? -12.825 -9.572 31.202 1.00 87.25 366 LYS A N 1
ATOM 2934 C CA . LYS A 1 366 ? -13.177 -10.778 31.954 1.00 87.25 366 LYS A CA 1
ATOM 2935 C C . LYS A 1 366 ? -14.318 -11.503 31.233 1.00 87.25 366 LYS A C 1
ATOM 2937 O O . LYS A 1 366 ? -15.479 -11.180 31.462 1.00 87.25 366 LYS A O 1
ATOM 2942 N N . PRO A 1 367 ? -14.016 -12.508 30.389 1.00 82.00 367 PRO A N 1
ATOM 2943 C CA . PRO A 1 367 ? -15.024 -13.198 29.575 1.00 82.00 367 PRO A CA 1
ATOM 2944 C C . PRO A 1 367 ? -16.166 -13.852 30.367 1.00 82.00 367 PRO A C 1
ATOM 2946 O O . PRO A 1 367 ? -17.229 -14.096 29.815 1.00 82.00 367 PRO A O 1
ATOM 2949 N N . SER A 1 368 ? -15.953 -14.148 31.654 1.00 80.25 368 SER A N 1
ATOM 2950 C CA . SER A 1 368 ? -16.975 -14.700 32.549 1.00 80.25 368 SER A CA 1
ATOM 2951 C C . SER A 1 368 ? -17.923 -13.656 33.152 1.00 80.25 368 SER A C 1
ATOM 2953 O O . SER A 1 368 ? -18.863 -14.035 33.846 1.00 80.25 368 SER A O 1
ATOM 2955 N N . ALA A 1 369 ? -17.685 -12.360 32.931 1.00 80.88 369 ALA A N 1
ATOM 2956 C CA . ALA A 1 369 ? -18.562 -11.289 33.390 1.00 80.88 369 ALA A CA 1
ATOM 2957 C C . ALA A 1 369 ? -19.745 -11.087 32.431 1.00 80.88 369 ALA A C 1
ATOM 2959 O O . ALA A 1 369 ? -19.614 -11.288 31.225 1.00 80.88 369 ALA A O 1
ATOM 2960 N N . THR A 1 370 ? -20.881 -10.615 32.952 1.00 72.75 370 THR A N 1
ATOM 2961 C CA . THR A 1 370 ? -22.135 -10.415 32.197 1.00 72.75 370 THR A CA 1
ATOM 2962 C C . THR A 1 370 ? -21.968 -9.546 30.948 1.00 72.75 370 THR A C 1
ATOM 2964 O O . THR A 1 370 ? -22.682 -9.732 29.970 1.00 72.75 370 THR A O 1
ATOM 2967 N N . GLN A 1 371 ? -21.025 -8.604 30.978 1.00 78.00 371 GLN A N 1
ATOM 2968 C CA . GLN A 1 371 ? -20.707 -7.707 29.864 1.00 78.00 371 GLN A CA 1
ATOM 2969 C C . GLN A 1 371 ? -19.278 -7.918 29.341 1.00 78.00 371 GLN A C 1
ATOM 2971 O O . GLN A 1 371 ? -18.747 -7.050 28.669 1.00 78.00 371 GLN A O 1
ATOM 2976 N N . GLY A 1 372 ? -18.610 -9.026 29.686 1.00 85.19 372 GLY A N 1
ATOM 2977 C CA . GLY A 1 372 ? -17.236 -9.322 29.251 1.00 85.19 372 GLY A CA 1
ATOM 2978 C C . GLY A 1 372 ? -16.135 -8.455 29.882 1.00 85.19 372 GLY A C 1
ATOM 2979 O O . GLY A 1 372 ? -14.953 -8.693 29.625 1.00 85.19 372 GLY A O 1
ATOM 2980 N N . TRP A 1 373 ? -16.501 -7.495 30.734 1.00 90.00 373 TRP A N 1
ATOM 2981 C CA . TRP A 1 373 ? -15.611 -6.515 31.358 1.00 90.00 373 TRP A CA 1
ATOM 2982 C C . TRP A 1 373 ? -15.979 -6.297 32.830 1.00 90.00 373 TRP A C 1
ATOM 2984 O O . TRP A 1 373 ? -17.144 -6.424 33.209 1.00 90.00 373 TRP A O 1
ATOM 2994 N N . VAL A 1 374 ? -14.982 -5.960 33.650 1.00 90.19 374 VAL A N 1
ATOM 2995 C CA . VAL A 1 374 ? -15.148 -5.613 35.071 1.00 90.19 374 VAL A CA 1
ATOM 2996 C C . VAL A 1 374 ? -14.349 -4.371 35.431 1.00 90.19 374 VAL A C 1
ATOM 2998 O O . VAL A 1 374 ? -13.291 -4.120 34.858 1.00 90.19 374 VAL A O 1
ATOM 3001 N N . VAL A 1 375 ? -14.839 -3.617 36.404 1.00 89.25 375 VAL A N 1
ATOM 3002 C CA . VAL A 1 375 ? -14.163 -2.476 37.014 1.00 89.25 375 VAL A CA 1
ATOM 3003 C C . VAL A 1 375 ? -13.131 -2.975 38.024 1.00 89.25 375 VAL A C 1
ATOM 3005 O O . VAL A 1 375 ? -13.418 -3.852 38.843 1.00 89.25 375 VAL A O 1
ATOM 3008 N N . THR A 1 376 ? -11.925 -2.416 37.954 1.00 87.62 376 THR A N 1
ATOM 3009 C CA . THR A 1 376 ? -10.765 -2.815 38.769 1.00 87.62 376 THR A CA 1
ATOM 3010 C C . THR A 1 376 ? -10.220 -1.698 39.657 1.00 87.62 376 THR A C 1
ATOM 3012 O O . THR A 1 376 ? -9.358 -1.963 40.493 1.00 87.62 376 THR A O 1
ATOM 3015 N N . SER A 1 377 ? -10.707 -0.460 39.512 1.00 86.25 377 SER A N 1
ATOM 3016 C CA . SER A 1 377 ? -10.363 0.668 40.387 1.00 86.25 377 SER A CA 1
ATOM 3017 C C . SER A 1 377 ? -11.615 1.326 40.964 1.00 86.25 377 SER A C 1
ATOM 3019 O O . SER A 1 377 ? -12.681 1.3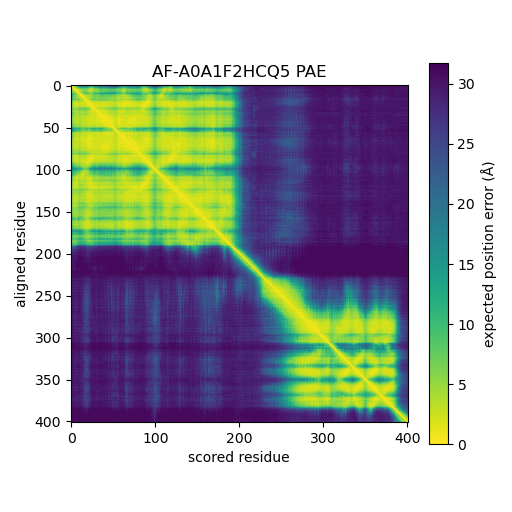06 40.352 1.00 86.25 377 SER A O 1
ATOM 3021 N N . GLU A 1 378 ? -11.487 1.965 42.125 1.00 84.50 378 GLU A N 1
ATOM 3022 C CA . GLU A 1 378 ? -12.542 2.851 42.618 1.00 84.50 378 GLU A CA 1
ATOM 3023 C C . GLU A 1 378 ? -12.698 4.070 41.687 1.00 84.50 378 GLU A C 1
ATOM 3025 O O . GLU A 1 378 ? -11.685 4.601 41.213 1.00 84.50 378 GLU A O 1
ATOM 3030 N N . PRO A 1 379 ? -13.934 4.529 41.405 1.00 87.75 379 PRO A N 1
ATOM 3031 C CA . PRO A 1 379 ? -14.164 5.740 40.634 1.00 87.75 379 PRO A CA 1
ATOM 3032 C C . PRO A 1 379 ? -13.627 6.971 41.355 1.00 87.75 379 PRO A C 1
ATOM 3034 O O . PRO A 1 379 ? -13.947 7.230 42.514 1.00 87.75 379 PRO A O 1
ATOM 3037 N N . THR A 1 380 ? -12.831 7.756 40.641 1.00 88.06 380 THR A N 1
ATOM 3038 C CA . THR A 1 380 ? -12.314 9.040 41.117 1.00 88.06 380 THR A CA 1
ATOM 3039 C C . THR A 1 380 ? -13.062 10.177 40.443 1.00 88.06 380 THR A C 1
ATOM 3041 O O . THR A 1 380 ? -13.309 10.137 39.238 1.00 88.06 380 THR A O 1
ATOM 3044 N N . THR A 1 381 ? -13.423 11.199 41.219 1.00 85.12 381 THR A N 1
ATOM 3045 C CA . THR A 1 381 ? -14.295 12.277 40.748 1.00 85.12 381 THR A CA 1
ATOM 3046 C C . THR A 1 381 ? -13.595 13.633 40.816 1.00 85.12 381 THR A C 1
ATOM 3048 O O . THR A 1 381 ? -13.056 14.004 41.857 1.00 85.12 381 THR A O 1
ATOM 3051 N N . THR A 1 382 ? -13.630 14.409 39.729 1.00 87.50 382 THR A N 1
ATOM 3052 C CA . THR A 1 382 ? -13.081 15.779 39.667 1.00 87.50 382 THR A CA 1
ATOM 3053 C C . THR A 1 382 ? -14.092 16.767 39.076 1.00 87.50 382 THR A C 1
ATOM 3055 O O . THR A 1 382 ? -15.039 16.377 38.394 1.00 87.50 382 THR A O 1
ATOM 3058 N N . ALA A 1 383 ? -13.938 18.065 39.357 1.00 82.25 383 ALA A N 1
ATOM 3059 C CA . ALA A 1 383 ? -14.832 19.093 38.820 1.00 82.25 383 ALA A CA 1
ATOM 3060 C C . ALA A 1 383 ? -14.653 19.254 37.298 1.00 82.25 383 ALA A C 1
ATOM 3062 O O . ALA A 1 383 ? -13.526 19.342 36.804 1.00 82.25 383 ALA A O 1
ATOM 3063 N N . PHE A 1 384 ? -15.760 19.336 36.553 1.00 75.62 384 PHE A N 1
ATOM 3064 C CA . PHE A 1 384 ? -15.739 19.662 35.127 1.00 75.62 384 PHE A CA 1
ATOM 3065 C C . PHE A 1 384 ? -15.907 21.178 34.956 1.00 75.62 384 PHE A C 1
ATOM 3067 O O . PHE A 1 384 ? -16.943 21.734 35.314 1.00 75.62 384 PHE A O 1
ATOM 3074 N N . ALA A 1 385 ? -14.878 21.871 34.461 1.00 60.69 385 ALA A N 1
ATOM 3075 C CA . ALA A 1 385 ? -14.946 23.314 34.243 1.00 60.69 385 ALA A CA 1
ATOM 3076 C C . ALA A 1 385 ? -15.895 23.629 33.075 1.00 60.69 385 ALA A C 1
ATOM 3078 O O . ALA A 1 385 ? -15.600 23.309 31.925 1.00 60.69 385 ALA A O 1
ATOM 3079 N N . THR A 1 386 ? -17.026 24.272 33.356 1.00 53.94 386 THR A N 1
ATOM 3080 C CA . THR A 1 386 ? -17.871 24.883 32.322 1.00 53.94 386 THR A CA 1
ATOM 3081 C C . THR A 1 386 ? -17.185 26.134 31.767 1.00 53.94 386 THR A C 1
ATOM 3083 O O . THR A 1 386 ? -16.754 26.968 32.568 1.00 53.94 386 THR A O 1
ATOM 3086 N N . PRO A 1 387 ? -17.091 26.324 30.436 1.00 39.03 387 PRO A N 1
ATOM 3087 C CA . PRO A 1 387 ? -16.671 27.601 29.876 1.00 39.03 387 PRO A CA 1
ATOM 3088 C C . PRO A 1 387 ? -17.666 28.681 30.314 1.00 39.03 387 PRO A C 1
ATOM 3090 O O . PRO A 1 387 ? -18.863 28.592 30.039 1.00 39.03 387 PRO A O 1
ATOM 3093 N N . THR A 1 388 ? -17.175 29.685 31.036 1.00 35.84 388 THR A N 1
ATOM 3094 C CA .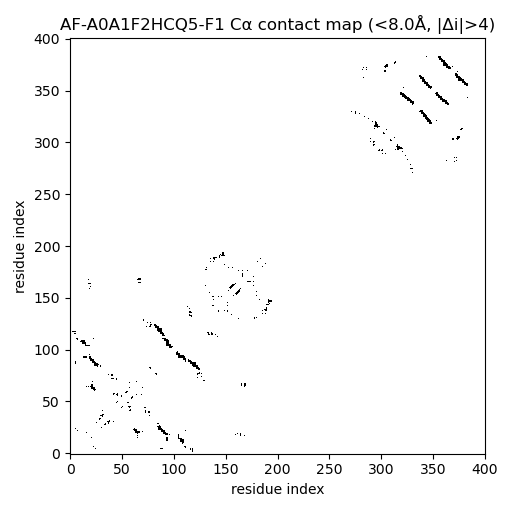 THR A 1 388 ? -17.947 30.874 31.395 1.00 35.84 388 THR A CA 1
ATOM 3095 C C . THR A 1 388 ? -18.431 31.531 30.106 1.00 35.84 388 THR A C 1
ATOM 3097 O O . THR A 1 388 ? -17.622 31.925 29.267 1.00 35.84 388 THR A O 1
ATOM 3100 N N . SER A 1 389 ? -19.749 31.617 29.921 1.00 33.34 389 SER A N 1
ATOM 3101 C CA . SER A 1 389 ? -20.327 32.407 28.830 1.00 33.34 389 SER A CA 1
ATOM 3102 C C . SER A 1 389 ? -19.871 33.865 28.978 1.00 33.34 389 SER A C 1
ATOM 3104 O O . SER A 1 389 ? -19.852 34.359 30.109 1.00 33.34 389 SER A O 1
ATOM 3106 N N . PRO A 1 390 ? -19.482 34.561 27.893 1.00 34.06 390 PRO A N 1
ATOM 3107 C CA . PRO A 1 390 ? -19.086 35.959 27.980 1.00 34.06 390 PRO A CA 1
ATOM 3108 C C . PRO A 1 390 ? -20.262 36.775 28.518 1.00 34.06 390 PRO A C 1
ATOM 3110 O O . PRO A 1 390 ? -21.375 36.709 27.998 1.00 34.06 390 PRO A O 1
ATOM 3113 N N . SER A 1 391 ? -20.013 37.508 29.599 1.00 34.34 391 SER A N 1
ATOM 3114 C CA . SER A 1 391 ? -20.954 38.450 30.184 1.00 34.34 391 SER A CA 1
ATOM 3115 C C . SER A 1 391 ? -21.331 39.507 29.151 1.00 34.34 391 SER A C 1
ATOM 3117 O O . SER A 1 391 ? -20.465 40.209 28.632 1.00 34.34 391 SER A O 1
ATOM 3119 N N . THR A 1 392 ? -22.626 39.627 28.874 1.00 34.53 392 THR A N 1
ATOM 3120 C CA . THR A 1 392 ? -23.213 40.770 28.178 1.00 34.53 392 THR A CA 1
ATOM 3121 C C . THR A 1 392 ? -22.931 42.027 29.002 1.00 34.53 392 THR A C 1
ATOM 3123 O O . THR A 1 392 ? -23.622 42.299 29.983 1.00 34.53 392 THR A O 1
ATOM 3126 N N . GLU A 1 393 ? -21.895 42.784 28.643 1.00 33.53 393 GLU A N 1
ATOM 3127 C CA . GLU A 1 393 ? -21.720 44.149 29.132 1.00 33.53 393 GLU A CA 1
ATOM 3128 C C . GLU A 1 393 ? -22.754 45.041 28.442 1.00 33.53 393 GLU A C 1
ATOM 3130 O O . GLU A 1 393 ? -22.597 45.473 27.302 1.00 33.53 393 GLU A O 1
ATOM 3135 N N . THR A 1 394 ? -23.851 45.296 29.151 1.00 32.84 394 THR A N 1
ATOM 3136 C CA . THR A 1 394 ? -24.751 46.410 28.864 1.00 32.84 394 THR A CA 1
ATOM 3137 C C . THR A 1 394 ? -23.964 47.707 29.034 1.00 32.84 394 THR A C 1
ATOM 3139 O O . THR A 1 394 ? -23.633 48.099 30.153 1.00 32.84 394 THR A O 1
ATOM 3142 N N . SER A 1 395 ? -23.651 48.375 27.925 1.00 35.06 395 SER A N 1
ATOM 3143 C CA . SER A 1 395 ? -23.075 49.717 27.923 1.00 35.06 395 SER A CA 1
ATOM 3144 C C . SER A 1 395 ? -24.078 50.703 28.528 1.00 35.06 395 SER A C 1
ATOM 3146 O O . SER A 1 395 ? -25.122 50.978 27.940 1.00 35.06 395 SER A O 1
ATOM 3148 N N . ALA A 1 396 ? -23.773 51.221 29.717 1.00 35.94 396 ALA A N 1
ATOM 3149 C CA . ALA A 1 396 ? -24.452 52.384 30.267 1.00 35.94 396 ALA A CA 1
ATOM 3150 C C . ALA A 1 396 ? -23.891 53.642 29.588 1.00 35.94 396 ALA A C 1
ATOM 3152 O O . ALA A 1 396 ? -22.715 53.976 29.719 1.00 35.94 396 ALA A O 1
ATOM 3153 N N . GLU A 1 397 ? -24.755 54.300 28.826 1.00 35.50 397 GLU A N 1
ATOM 3154 C CA . GLU A 1 397 ? -24.550 55.589 28.179 1.00 35.50 397 GLU A CA 1
ATOM 3155 C C . GLU A 1 397 ? -24.384 56.688 29.244 1.00 35.50 397 GLU A C 1
ATOM 3157 O O . GLU A 1 397 ? -25.319 57.018 29.977 1.00 35.50 397 GLU A O 1
ATOM 3162 N N . ASN A 1 398 ? -23.174 57.244 29.345 1.00 35.00 398 ASN A N 1
ATOM 3163 C CA . ASN A 1 398 ? -22.909 58.466 30.098 1.00 35.00 398 ASN A CA 1
ATOM 3164 C C . ASN A 1 398 ? -23.550 59.652 29.365 1.00 35.00 398 ASN A C 1
ATOM 3166 O O . ASN A 1 398 ? -23.131 60.006 28.264 1.00 35.00 398 ASN A O 1
ATOM 3170 N N . LYS A 1 399 ? -24.528 60.298 30.005 1.00 37.41 399 LYS A N 1
ATOM 3171 C CA . LYS A 1 399 ? -24.888 61.688 29.709 1.00 37.41 399 LYS A CA 1
ATOM 3172 C C . LYS A 1 399 ? -23.939 62.600 30.481 1.00 37.41 399 LYS A C 1
ATOM 3174 O O . LYS A 1 399 ? -24.003 62.644 31.707 1.00 37.41 399 LYS A O 1
ATOM 3179 N N . GLU A 1 400 ? -23.077 63.311 29.762 1.00 41.53 400 GLU A N 1
ATOM 3180 C CA . GLU A 1 400 ? -22.418 64.515 30.271 1.00 41.53 400 GLU A CA 1
ATOM 3181 C C . GLU A 1 400 ? -23.453 65.639 30.435 1.00 41.53 400 GLU A C 1
ATOM 3183 O O . GLU A 1 400 ? -24.354 65.803 29.604 1.00 41.53 400 GLU A O 1
ATOM 3188 N N . GLY A 1 401 ? -23.317 66.375 31.536 1.00 34.75 401 GLY A N 1
ATOM 3189 C CA . GLY A 1 401 ? -23.837 67.727 31.715 1.00 34.75 401 GLY A CA 1
ATOM 3190 C C . GLY A 1 401 ? -22.698 68.732 31.679 1.00 34.75 401 GLY A C 1
ATOM 3191 O O . GLY A 1 401 ? -21.530 68.289 31.784 1.00 34.75 401 GLY A O 1
#

Solvent-accessible surface area (backbone atoms only — not comparable to full-atom values): 24094 Å² total; per-residue (Å²): 130,86,70,74,77,88,73,84,85,74,82,65,67,46,73,54,91,56,67,57,33,37,35,56,40,63,33,87,61,60,37,61,92,70,26,66,71,57,33,49,54,45,52,53,48,25,55,74,78,27,70,89,41,67,82,73,14,58,81,64,37,58,58,42,32,49,53,40,51,46,53,55,50,53,53,51,48,32,71,79,34,79,62,46,60,34,46,18,39,30,42,27,35,52,48,65,48,72,62,87,92,48,75,40,64,37,80,24,61,62,45,52,79,98,42,47,62,40,59,67,34,73,41,36,77,79,66,83,69,70,61,64,62,46,53,54,39,43,46,51,37,72,92,43,60,86,49,35,67,65,55,56,47,43,52,36,67,30,93,90,10,53,51,50,51,45,30,61,56,61,71,50,56,86,84,76,50,82,78,80,82,59,92,88,69,52,88,73,47,59,80,62,85,61,66,74,94,76,75,90,79,85,88,85,85,90,86,82,89,81,91,87,87,85,88,84,83,89,82,92,79,94,78,91,78,80,88,77,67,60,69,62,55,52,52,50,53,53,50,54,52,52,52,52,53,52,52,51,48,50,54,49,52,53,50,52,53,50,51,52,51,54,48,50,57,49,50,54,50,50,53,53,50,48,58,43,62,76,40,46,64,57,50,49,56,46,48,53,55,48,50,57,33,38,28,62,50,43,68,78,71,40,42,69,38,38,59,85,66,45,81,81,64,59,86,48,53,78,46,48,77,75,44,79,41,85,73,49,75,44,74,41,85,97,43,87,68,29,34,37,38,33,28,41,36,30,32,33,48,98,84,70,51,74,47,53,29,34,40,34,34,33,34,33,74,33,84,90,30,92,64,36,40,26,36,74,47,60,75,44,78,44,85,53,85,75,82,78,74,83,77,84,77,78,80,79,82,82,80,82,130

pLDDT: mean 75.6, std 18.2, range [25.02, 96.38]

Mean predicted aligned error: 20.11 Å

Nearest PDB structures (foldseek):
  7s17-assembly1_A  TM=6.370E-01  e=3.017E-01  Homo sapiens
  8th6-assembly1_D  TM=5.743E-01  e=3.017E-01  Homo sapiens
  8th1-assembly1_D  TM=5.155E-01  e=1.584E-01  Homo sapiens
  7xhg-assembly2_C  TM=5.140E-01  e=3.597E-01  Homo sapiens
  8th5-assembly4_D  TM=4.719E-01  e=3.017E-01  Homo sapiens